Protein AF-A0A3D5FTW2-F1 (afdb_monomer)

Solvent-accessible surface area (backbone atoms only — not comparable to full-atom values): 22189 Å² total; per-residue (Å²): 108,60,78,30,40,50,58,51,63,53,37,45,38,83,90,73,75,39,87,40,58,90,67,76,44,51,85,33,48,79,69,78,37,77,39,68,71,39,78,68,34,91,80,61,80,52,78,82,70,52,69,88,41,74,87,29,73,46,26,45,51,60,73,76,44,71,67,46,61,69,64,62,90,45,72,65,86,75,96,62,74,40,70,87,71,58,71,62,81,57,37,71,78,58,41,82,87,90,71,73,46,99,86,25,73,54,71,52,25,58,50,102,70,48,93,55,42,77,83,47,66,86,73,59,76,60,64,64,54,54,53,49,51,50,51,51,50,55,49,68,71,42,58,73,68,55,41,50,51,52,49,52,48,52,57,72,70,41,72,85,63,86,70,68,75,83,86,73,66,79,41,46,63,55,69,81,72,57,65,55,58,35,48,32,55,49,32,29,13,25,27,20,22,32,50,41,57,54,39,50,30,60,73,65,69,40,73,89,67,60,83,42,76,66,48,57,42,52,52,32,51,52,28,50,52,28,44,48,52,22,50,54,38,52,50,69,71,40,94,58,55,86,54,52,62,46,49,73,77,61,61,52,84,87,38,45,66,38,52,40,53,52,36,46,52,53,34,50,50,48,36,50,45,55,44,47,37,63,77,66,71,50,68,72,67,53,55,54,58,47,33,69,59,35,40,62,33,23,51,46,50,36,29,41,59,48,56,39,44,31,66,15,36,30,24,59,78,36,35,69,56,49,73,63,57,38,50,50,52,29,50,52,48,11,59,65,37,12,52,57,63,46,53,54,52,49,53,73,70,48,79,64,83,82,80,50,72,65,57,56,49,50,50,51,51,50,52,49,49,52,51,51,52,46,50,49,49,38,51,55,54,45,55,43,50,66,50,86,54,80

Structure (mmCIF, N/CA/C/O backbone):
data_AF-A0A3D5FTW2-F1
#
_entry.id   AF-A0A3D5FTW2-F1
#
loop_
_atom_site.group_PDB
_atom_site.id
_atom_site.type_symbol
_atom_site.label_atom_id
_atom_site.label_alt_id
_atom_site.label_comp_id
_atom_site.label_asym_id
_atom_site.label_entity_id
_atom_site.label_seq_id
_atom_site.pdbx_PDB_ins_code
_atom_site.Cartn_x
_atom_site.Cartn_y
_atom_site.Cartn_z
_atom_site.occupancy
_atom_site.B_iso_or_equiv
_atom_site.auth_seq_id
_atom_site.auth_comp_id
_atom_site.auth_asym_id
_atom_site.auth_atom_id
_atom_site.pdbx_PDB_model_num
ATOM 1 N N . CYS A 1 1 ? -4.739 -6.766 4.369 1.00 71.94 1 CYS A N 1
ATOM 2 C CA . CYS A 1 1 ? -5.989 -6.951 5.143 1.00 71.94 1 CYS A CA 1
ATOM 3 C C . CYS A 1 1 ? -5.855 -6.496 6.593 1.00 71.94 1 CYS A C 1
ATOM 5 O O . CYS A 1 1 ? -6.653 -5.660 6.981 1.00 71.94 1 CYS A O 1
ATOM 7 N N . MET A 1 2 ? -4.863 -6.969 7.366 1.00 76.31 2 MET A N 1
ATOM 8 C CA . MET A 1 2 ? -4.695 -6.561 8.777 1.00 76.31 2 MET A CA 1
ATOM 9 C C . MET A 1 2 ? -4.622 -5.037 8.955 1.00 76.31 2 MET A C 1
ATOM 11 O O . MET A 1 2 ? -5.489 -4.464 9.596 1.00 76.31 2 MET A O 1
ATOM 15 N N . GLN A 1 3 ? -3.696 -4.370 8.256 1.00 75.06 3 GLN A N 1
ATOM 16 C CA . GLN A 1 3 ? -3.552 -2.905 8.289 1.00 75.06 3 GLN A CA 1
ATOM 17 C C . GLN A 1 3 ? -4.754 -2.124 7.726 1.00 75.06 3 GLN A C 1
ATOM 19 O O . GLN A 1 3 ? -4.831 -0.913 7.899 1.00 75.06 3 GLN A O 1
ATOM 24 N N . ALA A 1 4 ? -5.677 -2.791 7.026 1.00 76.94 4 ALA A N 1
ATOM 25 C CA . ALA A 1 4 ? -6.841 -2.141 6.432 1.00 76.94 4 ALA A CA 1
ATOM 26 C C . ALA A 1 4 ? -8.054 -2.102 7.372 1.00 76.94 4 ALA A C 1
ATOM 28 O O . ALA A 1 4 ? -8.981 -1.331 7.123 1.00 76.94 4 ALA A O 1
ATOM 29 N N . CYS A 1 5 ? -8.064 -2.929 8.422 1.00 79.81 5 CYS A N 1
ATOM 30 C CA . CYS A 1 5 ? -9.191 -3.042 9.335 1.00 79.81 5 CYS A CA 1
ATOM 31 C C . CYS A 1 5 ? -9.304 -1.797 10.228 1.00 79.81 5 CYS A C 1
ATOM 33 O O . CYS A 1 5 ? -8.355 -1.509 10.950 1.00 79.81 5 CYS A O 1
ATOM 35 N N . PRO A 1 6 ? -10.442 -1.079 10.235 1.00 79.00 6 PRO A N 1
ATOM 36 C CA . PRO A 1 6 ? -10.653 0.041 11.156 1.00 79.00 6 PRO A CA 1
ATOM 37 C C . PRO A 1 6 ? -10.844 -0.387 12.609 1.00 79.00 6 PRO A C 1
ATOM 39 O O . PRO A 1 6 ? -10.558 0.401 13.502 1.00 79.00 6 PRO A O 1
ATOM 42 N N . TYR A 1 7 ? -11.292 -1.625 12.823 1.00 79.00 7 TYR A N 1
ATOM 43 C CA . TYR A 1 7 ? -11.610 -2.190 14.138 1.00 79.00 7 TYR A CA 1
ATOM 44 C C . TYR A 1 7 ? -10.491 -3.053 14.718 1.00 79.00 7 TYR A C 1
ATOM 46 O O . TYR A 1 7 ? -10.719 -3.761 15.686 1.00 79.00 7 TYR A O 1
ATOM 54 N N . ASP A 1 8 ? -9.381 -3.156 13.982 1.00 76.19 8 ASP A N 1
ATOM 55 C CA . ASP A 1 8 ? -8.276 -4.067 14.260 1.00 76.19 8 ASP A CA 1
ATOM 56 C C . ASP A 1 8 ? -8.708 -5.503 14.653 1.00 76.19 8 ASP A C 1
ATOM 58 O O . ASP A 1 8 ? -8.016 -6.222 15.358 1.00 76.19 8 ASP A O 1
ATOM 62 N N . ALA A 1 9 ? -9.835 -5.988 14.126 1.00 78.81 9 ALA A N 1
ATOM 63 C CA . ALA A 1 9 ? -10.448 -7.257 14.541 1.00 78.81 9 ALA A CA 1
ATOM 64 C C . ALA A 1 9 ? -9.851 -8.511 13.859 1.00 78.81 9 ALA A C 1
ATOM 66 O O . ALA A 1 9 ? -10.303 -9.634 14.082 1.00 78.81 9 ALA A O 1
ATOM 67 N N . LEU A 1 10 ? -8.881 -8.327 12.957 1.00 79.75 10 LEU A N 1
ATOM 68 C CA . LEU A 1 10 ? -8.230 -9.401 12.196 1.00 79.75 10 LEU A CA 1
ATOM 69 C C . LEU A 1 10 ? -6.974 -9.903 12.912 1.00 79.75 10 LEU A C 1
ATOM 71 O O . LEU A 1 10 ? -6.067 -9.114 13.136 1.00 79.75 10 LEU A O 1
ATOM 75 N N . TYR A 1 11 ? -6.846 -11.196 13.172 1.00 75.31 11 TYR A N 1
ATOM 76 C CA . TYR A 1 11 ? -5.641 -11.791 13.759 1.00 75.31 11 TYR A CA 1
ATOM 77 C C . TYR A 1 11 ? -5.021 -12.843 12.844 1.00 75.31 11 TYR A C 1
ATOM 79 O O . TYR A 1 11 ? -5.638 -13.249 11.862 1.00 75.31 11 TYR A O 1
ATOM 87 N N . ILE A 1 12 ? -3.788 -13.264 13.128 1.00 75.25 12 ILE A N 1
ATOM 88 C CA . ILE A 1 12 ? -3.185 -14.411 12.447 1.00 75.25 12 ILE A CA 1
ATOM 89 C C . ILE A 1 12 ? -3.496 -15.658 13.264 1.00 75.25 12 ILE A C 1
ATOM 91 O O . ILE A 1 12 ? -3.118 -15.748 14.429 1.00 75.25 12 ILE A O 1
ATOM 95 N N . ASP A 1 13 ? -4.205 -16.600 12.646 1.00 72.81 13 ASP A N 1
ATOM 96 C CA . ASP A 1 13 ? -4.439 -17.918 13.225 1.00 72.81 13 ASP A CA 1
ATOM 97 C C . ASP A 1 13 ? -3.083 -18.618 13.442 1.00 72.81 13 ASP A C 1
ATOM 99 O O . ASP A 1 13 ? -2.309 -18.720 12.480 1.00 72.81 13 ASP A O 1
ATOM 103 N N . PRO A 1 14 ? -2.764 -19.056 14.673 1.00 66.81 14 PRO A N 1
ATOM 104 C CA . PRO A 1 14 ? -1.452 -19.599 14.995 1.00 66.81 14 PRO A CA 1
ATOM 105 C C . PRO A 1 14 ? -1.175 -20.951 14.328 1.00 66.81 14 PRO A C 1
ATOM 107 O O . PRO A 1 14 ? -0.020 -21.258 14.037 1.00 66.81 14 PRO A O 1
ATOM 110 N N . ASP A 1 15 ? -2.217 -21.727 14.041 1.00 73.94 15 ASP A N 1
ATOM 111 C CA . ASP A 1 15 ? -2.097 -23.057 13.454 1.00 73.94 15 ASP A CA 1
ATOM 112 C C . ASP A 1 15 ? -2.048 -22.968 11.925 1.00 73.94 15 ASP A C 1
ATOM 114 O O . ASP A 1 15 ? -1.287 -23.672 11.257 1.00 73.94 15 ASP A O 1
ATOM 118 N N . GLN A 1 16 ? -2.850 -22.068 11.345 1.00 74.31 16 GLN A N 1
ATOM 119 C CA . GLN A 1 16 ? -2.980 -21.939 9.892 1.00 74.31 16 GLN A CA 1
ATOM 120 C C . GLN A 1 16 ? -2.072 -20.868 9.283 1.00 74.31 16 GLN A C 1
ATOM 122 O O . GLN A 1 16 ? -1.856 -20.866 8.067 1.00 74.31 16 GLN A O 1
ATOM 127 N N . GLY A 1 17 ? -1.537 -19.933 10.071 1.00 73.06 17 GLY A N 1
ATOM 128 C CA . GLY A 1 17 ? -0.763 -18.791 9.574 1.00 73.06 17 GLY A CA 1
ATOM 129 C C . GLY A 1 17 ? -1.540 -17.967 8.541 1.00 73.06 17 GLY A C 1
ATOM 130 O O . GLY A 1 17 ? -0.979 -17.534 7.530 1.00 73.06 17 GLY A O 1
ATOM 131 N N . THR A 1 18 ? -2.854 -17.837 8.734 1.00 74.81 18 THR A N 1
ATOM 132 C CA . THR A 1 18 ? -3.762 -17.082 7.863 1.00 74.81 18 THR A CA 1
ATOM 133 C C . THR A 1 18 ? -4.468 -15.990 8.642 1.00 74.81 18 THR A C 1
ATOM 135 O O . THR A 1 18 ? -4.785 -16.169 9.813 1.00 74.81 18 THR A O 1
ATOM 138 N N . ALA A 1 19 ? -4.766 -14.873 7.976 1.00 79.25 19 ALA A N 1
ATOM 139 C CA . ALA A 1 19 ? -5.584 -13.825 8.570 1.00 79.25 19 ALA A CA 1
ATOM 140 C C . ALA A 1 19 ? -7.014 -14.337 8.814 1.00 79.25 19 ALA A C 1
ATOM 142 O O . ALA A 1 19 ? -7.745 -14.620 7.863 1.00 79.25 19 ALA A O 1
ATOM 143 N N . ALA A 1 20 ? -7.395 -14.423 10.081 1.00 79.62 20 ALA A N 1
ATOM 144 C CA . ALA A 1 20 ? -8.704 -14.816 10.568 1.00 79.62 20 ALA A CA 1
ATOM 145 C C . ALA A 1 20 ? -9.416 -13.619 11.214 1.00 79.62 20 ALA A C 1
ATOM 147 O O . ALA A 1 20 ? -8.804 -12.636 11.632 1.00 79.62 20 ALA A O 1
ATOM 148 N N . LYS A 1 21 ? -10.741 -13.690 11.260 1.00 85.12 21 LYS A N 1
ATOM 149 C CA . LYS A 1 21 ? -11.614 -12.740 11.955 1.00 85.12 21 LYS A CA 1
ATOM 150 C C . LYS A 1 21 ? -12.805 -13.504 12.516 1.00 85.12 21 LYS A C 1
ATOM 152 O O . LYS A 1 21 ? -13.027 -14.651 12.125 1.00 85.12 21 LYS A O 1
ATOM 157 N N . CYS A 1 22 ? -13.602 -12.847 13.357 1.00 86.31 22 CYS A N 1
ATOM 158 C CA . CYS A 1 22 ? -14.892 -13.382 13.780 1.00 86.31 22 CYS A CA 1
ATOM 159 C C . CYS A 1 22 ? -15.687 -13.874 12.558 1.00 86.31 22 CYS A C 1
ATOM 161 O O . CYS A 1 22 ? -15.961 -13.114 11.626 1.00 86.31 22 CYS A O 1
ATOM 163 N N . ASN A 1 23 ? -16.030 -15.159 12.569 1.00 87.31 23 ASN A N 1
ATOM 164 C CA . ASN A 1 23 ? -16.877 -15.802 11.570 1.00 87.31 23 ASN A CA 1
ATOM 165 C C . ASN A 1 23 ? -18.330 -15.897 12.053 1.00 87.31 23 ASN A C 1
ATOM 167 O O . ASN A 1 23 ? -19.077 -16.735 11.571 1.00 87.31 23 ASN A O 1
ATOM 171 N N . TYR A 1 24 ? -18.714 -15.094 13.047 1.00 89.50 24 TYR A N 1
ATOM 172 C CA . TYR A 1 24 ? -20.053 -15.107 13.634 1.00 89.50 24 TYR A CA 1
ATOM 173 C C . TYR A 1 24 ? -20.478 -16.490 14.160 1.00 89.50 24 TYR A C 1
ATOM 175 O O . TYR A 1 24 ? -21.649 -16.844 14.145 1.00 89.50 24 TYR A O 1
ATOM 183 N N . CYS A 1 25 ? -19.506 -17.294 14.610 1.00 89.94 25 CYS A N 1
ATOM 184 C CA . CYS A 1 25 ? -19.723 -18.656 15.089 1.00 89.94 25 CYS A CA 1
ATOM 185 C C . CYS A 1 25 ? -20.531 -19.528 14.106 1.00 89.94 25 CYS A C 1
ATOM 187 O O . CYS A 1 25 ? -21.416 -20.249 14.558 1.00 89.94 25 CYS A O 1
ATOM 189 N N . VAL A 1 26 ? -20.221 -19.509 12.796 1.00 92.00 26 VAL A N 1
ATOM 190 C CA . VAL A 1 26 ? -20.943 -20.305 11.766 1.00 92.00 26 VAL A CA 1
ATOM 191 C C . VAL A 1 26 ? -21.262 -21.734 12.231 1.00 92.00 26 VAL A C 1
ATOM 193 O O . VAL A 1 26 ? -22.414 -22.147 12.198 1.00 92.00 26 VAL A O 1
ATOM 196 N N . HIS A 1 27 ? -20.270 -22.443 12.779 1.00 90.94 27 HIS A N 1
ATOM 197 C CA . HIS A 1 27 ? -20.414 -23.815 13.283 1.00 90.94 27 HIS A CA 1
ATOM 198 C C . HIS A 1 27 ? -21.489 -24.002 14.378 1.00 90.94 27 HIS A C 1
ATOM 200 O O . HIS A 1 27 ? -21.985 -25.109 14.571 1.00 90.94 27 HIS A O 1
ATOM 206 N N . ARG A 1 28 ? -21.844 -22.948 15.124 1.00 91.88 28 ARG A N 1
ATOM 207 C CA . ARG A 1 28 ? -22.915 -22.957 16.137 1.00 91.88 28 ARG A CA 1
ATOM 208 C C . ARG A 1 28 ? -24.265 -22.630 15.518 1.00 91.88 28 ARG A C 1
ATOM 210 O O . ARG A 1 28 ? -25.232 -23.336 15.792 1.00 91.88 28 ARG A O 1
ATOM 217 N N . LEU A 1 29 ? -24.305 -21.615 14.657 1.00 88.56 29 LEU A N 1
ATOM 218 C CA . LEU A 1 29 ? -25.530 -21.186 13.979 1.00 88.56 29 LEU A CA 1
ATOM 219 C C . LEU A 1 29 ? -26.108 -22.292 13.090 1.00 88.56 29 LEU A C 1
ATOM 221 O O . LEU A 1 29 ? -27.315 -22.508 13.098 1.00 88.56 29 LEU A O 1
ATOM 225 N N . GLU A 1 30 ? -25.253 -23.055 12.402 1.00 91.12 30 GLU A N 1
ATOM 226 C CA . GLU A 1 30 ? -25.661 -24.227 11.608 1.00 91.12 30 GLU A CA 1
ATOM 227 C C . GLU A 1 30 ? -26.360 -25.312 12.445 1.00 91.12 30 GLU A C 1
ATOM 229 O O . GLU A 1 30 ? -27.147 -26.093 11.919 1.00 91.12 30 GLU A O 1
ATOM 234 N N . ASN A 1 31 ? -26.109 -25.335 13.755 1.00 91.69 31 ASN A N 1
ATOM 235 C CA . ASN A 1 31 ? -26.713 -26.258 14.713 1.00 91.69 31 ASN A CA 1
ATOM 236 C C . ASN A 1 31 ? -27.794 -25.584 15.580 1.00 91.69 31 ASN A C 1
ATOM 238 O O . ASN A 1 31 ? -28.119 -26.090 16.652 1.00 91.69 31 ASN A O 1
ATOM 242 N N . ALA A 1 32 ? -28.337 -24.444 15.134 1.00 89.25 32 ALA A N 1
ATOM 243 C CA . ALA A 1 32 ? -29.361 -23.662 15.831 1.00 89.25 32 ALA A CA 1
ATOM 244 C C . ALA A 1 32 ? -28.964 -23.182 17.245 1.00 89.25 32 ALA A C 1
ATOM 246 O O . ALA A 1 32 ? -29.826 -22.936 18.088 1.00 89.25 32 ALA A O 1
ATOM 247 N N . TYR A 1 33 ? -27.664 -23.017 17.508 1.00 89.19 33 TYR A N 1
ATOM 248 C CA . TYR A 1 33 ? -27.160 -22.388 18.729 1.00 89.19 33 TYR A CA 1
ATOM 249 C C . TYR A 1 33 ? -26.816 -20.918 18.493 1.00 89.19 33 TYR A C 1
ATOM 251 O O . TYR A 1 33 ? -26.269 -20.561 17.451 1.00 89.19 33 TYR A O 1
ATOM 259 N N . GLU A 1 34 ? -27.018 -20.078 19.508 1.00 90.44 34 GLU A N 1
ATOM 260 C CA . GLU A 1 34 ? -26.542 -18.692 19.487 1.00 90.44 34 GLU A CA 1
ATOM 261 C C . GLU A 1 34 ? -25.001 -18.608 19.511 1.00 90.44 34 GLU A C 1
ATOM 263 O O . GLU A 1 34 ? -24.328 -19.537 20.000 1.00 90.44 34 GLU A O 1
ATOM 268 N N . PRO A 1 35 ? -24.412 -17.498 19.017 1.00 92.62 35 PRO A N 1
ATOM 269 C CA . PRO A 1 35 ? -22.977 -17.252 19.089 1.00 92.62 35 PRO A CA 1
ATOM 270 C C . PRO A 1 35 ? -22.433 -17.330 20.518 1.00 92.62 35 PRO A C 1
ATOM 272 O O . PRO A 1 35 ? -23.103 -16.992 21.492 1.00 92.62 35 PRO A O 1
ATOM 275 N N . ALA A 1 36 ? -21.170 -17.739 20.652 1.00 90.94 36 ALA A N 1
ATOM 276 C CA . ALA A 1 36 ? -20.548 -17.926 21.963 1.00 90.94 36 ALA A CA 1
ATOM 277 C C . ALA A 1 36 ? -20.520 -16.638 22.804 1.00 90.94 36 ALA A C 1
ATOM 279 O O . ALA A 1 36 ? -20.735 -16.699 24.011 1.00 90.94 36 ALA A O 1
ATOM 280 N N . CYS A 1 37 ? -20.298 -15.484 22.165 1.00 89.88 37 CYS A N 1
ATOM 281 C CA . CYS A 1 37 ? -20.283 -14.182 22.831 1.00 89.88 37 CYS A CA 1
ATOM 282 C C . CYS A 1 37 ? -21.650 -13.773 23.403 1.00 89.88 37 CYS A C 1
ATOM 284 O O . CYS A 1 37 ? -21.681 -13.078 24.411 1.00 89.88 37 CYS A O 1
ATOM 286 N N . VAL A 1 38 ? -22.757 -14.220 22.801 1.00 92.88 38 VAL A N 1
ATOM 287 C CA . VAL A 1 38 ? -24.117 -13.960 23.300 1.00 92.88 38 VAL A CA 1
ATOM 288 C C . VAL A 1 38 ? -24.373 -14.798 24.547 1.00 92.88 38 VAL A C 1
ATOM 290 O O . VAL A 1 38 ? -24.675 -14.255 25.602 1.00 92.88 38 VAL A O 1
ATOM 293 N N . ILE A 1 39 ? -24.129 -16.110 24.461 1.00 90.69 39 ILE A N 1
ATOM 294 C CA . ILE A 1 39 ? -24.385 -17.055 25.560 1.00 90.69 39 ILE A CA 1
ATOM 295 C C . ILE A 1 39 ? -23.535 -16.771 26.805 1.00 90.69 39 ILE A C 1
ATOM 297 O O . ILE A 1 39 ? -23.992 -16.987 27.923 1.00 90.69 39 ILE A O 1
ATOM 301 N N . VAL A 1 40 ? -22.288 -16.321 26.636 1.00 92.50 40 VAL A N 1
ATOM 302 C CA . VAL A 1 40 ? -21.398 -16.040 27.775 1.00 92.50 40 VAL A CA 1
ATOM 303 C C . VAL A 1 40 ? -21.695 -14.696 28.446 1.00 92.50 40 VAL A C 1
ATOM 305 O O . VAL A 1 40 ? -21.179 -14.445 29.531 1.00 92.50 40 VAL A O 1
ATOM 308 N N . CYS A 1 41 ? -22.482 -13.815 27.818 1.00 91.50 41 CYS A N 1
ATOM 309 C CA . CYS A 1 41 ? -22.739 -12.475 28.331 1.00 91.50 41 CYS A CA 1
ATOM 310 C C . CYS A 1 41 ? -23.719 -12.532 29.517 1.00 91.50 41 CYS A C 1
ATOM 312 O O . CYS A 1 41 ? -24.913 -12.738 29.304 1.00 91.50 41 CYS A O 1
ATOM 314 N N . PRO A 1 42 ? -23.269 -12.304 30.766 1.00 91.94 42 PRO A N 1
ATOM 315 C CA . PRO A 1 42 ? -24.125 -12.489 31.940 1.00 91.94 42 PRO A CA 1
ATOM 316 C C . PRO A 1 42 ? -25.227 -11.430 32.045 1.00 91.94 42 PRO A C 1
ATOM 318 O O . PRO A 1 42 ? -26.235 -11.652 32.706 1.00 91.94 42 PRO A O 1
ATOM 321 N N . THR A 1 43 ? -25.019 -10.268 31.424 1.00 92.94 43 THR A N 1
ATOM 322 C CA . THR A 1 43 ? -25.955 -9.140 31.422 1.00 92.94 43 THR A CA 1
ATOM 323 C C . THR A 1 43 ? -26.801 -9.074 30.153 1.00 92.94 43 THR A C 1
ATOM 325 O O . THR A 1 43 ? -27.528 -8.102 29.980 1.00 92.94 43 THR A O 1
ATOM 328 N N . GLU A 1 44 ? -26.673 -10.052 29.246 1.00 89.88 44 GLU A N 1
ATOM 329 C CA . GLU A 1 44 ? -27.377 -10.081 27.953 1.00 89.88 44 GLU A CA 1
ATOM 330 C C . GLU A 1 44 ? -27.177 -8.807 27.103 1.00 89.88 44 GLU A C 1
ATOM 332 O O . GLU A 1 44 ? -28.012 -8.443 26.276 1.00 89.88 44 GLU A O 1
ATOM 337 N N . ALA A 1 45 ? -26.042 -8.124 27.281 1.00 90.62 45 ALA A N 1
ATOM 338 C CA . ALA A 1 45 ? -25.716 -6.881 26.579 1.00 90.62 45 ALA A CA 1
ATOM 339 C C . ALA A 1 45 ? -25.348 -7.089 25.098 1.00 90.62 45 ALA A C 1
ATOM 341 O O . ALA A 1 45 ? -25.301 -6.132 24.329 1.00 90.62 45 ALA A O 1
ATOM 342 N N . ILE A 1 46 ? -25.061 -8.327 24.685 1.00 92.25 46 ILE A N 1
ATOM 343 C CA . ILE A 1 46 ? -24.728 -8.670 23.300 1.00 92.25 46 ILE A CA 1
ATOM 344 C C . ILE A 1 46 ? -25.942 -9.343 22.669 1.00 92.25 46 ILE A C 1
ATOM 346 O O . ILE A 1 46 ? -26.309 -10.449 23.054 1.00 92.25 46 ILE A O 1
ATOM 350 N N . VAL A 1 47 ? -26.527 -8.698 21.660 1.00 91.56 47 VAL A N 1
ATOM 351 C CA . VAL A 1 47 ? -27.637 -9.249 20.873 1.00 91.56 47 VAL A CA 1
ATOM 352 C C . VAL A 1 47 ? -27.163 -9.505 19.447 1.00 91.56 47 VAL A C 1
ATOM 354 O O . VAL A 1 47 ? -26.537 -8.652 18.822 1.00 91.56 47 VAL A O 1
ATOM 357 N N . SER A 1 48 ? -27.455 -10.697 18.932 1.00 91.56 48 SER A N 1
ATOM 358 C CA . SER A 1 48 ? -27.080 -11.139 17.588 1.00 91.56 48 SER A CA 1
ATOM 359 C C . SER A 1 48 ? -28.326 -11.541 16.803 1.00 91.56 48 SER A C 1
ATOM 361 O O . SER A 1 48 ? -29.244 -12.111 17.389 1.00 91.56 48 SER A O 1
ATOM 363 N N . GLY A 1 49 ? -28.364 -11.290 15.498 1.00 89.31 49 GLY A N 1
ATOM 364 C CA . GLY A 1 49 ? -29.494 -11.652 14.650 1.00 89.31 49 GLY A CA 1
ATOM 365 C C . GLY A 1 49 ? -29.357 -11.100 13.237 1.00 89.31 49 GLY A C 1
ATOM 366 O O . GLY A 1 49 ? -28.343 -10.489 12.898 1.00 89.31 49 GLY A O 1
ATOM 367 N N . ASP A 1 50 ? -30.393 -11.318 12.434 1.00 89.56 50 ASP A N 1
ATOM 368 C CA . ASP A 1 50 ? -30.498 -10.770 11.085 1.00 89.56 50 ASP A CA 1
ATOM 369 C C . ASP A 1 50 ? -31.074 -9.350 11.131 1.00 89.56 50 ASP A C 1
ATOM 371 O O . ASP A 1 50 ? -32.176 -9.137 11.634 1.00 89.56 50 ASP A O 1
ATOM 375 N N . LEU A 1 51 ? -30.321 -8.370 10.636 1.00 90.75 51 LEU A N 1
ATOM 376 C CA . LEU A 1 51 ? -30.754 -6.973 10.610 1.00 90.75 51 LEU A CA 1
ATOM 377 C C . LEU A 1 51 ? -31.766 -6.703 9.485 1.00 90.75 51 LEU A C 1
ATOM 379 O O . LEU A 1 51 ? -32.506 -5.724 9.563 1.00 90.75 51 LEU A O 1
ATOM 383 N N . ASP A 1 52 ? -31.810 -7.566 8.467 1.00 91.94 52 ASP A N 1
ATOM 384 C CA . ASP A 1 52 ? -32.717 -7.436 7.327 1.00 91.94 52 ASP A CA 1
ATOM 385 C C . ASP A 1 52 ? -34.121 -7.993 7.633 1.00 91.94 52 ASP A C 1
ATOM 387 O O . ASP A 1 52 ? -35.073 -7.679 6.915 1.00 91.94 52 ASP A O 1
ATOM 391 N N . ASP A 1 53 ? -34.276 -8.778 8.708 1.00 93.75 53 ASP A N 1
ATOM 392 C CA . ASP A 1 53 ? -35.568 -9.264 9.203 1.00 93.75 53 ASP A CA 1
ATOM 393 C C . ASP A 1 53 ? -36.160 -8.302 10.256 1.00 93.75 53 ASP A C 1
ATOM 395 O O . ASP A 1 53 ? -35.675 -8.265 11.391 1.00 93.75 53 ASP A O 1
ATOM 399 N N . PRO A 1 54 ? -37.254 -7.570 9.956 1.00 92.56 54 PRO A N 1
ATOM 400 C CA . PRO A 1 54 ? -37.886 -6.650 10.905 1.00 92.56 54 PRO A CA 1
ATOM 401 C C . PRO A 1 54 ? -38.466 -7.335 12.151 1.00 92.56 54 PRO A C 1
ATOM 403 O O . PRO A 1 54 ? -38.713 -6.675 13.163 1.00 92.56 54 PRO A O 1
ATOM 406 N N . ALA A 1 55 ? -38.726 -8.646 12.092 1.00 92.56 55 ALA A N 1
ATOM 407 C CA . ALA A 1 55 ? -39.196 -9.411 13.241 1.00 92.56 55 ALA A CA 1
ATOM 408 C C . ALA A 1 55 ? -38.059 -9.761 14.217 1.00 92.56 55 ALA A C 1
ATOM 410 O O . ALA A 1 55 ? -38.336 -10.169 15.348 1.00 92.56 55 ALA A O 1
ATOM 411 N N . SER A 1 56 ? -36.795 -9.587 13.820 1.00 92.69 56 SER A N 1
ATOM 412 C CA . SER A 1 56 ? -35.651 -9.927 14.655 1.00 92.69 56 SER A CA 1
ATOM 413 C C . SER A 1 56 ? -35.488 -8.959 15.833 1.00 92.69 56 SER A C 1
ATOM 415 O O . SER A 1 56 ? -35.746 -7.754 15.744 1.00 92.69 56 SER A O 1
ATOM 417 N N . LYS A 1 57 ? -34.996 -9.486 16.963 1.00 90.25 57 LYS A N 1
ATOM 418 C CA . LYS A 1 57 ? -34.737 -8.686 18.173 1.00 90.25 57 LYS A CA 1
ATOM 419 C C . LYS A 1 57 ? -33.742 -7.553 17.896 1.00 90.25 57 LYS A C 1
ATOM 421 O O . LYS A 1 57 ? -33.909 -6.458 18.421 1.00 90.25 57 LYS A O 1
ATOM 426 N N . ILE A 1 58 ? -32.726 -7.799 17.064 1.00 92.62 58 ILE A N 1
ATOM 427 C CA . ILE A 1 58 ? -31.710 -6.791 16.741 1.00 92.62 58 ILE A CA 1
ATOM 428 C C 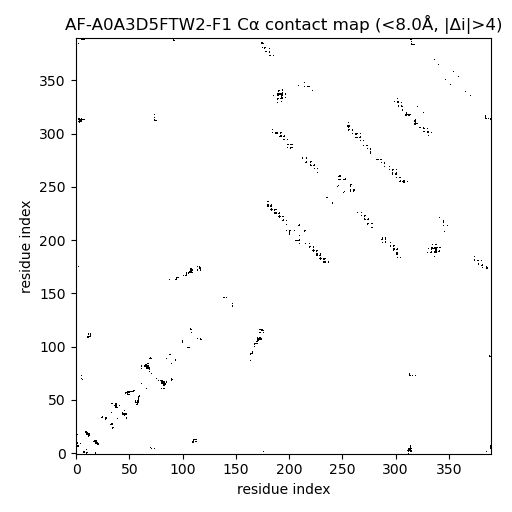. ILE A 1 58 ? -32.281 -5.660 15.877 1.00 92.62 58 ILE A C 1
ATOM 430 O O . ILE A 1 58 ? -32.020 -4.498 16.178 1.00 92.62 58 ILE A O 1
ATOM 434 N N . ALA A 1 59 ? -33.110 -5.970 14.872 1.00 93.12 59 ALA A N 1
ATOM 435 C CA . ALA A 1 59 ? -33.733 -4.958 14.020 1.00 93.12 59 ALA A CA 1
ATOM 436 C C . ALA A 1 59 ? -34.670 -4.047 14.825 1.00 93.12 59 ALA A C 1
ATOM 438 O O . ALA A 1 59 ? -34.636 -2.827 14.667 1.00 93.12 59 ALA A O 1
ATOM 439 N N . GLN A 1 60 ? -35.444 -4.622 15.751 1.00 93.56 60 GLN A N 1
ATOM 440 C CA . GLN A 1 60 ? -36.306 -3.853 16.651 1.00 93.56 60 GLN A CA 1
ATOM 441 C C . GLN A 1 60 ? -35.500 -2.944 17.583 1.00 93.56 60 GLN A C 1
ATOM 443 O O . GLN A 1 60 ? -35.837 -1.771 17.715 1.00 93.56 60 GLN A O 1
ATOM 448 N N . LEU A 1 61 ? -34.417 -3.453 18.184 1.00 93.50 61 LEU A N 1
ATOM 449 C CA . LEU A 1 61 ? -33.567 -2.671 19.086 1.00 93.50 61 LEU A CA 1
ATOM 450 C C . LEU A 1 61 ? -32.903 -1.488 18.380 1.00 93.50 61 LEU A C 1
ATOM 452 O O . LEU A 1 61 ? -32.924 -0.383 18.917 1.00 93.50 61 LEU A O 1
ATOM 456 N N . VAL A 1 62 ? -32.352 -1.714 17.183 1.00 93.19 62 VAL A N 1
ATOM 457 C CA . VAL A 1 62 ? -31.712 -0.665 16.375 1.00 93.19 62 VAL A CA 1
ATOM 458 C C . VAL A 1 62 ? -32.733 0.372 15.899 1.00 93.19 62 VAL A C 1
ATOM 460 O O . VAL A 1 62 ? -32.404 1.549 15.818 1.00 93.19 62 VAL A O 1
ATOM 463 N N . ALA A 1 63 ? -33.973 -0.034 15.611 1.00 92.75 63 ALA A N 1
ATOM 464 C CA . ALA A 1 63 ? -35.028 0.888 15.195 1.00 92.75 63 ALA A CA 1
ATOM 465 C C . ALA A 1 63 ? -35.624 1.703 16.357 1.00 92.75 63 ALA A C 1
ATOM 467 O O . ALA A 1 63 ? -36.109 2.811 16.133 1.00 92.75 63 ALA A O 1
ATOM 468 N N . SER A 1 64 ? -35.637 1.156 17.578 1.00 93.88 64 SER A N 1
ATOM 469 C CA . SER A 1 64 ? -36.293 1.785 18.730 1.00 93.88 64 SER A CA 1
ATOM 470 C C . SER A 1 64 ? -35.366 2.616 19.619 1.00 93.88 64 SER A C 1
ATOM 472 O O . SER A 1 64 ? -35.873 3.373 20.444 1.00 93.88 64 SER A O 1
ATOM 474 N N . HIS A 1 65 ? -34.045 2.468 19.497 1.00 93.44 65 HIS A N 1
ATOM 475 C CA . HIS A 1 65 ? -33.061 3.187 20.312 1.00 93.44 65 HIS A CA 1
ATOM 476 C C . HIS A 1 65 ? -32.172 4.081 19.455 1.00 93.44 65 HIS A C 1
ATOM 478 O O . HIS A 1 65 ? -31.955 3.818 18.272 1.00 93.44 65 HIS A O 1
ATOM 484 N N . ASP A 1 66 ? -31.610 5.115 20.079 1.00 90.44 66 ASP A N 1
ATOM 485 C CA . ASP A 1 66 ? -30.516 5.854 19.465 1.00 90.44 66 ASP A CA 1
ATOM 486 C C . ASP A 1 66 ? -29.258 4.978 19.467 1.00 90.44 66 ASP A C 1
ATOM 488 O O . ASP A 1 66 ? -28.871 4.418 20.500 1.00 90.44 66 ASP A O 1
ATOM 492 N N . THR A 1 67 ? -28.658 4.810 18.290 1.00 92.69 67 THR A N 1
ATOM 493 C CA . THR A 1 67 ? -27.519 3.913 18.098 1.00 92.69 67 THR A CA 1
ATOM 494 C C . THR A 1 67 ? -26.333 4.639 17.502 1.00 92.69 67 THR A C 1
ATOM 496 O O . THR A 1 67 ? -26.454 5.483 16.616 1.00 92.69 67 THR A O 1
ATOM 499 N N . THR A 1 68 ? -25.150 4.256 17.960 1.00 91.06 68 THR A N 1
ATOM 500 C CA . THR A 1 68 ? -23.882 4.775 17.458 1.00 91.06 68 THR A CA 1
ATOM 501 C C . THR A 1 68 ? -23.007 3.643 16.934 1.00 91.06 68 THR A C 1
ATOM 503 O O . THR A 1 68 ? -23.231 2.455 17.189 1.00 91.06 68 THR A O 1
ATOM 506 N N . VAL A 1 69 ? -22.000 4.012 16.147 1.00 89.75 69 VAL A N 1
ATOM 507 C CA . VAL A 1 69 ? -21.037 3.083 15.552 1.00 89.75 69 VAL A CA 1
ATOM 508 C C . VAL A 1 69 ? -19.622 3.558 15.836 1.00 89.75 69 VAL A C 1
ATOM 510 O O . VAL A 1 69 ? -19.371 4.754 15.975 1.00 89.75 69 VAL A O 1
ATOM 513 N N . ARG A 1 70 ? -18.669 2.627 15.869 1.00 84.00 70 ARG A N 1
ATOM 514 C CA . ARG A 1 70 ? -17.254 2.983 16.026 1.00 84.00 70 ARG A CA 1
ATOM 515 C C . ARG A 1 70 ? -16.658 3.494 14.711 1.00 84.00 70 ARG A C 1
ATOM 517 O O . ARG A 1 70 ? -16.902 2.915 13.647 1.00 84.00 70 ARG A O 1
ATOM 524 N N . LYS A 1 71 ? -15.812 4.525 14.812 1.00 80.00 71 LYS A N 1
ATOM 525 C CA . LYS A 1 71 ? -15.048 5.143 13.711 1.00 80.00 71 LYS A CA 1
ATOM 526 C C . LYS A 1 71 ? -15.907 5.553 12.495 1.00 80.00 71 LYS A C 1
ATOM 528 O O . LYS A 1 71 ? -15.619 5.105 11.373 1.00 80.00 71 LYS A O 1
ATOM 533 N N . PRO A 1 72 ? -16.981 6.349 12.677 1.00 83.06 72 PRO A N 1
ATOM 534 C CA . PRO A 1 72 ? -17.876 6.753 11.586 1.00 83.06 72 PRO A CA 1
ATOM 535 C C . PRO A 1 72 ? -17.148 7.490 10.446 1.00 83.06 72 PRO A C 1
ATOM 537 O O . PRO A 1 72 ? -17.484 7.316 9.273 1.00 83.06 72 PRO A O 1
ATOM 540 N N . GLU A 1 73 ? -16.086 8.235 10.754 1.00 79.50 73 GLU A N 1
ATOM 541 C CA . GLU A 1 73 ? -15.249 8.967 9.801 1.00 79.50 73 GLU A CA 1
ATOM 542 C C . GLU A 1 73 ? -14.490 8.059 8.818 1.00 79.50 73 GLU A C 1
ATOM 544 O O . GLU A 1 73 ? -14.081 8.506 7.746 1.00 79.50 73 GLU A O 1
ATOM 549 N N . SER A 1 74 ? -14.348 6.761 9.122 1.00 77.50 74 SER A N 1
ATOM 550 C CA . SER A 1 74 ? -13.758 5.784 8.193 1.00 77.50 74 SER A CA 1
ATOM 551 C C . SER A 1 74 ? -14.626 5.526 6.950 1.00 77.50 74 SER A C 1
ATOM 553 O O . SER A 1 74 ? -14.164 4.918 5.977 1.00 77.50 74 SER A O 1
ATOM 555 N N . GLY A 1 75 ? -15.903 5.935 6.973 1.00 79.50 75 GLY A N 1
ATOM 556 C CA . GLY A 1 75 ? -16.873 5.638 5.918 1.00 79.50 75 GLY A CA 1
ATOM 557 C C . GLY A 1 75 ? -17.100 4.134 5.723 1.00 79.50 75 GLY A C 1
ATOM 558 O O . GLY A 1 75 ? -17.428 3.680 4.618 1.00 79.50 75 GLY A O 1
ATOM 559 N N . ALA A 1 76 ? -16.817 3.327 6.749 1.00 81.94 76 ALA A N 1
ATOM 560 C CA . ALA A 1 76 ? -17.232 1.935 6.819 1.00 81.94 76 ALA A CA 1
ATOM 561 C C . ALA A 1 76 ? -18.731 1.856 7.151 1.00 81.94 76 ALA A C 1
ATOM 563 O O . ALA A 1 76 ? -19.283 2.752 7.781 1.00 81.94 76 ALA A O 1
ATOM 564 N N . LYS A 1 77 ? -19.387 0.775 6.720 1.00 85.81 77 LYS A N 1
ATOM 565 C CA . LYS A 1 77 ? -20.769 0.446 7.096 1.00 85.81 77 LYS A CA 1
ATOM 566 C C . LYS A 1 77 ? -20.724 -0.762 8.041 1.00 85.81 77 LYS A C 1
ATOM 568 O O . LYS A 1 77 ? -20.776 -1.887 7.545 1.00 85.81 77 LYS A O 1
ATOM 573 N N . PRO A 1 78 ? -20.451 -0.570 9.346 1.00 87.31 78 PRO A N 1
ATOM 574 C CA . PRO A 1 78 ? -20.379 -1.677 10.292 1.00 87.31 78 PRO A CA 1
ATOM 575 C C . PRO A 1 78 ? -21.754 -2.283 10.552 1.00 87.31 78 PRO A C 1
ATOM 577 O O . PRO A 1 78 ? -22.765 -1.595 10.495 1.00 87.31 78 PRO A O 1
ATOM 580 N N . ASN A 1 79 ? -21.747 -3.561 10.929 1.00 88.44 79 ASN A N 1
ATOM 581 C CA . ASN A 1 79 ? -22.932 -4.295 11.381 1.00 88.44 79 ASN A CA 1
ATOM 582 C C . ASN A 1 79 ? -22.942 -4.458 12.913 1.00 88.44 79 ASN A C 1
ATOM 584 O O . ASN A 1 79 ? -23.497 -5.418 13.438 1.00 88.44 79 ASN A O 1
ATOM 588 N N . VAL A 1 80 ? -22.244 -3.571 13.627 1.00 90.19 80 VAL A N 1
ATOM 589 C CA . VAL A 1 80 ? -22.172 -3.542 15.092 1.00 90.19 80 VAL A CA 1
ATOM 590 C C . VAL A 1 80 ? -22.615 -2.157 15.534 1.00 90.19 80 VAL A C 1
ATOM 592 O O . VAL A 1 80 ? -21.979 -1.165 15.172 1.00 90.19 80 VAL A O 1
ATOM 595 N N . PHE A 1 81 ? -23.703 -2.123 16.296 1.00 92.56 81 PHE A N 1
ATOM 596 C CA . PHE A 1 81 ? -24.355 -0.917 16.788 1.00 92.56 81 PHE A CA 1
ATOM 597 C C . PHE A 1 81 ? -24.312 -0.913 18.311 1.00 92.56 81 PHE A C 1
ATOM 599 O O . PHE A 1 81 ? -24.482 -1.956 18.943 1.00 92.56 81 PHE A O 1
ATOM 606 N N . TYR A 1 82 ? -24.079 0.259 18.883 1.00 92.69 82 TYR A N 1
ATOM 607 C CA . TYR A 1 82 ? -24.016 0.472 20.321 1.00 92.69 82 TYR A CA 1
ATOM 608 C C . TYR A 1 82 ? -25.219 1.310 20.745 1.00 92.69 82 TYR A C 1
ATOM 610 O O . TYR A 1 82 ? -25.498 2.331 20.123 1.00 92.69 82 TYR A O 1
ATOM 618 N N . ILE A 1 83 ? -25.927 0.870 21.783 1.00 92.50 83 ILE A N 1
ATOM 619 C CA . ILE A 1 83 ? -27.073 1.576 22.369 1.00 92.50 83 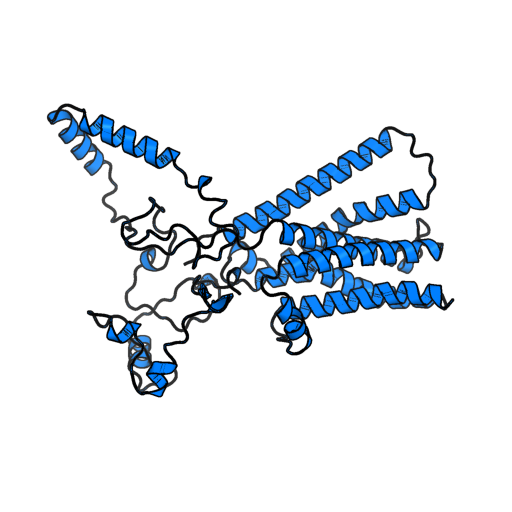ILE A CA 1
ATOM 620 C C . ILE A 1 83 ? -26.573 2.311 23.615 1.00 92.50 83 ILE A C 1
ATOM 622 O O . ILE A 1 83 ? -25.860 1.710 24.417 1.00 92.50 83 ILE A O 1
ATOM 626 N N . GLU A 1 84 ? -26.924 3.593 23.761 1.00 85.69 84 GLU A N 1
ATOM 627 C CA . GLU A 1 84 ? -26.636 4.405 24.964 1.00 85.69 84 GLU A CA 1
ATOM 628 C C . GLU A 1 84 ? -25.154 4.408 25.400 1.00 85.69 84 GLU A C 1
ATOM 630 O O . GLU A 1 84 ? -24.821 4.357 26.584 1.00 85.69 84 GLU A O 1
ATOM 635 N N . THR A 1 85 ? -24.230 4.453 24.440 1.00 85.19 85 THR A N 1
ATOM 636 C CA . THR A 1 85 ? -22.788 4.459 24.727 1.00 85.19 85 THR A CA 1
ATOM 637 C C . THR A 1 85 ? -22.229 5.880 24.835 1.00 85.19 85 THR A C 1
ATOM 639 O O . THR A 1 85 ? -22.732 6.800 24.189 1.00 85.19 85 THR A O 1
ATOM 642 N N . SER A 1 86 ? -21.168 6.056 25.626 1.00 85.19 86 SER A N 1
ATOM 643 C CA . SER A 1 86 ? -20.430 7.320 25.698 1.00 85.19 86 SER A CA 1
ATOM 644 C C . SER A 1 86 ? -19.341 7.388 24.620 1.00 85.19 86 SER A C 1
ATOM 646 O O . SER A 1 86 ? -18.875 6.360 24.122 1.00 85.19 86 SER A O 1
ATOM 648 N N . GLU A 1 87 ? -18.919 8.598 24.250 1.00 81.81 87 GLU A N 1
ATOM 649 C CA . GLU A 1 87 ? -17.893 8.803 23.218 1.00 81.81 87 GLU A CA 1
ATOM 650 C C . GLU A 1 87 ? -16.548 8.179 23.627 1.00 81.81 87 GLU A C 1
ATOM 652 O O . GLU A 1 87 ? -15.880 7.538 22.816 1.00 81.81 87 GLU A O 1
ATOM 657 N N . GLU A 1 88 ? -16.208 8.242 24.915 1.00 83.94 88 GLU A N 1
ATOM 658 C CA . GLU A 1 88 ? -14.969 7.695 25.475 1.00 83.94 88 GLU A CA 1
ATOM 659 C C . GLU A 1 88 ? -14.894 6.165 25.382 1.00 83.94 88 GLU A C 1
ATOM 661 O O . GLU A 1 88 ? -13.804 5.601 25.341 1.00 83.94 88 GLU A O 1
ATOM 666 N N . MET A 1 89 ? -16.038 5.473 25.339 1.00 81.38 89 MET A N 1
ATOM 667 C CA . MET A 1 89 ? -16.088 4.018 25.143 1.00 81.38 89 MET A CA 1
ATOM 668 C C . MET A 1 89 ? -15.867 3.621 23.679 1.00 81.38 89 MET A C 1
ATOM 670 O O . MET A 1 89 ? -15.468 2.489 23.387 1.00 81.38 89 MET A O 1
ATOM 674 N N . LEU A 1 90 ? -16.140 4.538 22.749 1.00 81.31 90 LEU A N 1
ATOM 675 C CA . LEU A 1 90 ? -15.940 4.330 21.320 1.00 81.31 90 LEU A CA 1
ATOM 676 C C . LEU A 1 90 ? -14.538 4.751 20.873 1.00 81.31 90 LEU A C 1
ATOM 678 O O . LEU A 1 90 ? -14.037 4.151 19.916 1.00 81.31 90 LEU A O 1
ATOM 682 N N . ASP A 1 91 ? -13.916 5.711 21.567 1.00 78.69 91 ASP A N 1
ATOM 683 C CA . ASP A 1 91 ? -12.576 6.229 21.287 1.00 78.69 91 ASP A CA 1
ATOM 684 C C . ASP A 1 91 ? -11.468 5.518 22.106 1.00 78.69 91 ASP A C 1
ATOM 686 O O . ASP A 1 91 ? -11.303 5.749 23.304 1.00 78.69 91 ASP A O 1
ATOM 690 N N . PRO A 1 92 ? -10.624 4.688 21.469 1.00 74.31 92 PRO A N 1
ATOM 691 C CA . PRO A 1 92 ? -9.518 3.991 22.115 1.00 74.31 92 PRO A CA 1
ATOM 692 C C . PRO A 1 92 ? -8.384 4.952 22.507 1.00 74.31 92 PRO A C 1
ATOM 694 O O . PRO A 1 92 ? -7.492 4.552 23.250 1.00 74.31 92 PRO A O 1
ATOM 697 N N . ALA A 1 93 ? -8.393 6.202 22.031 1.00 75.81 93 ALA A N 1
ATOM 698 C CA . ALA A 1 93 ? -7.467 7.252 22.441 1.00 75.81 93 ALA A CA 1
ATOM 699 C C . ALA A 1 93 ? -7.977 8.081 23.636 1.00 75.81 93 ALA A C 1
ATOM 701 O O . ALA A 1 93 ? -7.226 8.910 24.148 1.00 75.81 93 ALA A O 1
ATOM 702 N N . ALA A 1 94 ? -9.192 7.824 24.141 1.00 79.44 94 ALA A N 1
ATOM 703 C CA . ALA A 1 94 ? -9.773 8.559 25.271 1.00 79.44 94 ALA A CA 1
ATOM 704 C C . ALA A 1 94 ? -8.999 8.392 26.594 1.00 79.44 94 ALA A C 1
ATOM 706 O O . ALA A 1 94 ? -9.224 9.126 27.555 1.00 79.44 94 ALA A O 1
ATOM 707 N N . THR A 1 95 ? -8.088 7.417 26.671 1.00 78.25 95 THR A N 1
ATOM 708 C CA . THR A 1 95 ? -7.238 7.163 27.842 1.00 78.25 95 THR A CA 1
ATOM 709 C C . THR A 1 95 ? -5.803 6.887 27.416 1.00 78.25 95 THR A C 1
ATOM 711 O O . THR A 1 95 ? -5.578 6.282 26.370 1.00 78.25 95 THR A O 1
ATOM 714 N N . GLU A 1 96 ? -4.818 7.269 28.227 1.00 72.88 96 GLU A N 1
ATOM 715 C CA . GLU A 1 96 ? -3.422 6.889 27.982 1.00 72.88 96 GLU A CA 1
ATOM 716 C C . GLU A 1 96 ? -3.186 5.400 28.287 1.00 72.88 96 GLU A C 1
ATOM 718 O O . GLU A 1 96 ? -3.811 4.813 29.175 1.00 72.88 96 GLU A O 1
ATOM 723 N N . HIS A 1 97 ? -2.262 4.777 27.555 1.00 70.06 97 HIS A N 1
ATOM 724 C CA . HIS A 1 97 ? -1.819 3.412 27.834 1.00 70.06 97 HIS A CA 1
ATOM 725 C C . HIS A 1 97 ? -0.844 3.420 29.024 1.00 70.06 97 HIS A C 1
ATOM 727 O O . HIS A 1 97 ? 0.330 3.739 28.862 1.00 70.06 97 HIS A O 1
ATOM 733 N N . THR A 1 98 ? -1.305 3.036 30.218 1.00 62.53 98 THR A N 1
ATOM 734 C CA . THR A 1 98 ? -0.497 3.060 31.458 1.00 62.53 98 THR A CA 1
ATOM 735 C C . THR A 1 98 ? 0.251 1.747 31.752 1.00 62.53 98 THR A C 1
ATOM 737 O O . THR A 1 98 ? 0.600 1.478 32.899 1.00 62.53 98 THR A O 1
ATOM 740 N N . GLY A 1 99 ? 0.484 0.905 30.738 1.00 62.62 99 GLY A N 1
ATOM 741 C CA . GLY A 1 99 ? 1.183 -0.384 30.860 1.00 62.62 99 GLY A CA 1
ATOM 742 C C . GLY A 1 99 ? 0.267 -1.616 30.870 1.00 62.62 99 GLY A C 1
ATOM 743 O O . GLY A 1 99 ? -0.909 -1.548 30.515 1.00 62.62 99 GLY A O 1
ATOM 744 N N . THR A 1 100 ? 0.827 -2.769 31.241 1.00 57.34 100 THR A N 1
ATOM 745 C CA . THR A 1 100 ? 0.143 -4.073 31.235 1.00 57.34 100 THR A CA 1
ATOM 746 C C . THR A 1 100 ? -0.592 -4.313 32.549 1.00 57.34 100 THR A C 1
ATOM 748 O O . THR A 1 100 ? 0.023 -4.372 33.614 1.00 57.34 100 THR A O 1
ATOM 751 N N . GLY A 1 101 ? -1.906 -4.480 32.481 1.00 59.56 101 GLY A N 1
ATOM 752 C CA . GLY A 1 101 ? -2.722 -4.970 33.583 1.00 59.56 101 GLY A CA 1
ATOM 753 C C . GLY A 1 101 ? -2.728 -6.498 33.632 1.00 59.56 101 GLY A C 1
ATOM 754 O O . GLY A 1 101 ? -2.383 -7.165 32.662 1.00 59.56 101 GLY A O 1
ATOM 755 N N . MET A 1 102 ? -3.203 -7.054 34.749 1.00 59.00 102 MET A N 1
ATOM 756 C CA . MET A 1 102 ? -3.370 -8.505 34.966 1.00 59.00 102 MET A CA 1
ATOM 757 C C . MET A 1 102 ? -4.160 -9.210 33.845 1.00 59.00 102 MET A C 1
ATOM 759 O O . MET A 1 102 ? -3.967 -10.393 33.601 1.00 59.00 102 MET A O 1
ATOM 763 N N . TRP A 1 103 ? -5.040 -8.477 33.156 1.00 56.94 103 TRP A N 1
ATOM 764 C CA . TRP A 1 103 ? -5.877 -8.980 32.060 1.00 56.94 103 TRP A CA 1
ATOM 765 C C . TRP A 1 103 ? -5.471 -8.444 30.678 1.00 56.94 103 TRP A C 1
ATOM 767 O O . TRP A 1 103 ? -6.117 -8.768 29.686 1.00 56.94 103 TRP A O 1
ATOM 777 N N 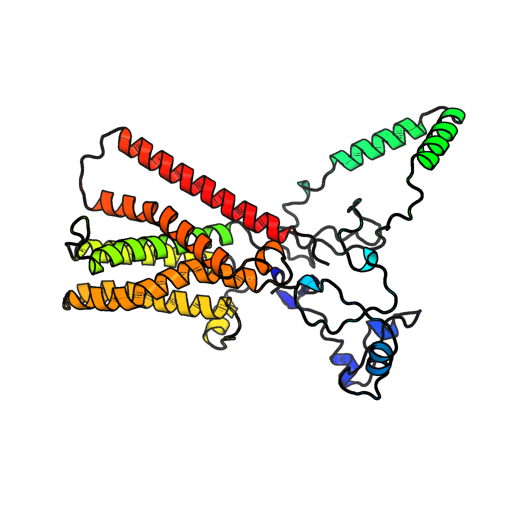. SER A 1 104 ? -4.413 -7.630 30.604 1.00 56.81 104 SER A N 1
ATOM 778 C CA . SER A 1 104 ? -3.833 -7.094 29.365 1.00 56.81 104 SER A CA 1
ATOM 779 C C . SER A 1 104 ? -2.357 -7.481 29.211 1.00 56.81 104 SER A C 1
ATOM 781 O O . SER A 1 104 ? -1.558 -6.735 28.651 1.00 56.81 104 SER A O 1
ATOM 783 N N . GLU A 1 105 ? -1.991 -8.683 29.675 1.00 51.69 105 GLU A N 1
ATOM 784 C CA . GLU A 1 105 ? -0.638 -9.250 29.534 1.00 51.69 105 GLU A CA 1
ATOM 785 C C . GLU A 1 105 ? -0.177 -9.376 28.072 1.00 51.69 105 GLU A C 1
ATOM 787 O O . GLU A 1 105 ? 1.020 -9.487 27.801 1.00 51.69 105 GLU A O 1
ATOM 792 N N . GLN A 1 106 ? -1.095 -9.313 27.104 1.00 53.72 106 GLN A N 1
ATOM 793 C CA . GLN A 1 106 ? -0.732 -9.270 25.696 1.00 53.72 106 GLN A CA 1
ATOM 794 C C . GLN A 1 106 ? -0.345 -7.837 25.300 1.00 53.72 106 GLN A C 1
ATOM 796 O O . GLN A 1 106 ? -1.174 -7.017 24.920 1.00 53.72 106 GLN A O 1
ATOM 801 N N . VAL A 1 107 ? 0.948 -7.537 25.432 1.00 48.72 107 VAL A N 1
ATOM 802 C CA . VAL A 1 107 ? 1.536 -6.196 25.234 1.00 48.72 107 VAL A CA 1
ATOM 803 C C . VAL A 1 107 ? 1.606 -5.803 23.754 1.00 48.72 107 VAL A C 1
ATOM 805 O O . VAL A 1 107 ? 1.455 -4.635 23.392 1.00 48.72 107 VAL A O 1
ATOM 808 N N . ALA A 1 108 ? 1.847 -6.782 22.878 1.00 45.84 108 ALA A N 1
ATOM 809 C CA . ALA A 1 108 ? 1.944 -6.579 21.440 1.00 45.84 108 ALA A CA 1
ATOM 810 C C . ALA A 1 108 ? 1.649 -7.867 20.663 1.00 45.84 108 ALA A C 1
ATOM 812 O O . ALA A 1 108 ? 2.005 -8.964 21.089 1.00 45.84 108 ALA A O 1
ATOM 813 N N . GLY A 1 109 ? 1.059 -7.709 19.478 1.00 46.16 109 GLY A N 1
ATOM 814 C CA . GLY A 1 109 ? 0.781 -8.791 18.540 1.00 46.16 109 GLY A CA 1
ATOM 815 C C . GLY A 1 109 ? -0.454 -9.614 18.904 1.00 46.16 109 GLY A C 1
ATOM 816 O O . GLY A 1 109 ? -0.774 -9.854 20.064 1.00 46.16 109 GLY A O 1
ATOM 817 N N . VAL A 1 110 ? -1.153 -10.084 17.878 1.00 45.81 110 VAL A N 1
ATOM 818 C CA . VAL A 1 110 ? -2.170 -11.129 18.006 1.00 45.81 110 VAL A CA 1
ATOM 819 C C . VAL A 1 110 ? -1.539 -12.431 17.533 1.00 45.81 110 VAL A C 1
ATOM 821 O O . VAL A 1 110 ? -1.423 -12.680 16.335 1.00 45.81 110 VAL A O 1
ATOM 824 N N . GLY A 1 111 ? -1.067 -13.220 18.495 1.00 43.09 111 GLY A N 1
ATOM 825 C CA . GLY A 1 111 ? -0.412 -14.498 18.252 1.00 43.09 111 GLY A CA 1
ATOM 826 C C . GLY A 1 111 ? 1.104 -14.385 18.096 1.00 43.09 111 GLY A C 1
ATOM 827 O O . GLY A 1 111 ? 1.638 -13.368 17.658 1.00 43.09 111 GLY A O 1
ATOM 828 N N . HIS A 1 112 ? 1.762 -15.487 18.436 1.00 39.16 112 HIS A N 1
ATOM 829 C CA . HIS A 1 112 ? 3.179 -15.860 18.332 1.00 39.16 112 HIS A CA 1
ATOM 830 C C . HIS A 1 112 ? 3.916 -15.543 16.995 1.00 39.16 112 HIS A C 1
ATOM 832 O O . HIS A 1 112 ? 4.997 -16.073 16.752 1.00 39.16 112 HIS A O 1
ATOM 838 N N . PHE A 1 113 ? 3.355 -14.719 16.100 1.00 45.50 113 PHE A N 1
ATOM 839 C CA . PHE A 1 113 ? 3.748 -14.588 14.691 1.00 45.50 113 PHE A CA 1
ATOM 840 C C . PHE A 1 113 ? 3.905 -13.150 14.181 1.00 45.50 113 PHE A C 1
ATOM 842 O O . PHE A 1 113 ? 4.194 -12.952 13.000 1.00 45.50 113 PHE A O 1
ATOM 849 N N . ALA A 1 114 ? 3.774 -12.122 15.024 1.00 47.78 114 ALA A N 1
ATOM 850 C CA . ALA A 1 114 ? 4.203 -10.781 14.634 1.00 47.78 114 ALA A CA 1
ATOM 851 C C . ALA A 1 114 ? 5.742 -10.744 14.623 1.00 47.78 114 ALA A C 1
ATOM 853 O O . ALA A 1 114 ? 6.368 -10.369 15.609 1.00 47.78 114 ALA A O 1
ATOM 854 N N . LYS A 1 115 ? 6.340 -11.136 13.490 1.00 48.97 115 LYS A N 1
ATOM 855 C CA . LYS A 1 115 ? 7.783 -11.328 13.209 1.00 48.97 115 LYS A CA 1
ATOM 856 C C . LYS A 1 115 ? 8.714 -10.178 13.655 1.00 48.97 115 LYS A C 1
ATOM 858 O O . LYS A 1 115 ? 9.933 -10.320 13.627 1.00 48.97 115 LYS A O 1
ATOM 863 N N . TYR A 1 116 ? 8.146 -9.040 14.060 1.00 51.09 116 TYR A N 1
ATOM 864 C CA . TYR A 1 116 ? 8.845 -7.826 14.480 1.00 51.09 116 TYR A CA 1
ATOM 865 C C . TYR A 1 116 ? 8.305 -7.176 15.769 1.00 51.09 116 TYR A C 1
ATOM 867 O O . TYR A 1 116 ? 8.850 -6.148 16.173 1.00 51.09 116 TYR A O 1
ATOM 875 N N . ALA A 1 117 ? 7.269 -7.727 16.416 1.00 45.16 117 ALA A N 1
ATOM 876 C CA . ALA A 1 117 ? 6.730 -7.170 17.663 1.00 45.16 117 ALA A CA 1
ATOM 877 C C . ALA A 1 117 ? 7.691 -7.398 18.843 1.00 45.16 117 ALA A C 1
ATOM 879 O O . ALA A 1 117 ? 7.963 -6.469 19.600 1.00 45.16 117 ALA A O 1
ATOM 880 N N . GLU A 1 118 ? 8.302 -8.584 18.927 1.00 47.09 118 GLU A N 1
ATOM 881 C CA . GLU A 1 118 ? 9.293 -8.915 19.964 1.00 47.09 118 GLU A CA 1
ATOM 882 C C . GLU A 1 118 ? 10.553 -8.036 19.870 1.00 47.09 118 GLU A C 1
ATOM 884 O O . GLU A 1 118 ? 11.089 -7.589 20.881 1.00 47.09 118 GLU A O 1
ATOM 889 N N . ASN A 1 119 ? 10.975 -7.673 18.653 1.00 51.88 119 ASN A N 1
ATOM 890 C CA . ASN A 1 119 ? 12.171 -6.850 18.423 1.00 51.88 119 ASN A CA 1
ATOM 891 C C . ASN A 1 119 ? 12.008 -5.372 18.835 1.00 51.88 119 ASN A C 1
ATOM 893 O O . ASN A 1 119 ? 12.963 -4.601 18.731 1.00 51.88 119 ASN A O 1
ATOM 897 N N . ARG A 1 120 ? 10.814 -4.948 19.272 1.00 48.75 120 ARG A N 1
ATOM 898 C CA . ARG A 1 120 ? 10.508 -3.558 19.659 1.00 48.75 120 ARG A CA 1
ATOM 899 C C . ARG A 1 120 ? 10.060 -3.385 21.111 1.00 48.75 120 ARG A C 1
ATOM 901 O O . ARG A 1 120 ? 9.654 -2.286 21.477 1.00 48.75 120 ARG A O 1
ATOM 908 N N . LEU A 1 121 ? 10.225 -4.404 21.956 1.00 48.00 121 LEU A N 1
ATOM 909 C CA . LEU A 1 121 ? 9.936 -4.320 23.396 1.00 48.00 121 LEU A CA 1
ATOM 910 C C . LEU A 1 121 ? 10.691 -3.177 24.108 1.00 48.00 121 LEU A C 1
ATOM 912 O O . LEU A 1 121 ? 10.191 -2.628 25.082 1.00 48.00 121 LEU A O 1
ATOM 916 N N . GLY A 1 122 ? 11.849 -2.754 23.588 1.00 48.78 122 GLY A N 1
ATOM 917 C CA . GLY A 1 122 ? 12.626 -1.628 24.129 1.00 48.78 122 GLY A CA 1
ATOM 918 C C . GLY A 1 122 ? 12.088 -0.225 23.811 1.00 48.78 122 GLY A C 1
ATOM 919 O O . GLY A 1 122 ? 12.745 0.748 24.160 1.00 48.78 122 GLY A O 1
ATOM 920 N N . ALA A 1 123 ? 10.951 -0.102 23.116 1.00 46.56 123 ALA A N 1
ATOM 921 C CA . ALA A 1 123 ? 10.314 1.182 22.802 1.00 46.56 123 ALA A CA 1
ATOM 922 C C . ALA A 1 123 ? 9.118 1.514 23.715 1.00 46.56 123 ALA A C 1
ATOM 924 O O . ALA A 1 123 ? 8.455 2.527 23.494 1.00 46.56 123 ALA A O 1
ATOM 925 N N . ALA A 1 124 ? 8.827 0.673 24.713 1.00 43.31 124 ALA A N 1
ATOM 926 C CA . ALA A 1 124 ? 7.917 1.042 25.789 1.00 43.31 124 ALA A CA 1
ATOM 927 C C . ALA A 1 124 ? 8.585 2.130 26.642 1.00 43.31 124 ALA A C 1
ATOM 929 O O . ALA A 1 124 ? 9.739 1.978 27.038 1.00 43.31 124 ALA A O 1
ATOM 930 N N . ASP A 1 125 ? 7.879 3.232 26.884 1.00 43.12 125 ASP A N 1
ATOM 931 C CA . ASP A 1 125 ? 8.355 4.372 27.669 1.00 43.12 125 ASP A CA 1
ATOM 932 C C . ASP A 1 125 ? 8.524 3.982 29.150 1.00 43.12 125 ASP A C 1
ATOM 934 O O . ASP A 1 125 ? 7.631 4.155 29.981 1.00 43.12 125 ASP A O 1
ATOM 938 N N . THR A 1 126 ? 9.676 3.390 29.471 1.00 49.31 126 THR A N 1
ATOM 939 C CA . THR A 1 126 ? 10.054 2.969 30.827 1.00 49.31 126 THR A CA 1
ATOM 940 C C . THR A 1 126 ? 10.396 4.142 31.743 1.00 49.31 126 THR A C 1
ATOM 942 O O . THR A 1 126 ? 10.432 3.966 32.963 1.00 49.31 126 THR A O 1
ATOM 945 N N . ASP A 1 127 ? 10.640 5.329 31.181 1.00 49.72 127 ASP A N 1
ATOM 946 C CA . ASP A 1 127 ? 11.040 6.511 31.944 1.00 49.72 127 ASP A CA 1
ATOM 947 C C . ASP A 1 127 ? 9.847 7.095 32.713 1.00 49.72 127 ASP A C 1
ATOM 949 O O . ASP A 1 127 ? 9.999 7.484 33.874 1.00 49.72 127 ASP A O 1
ATOM 953 N N . SER A 1 128 ? 8.638 7.059 32.137 1.00 54.19 128 SER A N 1
ATOM 954 C CA . SER A 1 128 ? 7.414 7.496 32.829 1.00 54.19 128 SER A CA 1
ATOM 955 C C . SER A 1 128 ? 7.102 6.648 34.074 1.00 54.19 128 SER A C 1
ATOM 957 O O . SER A 1 128 ? 6.796 7.190 35.139 1.00 54.19 128 SER A O 1
ATOM 959 N N . LEU A 1 129 ? 7.287 5.325 33.984 1.00 44.66 129 LEU A N 1
ATOM 960 C CA . LEU A 1 129 ? 7.015 4.382 35.070 1.00 44.66 129 LEU A CA 1
ATOM 961 C C . LEU A 1 129 ? 8.031 4.515 36.214 1.00 44.66 129 LEU A C 1
ATOM 963 O O . LEU A 1 129 ? 7.658 4.487 37.385 1.00 44.66 129 LEU A O 1
ATOM 967 N N . LEU A 1 130 ? 9.316 4.703 35.893 1.00 52.22 130 LEU A N 1
ATOM 968 C CA . LEU A 1 130 ? 10.375 4.920 36.886 1.00 52.22 130 LEU A CA 1
ATOM 969 C C . LEU A 1 130 ? 10.189 6.237 37.645 1.00 52.22 130 LEU A C 1
ATOM 971 O O . LEU A 1 130 ? 10.375 6.275 38.862 1.00 52.22 130 LEU A O 1
ATOM 975 N N . VAL A 1 131 ? 9.791 7.304 36.948 1.00 54.03 131 VAL A N 1
ATOM 976 C CA . VAL A 1 131 ? 9.497 8.604 37.566 1.00 54.03 131 VAL A CA 1
ATOM 977 C C . VAL A 1 131 ? 8.250 8.516 38.447 1.00 54.03 131 VAL A C 1
ATOM 979 O O . VAL A 1 131 ? 8.265 9.023 39.570 1.00 54.03 131 VAL A O 1
ATOM 982 N N . GLN A 1 132 ? 7.203 7.822 37.997 1.00 52.66 132 GLN A N 1
ATOM 983 C CA . GLN A 1 132 ? 5.984 7.615 38.776 1.00 52.66 132 GLN A CA 1
ATOM 984 C C . GLN A 1 132 ? 6.250 6.789 40.045 1.00 52.66 132 GLN A C 1
ATOM 986 O O . GLN A 1 132 ? 5.897 7.220 41.141 1.00 52.66 132 GLN A O 1
ATOM 991 N N . LEU A 1 133 ? 6.983 5.678 39.932 1.00 61.09 133 LEU A N 1
ATOM 992 C CA . LEU A 1 133 ? 7.396 4.855 41.075 1.00 61.09 133 LEU A CA 1
ATOM 993 C C . LEU A 1 133 ? 8.323 5.612 42.039 1.00 61.09 133 LEU A C 1
ATOM 995 O O . LEU A 1 133 ? 8.244 5.421 43.252 1.00 61.09 133 LEU A O 1
ATOM 999 N N . ALA A 1 134 ? 9.192 6.493 41.533 1.00 61.38 134 ALA A N 1
ATOM 1000 C CA . ALA A 1 134 ? 10.054 7.327 42.369 1.00 61.38 134 ALA A CA 1
ATOM 1001 C C . ALA A 1 134 ? 9.257 8.385 43.150 1.00 61.38 134 ALA A C 1
ATOM 1003 O O . ALA A 1 134 ? 9.552 8.637 44.322 1.00 61.38 134 ALA A O 1
ATOM 1004 N N . LEU A 1 135 ? 8.236 8.982 42.528 1.00 63.78 135 LEU A N 1
ATOM 1005 C CA . LEU A 1 135 ? 7.323 9.921 43.180 1.00 63.78 135 LEU A CA 1
ATOM 1006 C C . LEU A 1 135 ? 6.450 9.218 44.227 1.00 63.78 135 LEU A C 1
ATOM 1008 O O . LEU A 1 135 ? 6.320 9.730 45.338 1.00 63.78 135 LEU A O 1
ATOM 1012 N N . GLU A 1 136 ? 5.932 8.027 43.922 1.00 66.75 136 GLU A N 1
ATOM 1013 C CA . GLU A 1 136 ? 5.171 7.199 44.866 1.00 66.75 136 GLU A CA 1
ATOM 1014 C C . GLU A 1 136 ? 6.028 6.743 46.049 1.00 66.75 136 GLU A C 1
ATOM 1016 O O . GLU A 1 136 ? 5.604 6.851 47.200 1.00 66.75 136 GLU A O 1
ATOM 1021 N N . LYS A 1 137 ? 7.273 6.318 45.799 1.00 70.69 137 LYS A N 1
ATOM 1022 C CA . LYS A 1 137 ? 8.214 5.934 46.856 1.00 70.69 137 LYS A CA 1
ATOM 1023 C C . LYS A 1 137 ? 8.548 7.116 47.763 1.00 70.69 137 LYS A C 1
ATOM 1025 O O . LYS A 1 137 ? 8.448 6.995 48.982 1.00 70.69 137 LYS A O 1
ATOM 1030 N N . LYS A 1 138 ? 8.860 8.281 47.189 1.00 68.69 138 LYS A N 1
ATOM 1031 C CA . LYS A 1 138 ? 9.142 9.502 47.956 1.00 68.69 138 LYS A CA 1
ATOM 1032 C C . LYS A 1 138 ? 7.917 9.985 48.741 1.00 68.69 138 LYS A C 1
ATOM 1034 O O . LYS A 1 138 ? 8.064 10.462 49.863 1.00 68.69 138 LYS A O 1
ATOM 1039 N N . ALA A 1 139 ? 6.715 9.834 48.183 1.00 60.12 139 ALA A N 1
ATOM 1040 C CA . ALA A 1 139 ? 5.467 10.107 48.889 1.00 60.12 139 ALA A CA 1
ATOM 1041 C C . ALA A 1 139 ? 5.235 9.112 50.040 1.00 60.12 139 ALA A C 1
ATOM 1043 O O . ALA A 1 139 ? 4.799 9.522 51.111 1.00 60.12 139 ALA A O 1
ATOM 1044 N N . SER A 1 140 ? 5.584 7.833 49.864 1.00 63.56 140 SER A N 1
ATOM 1045 C CA . SER A 1 140 ? 5.469 6.801 50.906 1.00 63.56 140 SER A CA 1
ATOM 1046 C C . SER A 1 140 ? 6.461 6.975 52.065 1.00 63.56 140 SER A C 1
ATOM 1048 O O . SER A 1 140 ? 6.163 6.582 53.191 1.00 63.56 140 SER A O 1
ATOM 1050 N N . GLU A 1 141 ? 7.614 7.604 51.812 1.00 73.44 141 GLU A N 1
ATOM 1051 C CA . GLU A 1 141 ? 8.654 7.896 52.812 1.00 73.44 141 GLU A CA 1
ATOM 1052 C C . GLU A 1 141 ? 8.391 9.203 53.594 1.00 73.44 141 GLU A C 1
ATOM 1054 O O . GLU A 1 141 ? 9.079 9.490 54.575 1.00 73.44 141 GLU A O 1
ATOM 1059 N N . ALA A 1 142 ? 7.393 10.004 53.195 1.00 70.19 142 ALA A N 1
ATOM 1060 C CA . ALA A 1 142 ? 7.032 11.243 53.884 1.00 70.19 142 ALA A CA 1
ATOM 1061 C C . ALA A 1 142 ? 6.359 10.980 55.247 1.00 70.19 142 ALA A C 1
ATOM 1063 O O . ALA A 1 142 ? 5.730 9.943 55.459 1.00 70.19 142 ALA A O 1
ATOM 1064 N N . GLN A 1 143 ? 6.445 11.945 56.171 1.00 78.69 143 GLN A N 1
ATOM 1065 C CA . GLN A 1 143 ? 5.756 11.878 57.465 1.00 78.69 143 GLN A CA 1
ATOM 1066 C C . GLN A 1 143 ? 4.233 11.704 57.263 1.00 78.69 143 GLN A C 1
ATOM 1068 O O . GLN A 1 143 ? 3.670 12.327 56.360 1.00 78.69 143 GLN A O 1
ATOM 1073 N N . PRO A 1 144 ? 3.522 10.937 58.114 1.00 74.00 144 PRO A N 1
ATOM 1074 C CA . PRO A 1 144 ? 2.103 10.608 57.909 1.00 74.00 144 PRO A CA 1
ATOM 1075 C C . PRO A 1 144 ? 1.178 11.822 57.717 1.00 74.00 144 PRO A C 1
ATOM 1077 O O . PRO A 1 144 ? 0.203 11.764 56.971 1.00 74.00 144 PRO A O 1
ATOM 1080 N N . ARG A 1 145 ? 1.497 12.947 58.369 1.00 74.88 145 ARG A N 1
ATOM 1081 C CA . ARG A 1 145 ? 0.762 14.212 58.226 1.00 74.88 145 ARG A CA 1
ATOM 1082 C C . ARG A 1 145 ? 0.948 14.836 56.841 1.00 74.88 145 ARG A C 1
ATOM 1084 O O . ARG A 1 145 ? -0.015 15.336 56.268 1.00 74.88 145 ARG A O 1
ATOM 1091 N N . ASP A 1 146 ? 2.155 14.771 56.296 1.00 70.75 146 ASP A N 1
ATOM 1092 C CA . ASP A 1 146 ? 2.486 15.348 54.994 1.00 70.75 146 ASP A CA 1
ATOM 1093 C C . ASP A 1 146 ? 1.924 14.486 53.860 1.00 70.75 146 ASP A C 1
ATOM 1095 O O . ASP A 1 146 ? 1.436 15.023 52.872 1.00 70.75 146 ASP A O 1
ATOM 1099 N N . GLN A 1 147 ? 1.863 13.161 54.042 1.00 72.12 147 GLN A N 1
ATOM 1100 C CA . GLN A 1 147 ? 1.150 12.260 53.128 1.00 72.12 147 GLN A CA 1
ATOM 1101 C C . GLN A 1 147 ? -0.335 12.621 53.003 1.00 72.12 147 GLN A C 1
ATOM 1103 O O . GLN A 1 147 ? -0.887 12.607 51.904 1.00 72.12 147 GLN A O 1
ATOM 1108 N N . ALA A 1 148 ? -0.986 12.955 54.122 1.00 72.69 148 ALA A N 1
ATOM 1109 C CA . ALA A 1 148 ? -2.391 13.351 54.134 1.00 72.69 148 ALA A CA 1
ATOM 1110 C C . ALA A 1 148 ? -2.612 14.699 53.432 1.00 72.69 148 ALA A C 1
ATOM 1112 O O . ALA A 1 148 ? -3.560 14.832 52.664 1.00 72.69 148 ALA A O 1
ATOM 1113 N N . ILE A 1 149 ? -1.713 15.668 53.639 1.00 74.38 149 ILE A N 1
ATOM 1114 C CA . ILE A 1 149 ? -1.768 16.977 52.972 1.00 74.38 149 ILE A CA 1
ATOM 1115 C C . ILE A 1 149 ? -1.516 16.830 51.469 1.00 74.38 149 ILE A C 1
ATOM 1117 O O . ILE A 1 149 ? -2.266 17.386 50.676 1.00 74.38 149 ILE A O 1
ATOM 1121 N N . ILE A 1 150 ? -0.509 16.049 51.063 1.00 70.12 150 ILE A N 1
ATOM 1122 C CA . ILE A 1 150 ? -0.230 15.769 49.647 1.00 70.12 150 ILE A CA 1
ATOM 1123 C C . ILE A 1 150 ? -1.440 15.093 49.002 1.00 70.12 150 ILE A C 1
ATOM 1125 O O . ILE A 1 150 ? -1.847 15.495 47.921 1.00 70.12 150 ILE A O 1
ATOM 1129 N N . ARG A 1 151 ? -2.066 14.118 49.671 1.00 68.25 151 ARG A N 1
ATOM 1130 C CA . ARG A 1 151 ? -3.275 13.450 49.170 1.00 68.25 151 ARG A CA 1
ATOM 1131 C C . ARG A 1 151 ? -4.456 14.412 49.026 1.00 68.25 151 ARG A C 1
ATOM 1133 O O . ARG A 1 151 ? -5.131 14.362 48.008 1.00 68.25 151 ARG A O 1
ATOM 1140 N N . ASP A 1 152 ? -4.686 15.282 50.007 1.00 73.19 152 ASP A N 1
ATOM 1141 C CA . ASP A 1 152 ? -5.777 16.269 49.985 1.00 73.19 152 ASP A CA 1
ATOM 1142 C C . ASP A 1 152 ? -5.559 17.342 48.905 1.00 73.19 152 ASP A C 1
ATOM 1144 O O . ASP A 1 152 ? -6.484 17.722 48.193 1.00 73.19 152 ASP A O 1
ATOM 1148 N N . VAL A 1 153 ? -4.313 17.786 48.721 1.00 66.31 153 VAL A N 1
ATOM 1149 C CA . VAL A 1 153 ? -3.934 18.726 47.658 1.00 66.31 153 VAL A CA 1
ATOM 1150 C C . VAL A 1 153 ? -4.034 18.064 46.285 1.00 66.31 153 VAL A C 1
ATOM 1152 O O . VAL A 1 153 ? -4.593 18.665 45.378 1.00 66.31 153 VAL A O 1
ATOM 1155 N N . MET A 1 154 ? -3.572 16.822 46.126 1.00 60.25 154 MET A N 1
ATOM 1156 C CA . MET A 1 154 ? -3.710 16.070 44.872 1.00 60.25 154 MET A CA 1
ATOM 1157 C C . MET A 1 154 ? -5.174 15.775 44.534 1.00 60.25 154 MET A C 1
ATOM 1159 O O . MET A 1 154 ? -5.539 15.832 43.367 1.00 60.25 154 MET A O 1
ATOM 1163 N N . ALA A 1 155 ? -6.017 15.515 45.537 1.00 64.38 155 ALA A N 1
ATOM 1164 C CA . ALA A 1 155 ? -7.456 15.358 45.351 1.00 64.38 155 ALA A CA 1
ATOM 1165 C C . ALA A 1 155 ? -8.123 16.672 44.914 1.00 64.38 155 ALA A C 1
ATOM 1167 O O . ALA A 1 155 ? -8.963 16.649 44.030 1.00 64.38 155 ALA A O 1
ATOM 1168 N N . LYS A 1 156 ? -7.709 17.821 45.469 1.00 65.25 156 LYS A N 1
ATOM 1169 C CA . LYS A 1 156 ? -8.234 19.153 45.098 1.00 65.25 156 LYS A CA 1
ATOM 1170 C C . LYS A 1 156 ? -7.686 19.710 43.783 1.00 65.25 156 LYS A C 1
ATOM 1172 O O . LYS A 1 156 ? -8.316 20.569 43.178 1.00 65.25 156 LYS A O 1
ATOM 1177 N N . LEU A 1 157 ? -6.488 19.286 43.383 1.00 59.19 157 LEU A N 1
ATOM 1178 C CA . LEU A 1 157 ? -5.885 19.608 42.085 1.00 59.19 157 LEU A CA 1
ATOM 1179 C C . LEU A 1 157 ? -6.338 18.638 40.985 1.00 59.19 157 LEU A C 1
ATOM 1181 O O . LEU A 1 157 ? -6.126 18.913 39.804 1.00 59.19 157 LEU A O 1
ATOM 1185 N N . GLY A 1 158 ? -6.930 17.503 41.362 1.00 55.00 158 GLY A N 1
ATOM 1186 C CA . GLY A 1 158 ? -7.595 16.598 40.445 1.00 55.00 158 GLY A CA 1
ATOM 1187 C C . GLY A 1 158 ? -8.861 17.260 39.925 1.00 55.00 158 GLY A C 1
ATOM 1188 O O . GLY A 1 158 ? -9.778 17.530 40.684 1.00 55.00 158 GLY A O 1
ATOM 1189 N N . ASP A 1 159 ? -8.889 17.546 38.630 1.00 53.00 159 ASP A N 1
ATOM 1190 C CA . ASP A 1 159 ? -10.118 17.867 37.909 1.00 53.00 159 ASP A CA 1
ATOM 1191 C C . ASP A 1 159 ? -11.171 16.780 38.218 1.00 53.00 159 ASP A C 1
ATOM 1193 O O . ASP A 1 159 ? -10.960 15.618 37.865 1.00 53.00 159 ASP A O 1
ATOM 1197 N N . ASP A 1 160 ? -12.251 17.148 38.922 1.00 54.25 160 ASP A N 1
ATOM 1198 C CA . ASP A 1 160 ? -13.356 16.265 39.356 1.00 54.25 160 ASP A CA 1
ATOM 1199 C C . ASP A 1 160 ? -14.204 15.746 38.176 1.00 54.25 160 ASP A C 1
ATOM 1201 O O . ASP A 1 160 ? -15.186 15.020 38.354 1.00 54.25 160 ASP A O 1
ATOM 1205 N N . SER A 1 161 ? -13.826 16.101 36.949 1.00 55.41 161 SER A N 1
ATOM 1206 C CA . SER A 1 161 ? -14.369 15.510 35.736 1.00 55.41 161 SER A CA 1
ATOM 1207 C C . SER A 1 161 ? -14.055 14.003 35.720 1.00 55.41 161 SER A C 1
ATOM 1209 O O . SER A 1 161 ? -12.883 13.628 35.837 1.00 55.41 161 SER A O 1
ATOM 1211 N N . PRO A 1 162 ? -15.053 13.107 35.581 1.00 57.91 162 PRO A N 1
ATOM 1212 C CA . PRO A 1 162 ? -14.811 11.670 35.521 1.00 57.91 162 PRO A CA 1
ATOM 1213 C C . PRO A 1 162 ? -13.891 11.356 34.339 1.00 57.91 162 PRO A C 1
ATOM 1215 O O . PRO A 1 162 ? -14.298 11.390 33.182 1.00 57.91 162 PRO A O 1
ATOM 1218 N N . LYS A 1 163 ? -12.621 11.066 34.632 1.00 69.44 163 LYS A N 1
ATOM 1219 C CA . LYS A 1 163 ? -11.653 10.654 33.617 1.00 69.44 163 LYS A CA 1
ATOM 1220 C C . LYS A 1 163 ? -11.963 9.220 33.223 1.00 69.44 163 LYS A C 1
ATOM 1222 O O . LYS A 1 163 ? -12.059 8.347 34.091 1.00 69.44 163 LYS A O 1
ATOM 1227 N N . ALA A 1 164 ? -12.108 8.981 31.923 1.00 76.25 164 ALA A N 1
ATOM 1228 C CA . ALA A 1 164 ? -12.229 7.633 31.395 1.00 76.25 164 ALA A CA 1
ATOM 1229 C C . ALA A 1 164 ? -11.082 6.763 31.936 1.00 76.25 164 ALA A C 1
ATOM 1231 O O . ALA A 1 164 ? -9.941 7.213 32.078 1.00 76.25 164 ALA A O 1
ATOM 1232 N N . LYS A 1 165 ? -11.391 5.511 32.281 1.00 75.38 165 LYS A N 1
ATOM 1233 C CA . LYS A 1 165 ? -10.411 4.568 32.819 1.00 75.38 165 LYS A CA 1
ATOM 1234 C C . LYS A 1 165 ? -10.359 3.327 31.948 1.00 75.38 165 LYS A C 1
ATOM 1236 O O . LYS A 1 165 ? -11.360 2.634 31.773 1.00 75.38 165 LYS A O 1
ATOM 1241 N N . ARG A 1 166 ? -9.164 3.013 31.454 1.00 74.56 166 ARG A N 1
ATOM 1242 C CA . ARG A 1 166 ? -8.918 1.798 30.683 1.00 74.56 166 ARG A CA 1
ATOM 1243 C C . ARG A 1 166 ? -8.979 0.582 31.607 1.00 74.56 166 ARG A C 1
ATOM 1245 O O . ARG A 1 166 ? -8.209 0.490 32.560 1.00 74.56 166 ARG A O 1
ATOM 1252 N N . SER A 1 167 ? -9.923 -0.322 31.346 1.00 72.25 167 SER A N 1
ATOM 1253 C CA . SER A 1 167 ? -10.077 -1.577 32.106 1.00 72.25 167 SER A CA 1
ATOM 1254 C C . SER A 1 167 ? -9.498 -2.773 31.355 1.00 72.25 167 SER A C 1
ATOM 1256 O O . SER A 1 167 ? -8.798 -3.593 31.941 1.00 72.25 167 SER A O 1
ATOM 1258 N N . TYR A 1 168 ? -9.757 -2.833 30.049 1.0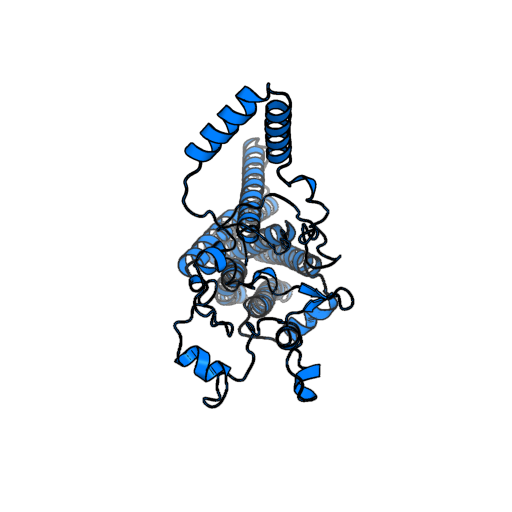0 69.56 168 TYR A N 1
ATOM 1259 C CA . TYR A 1 168 ? -9.189 -3.805 29.125 1.00 69.56 168 TYR A CA 1
ATOM 1260 C C . TYR A 1 168 ? -8.612 -3.063 27.936 1.00 69.56 168 TYR A C 1
ATOM 1262 O O . TYR A 1 168 ? -9.062 -1.963 27.607 1.00 69.56 168 TYR A O 1
ATOM 1270 N N . ASP A 1 169 ? -7.615 -3.672 27.314 1.00 65.44 169 ASP A N 1
ATOM 1271 C CA . ASP A 1 169 ? -6.942 -3.098 26.169 1.00 65.44 169 ASP A CA 1
ATOM 1272 C C . ASP A 1 169 ? -6.668 -4.167 25.126 1.00 65.44 169 ASP A C 1
ATOM 1274 O O . ASP A 1 169 ? -6.430 -5.328 25.470 1.00 65.44 169 ASP A O 1
ATOM 1278 N N . GLN A 1 170 ? -6.696 -3.771 23.859 1.00 63.56 170 GLN A N 1
ATOM 1279 C CA . GLN A 1 170 ? -6.314 -4.661 22.780 1.00 63.56 170 GLN A CA 1
ATOM 1280 C C . GLN A 1 170 ? -4.793 -4.579 22.571 1.00 63.56 170 GLN A C 1
ATOM 1282 O O . GLN A 1 170 ? -4.254 -3.475 22.469 1.00 63.56 170 GLN A O 1
ATOM 1287 N N . PRO A 1 171 ? -4.074 -5.716 22.463 1.00 61.56 171 PRO A N 1
ATOM 1288 C CA . PRO A 1 171 ? -2.663 -5.710 22.093 1.00 61.56 171 PRO A CA 1
ATOM 1289 C C . PRO A 1 171 ? -2.427 -4.908 20.817 1.00 61.56 171 PRO A C 1
ATOM 1291 O O . PRO A 1 171 ? -3.010 -5.200 19.768 1.00 61.56 171 PRO A O 1
ATOM 1294 N N . SER A 1 172 ? -1.498 -3.953 20.869 1.00 64.19 172 SER A N 1
ATOM 1295 C CA . SER A 1 172 ? -1.088 -3.237 19.664 1.00 64.19 172 SER A CA 1
ATOM 1296 C C . SER A 1 172 ? -0.420 -4.210 18.684 1.00 64.19 172 SER A C 1
ATOM 1298 O O . SER A 1 172 ? 0.476 -4.975 19.040 1.00 64.19 172 SER A O 1
ATOM 1300 N N . LYS A 1 173 ? -0.819 -4.204 17.410 1.00 65.50 173 LYS A N 1
ATOM 1301 C CA . LYS A 1 173 ? -0.196 -5.083 16.395 1.00 65.50 173 LYS A CA 1
ATOM 1302 C C . LYS A 1 173 ? 1.168 -4.600 15.910 1.00 65.50 173 LYS A C 1
ATOM 1304 O O . LYS A 1 173 ? 1.827 -5.294 15.137 1.00 65.50 173 LYS A O 1
ATOM 1309 N N . GLY A 1 174 ? 1.586 -3.419 16.361 1.00 68.69 174 GLY A N 1
ATOM 1310 C CA . GLY A 1 174 ? 2.825 -2.776 15.956 1.00 68.69 174 GLY A CA 1
ATOM 1311 C C . GLY A 1 174 ? 2.886 -2.473 14.456 1.00 68.69 174 GLY A C 1
ATOM 1312 O O . GLY A 1 174 ? 1.882 -2.292 13.763 1.00 68.69 174 GLY A O 1
ATOM 1313 N N . ILE A 1 175 ? 4.114 -2.402 13.950 1.00 74.25 175 ILE A N 1
ATOM 1314 C CA . ILE A 1 175 ? 4.416 -2.091 12.551 1.00 74.25 175 ILE A CA 1
ATOM 1315 C C . ILE A 1 175 ? 4.510 -3.410 11.779 1.00 74.25 175 ILE A C 1
ATOM 1317 O O . ILE A 1 175 ? 5.446 -4.179 11.995 1.00 74.25 175 ILE A O 1
ATOM 1321 N N . LEU A 1 176 ? 3.550 -3.653 10.880 1.00 74.50 176 LEU A N 1
ATOM 1322 C CA . LEU A 1 176 ? 3.515 -4.855 10.035 1.00 74.50 176 LEU A CA 1
ATOM 1323 C C . LEU A 1 176 ? 4.315 -4.660 8.745 1.00 74.50 176 LEU A C 1
ATOM 1325 O O . LEU A 1 176 ? 4.987 -5.573 8.287 1.00 74.50 176 LEU A O 1
ATOM 1329 N N . TRP A 1 177 ? 4.248 -3.465 8.164 1.00 79.69 177 TRP A N 1
ATOM 1330 C CA . TRP A 1 177 ? 4.989 -3.107 6.963 1.00 79.69 177 TRP A CA 1
ATOM 1331 C C . TRP A 1 177 ? 6.293 -2.419 7.337 1.00 79.69 177 TRP A C 1
ATOM 1333 O O . TRP A 1 177 ? 6.292 -1.321 7.905 1.00 79.69 177 TRP A O 1
ATOM 1343 N N . GLY A 1 178 ? 7.391 -3.107 7.035 1.00 82.31 178 GLY A N 1
ATOM 1344 C CA . GLY A 1 178 ? 8.748 -2.696 7.351 1.00 82.31 178 GLY A CA 1
ATOM 1345 C C . GLY A 1 178 ? 9.397 -1.806 6.292 1.00 82.31 178 GLY A C 1
ATOM 1346 O O . GLY A 1 178 ? 8.755 -1.090 5.519 1.00 82.31 178 GLY A O 1
ATOM 1347 N N . TRP A 1 179 ? 10.726 -1.852 6.274 1.00 87.75 179 TRP A N 1
ATOM 1348 C CA . TRP A 1 179 ? 11.545 -1.085 5.340 1.00 87.75 179 TRP A CA 1
ATOM 1349 C C . TRP A 1 179 ? 11.421 -1.621 3.905 1.00 87.75 179 TRP A C 1
ATOM 1351 O O . TRP A 1 179 ? 11.622 -0.868 2.955 1.00 87.75 179 TRP A O 1
ATOM 1361 N N . GLU A 1 180 ? 11.041 -2.891 3.754 1.00 89.25 180 GLU A N 1
ATOM 1362 C CA . GLU A 1 180 ? 10.802 -3.590 2.493 1.00 89.25 180 GLU A CA 1
ATOM 1363 C C . GLU A 1 180 ? 9.770 -2.847 1.638 1.00 89.25 180 GLU A C 1
ATOM 1365 O O . GLU A 1 180 ? 10.000 -2.616 0.450 1.00 89.25 180 GLU A O 1
ATOM 1370 N N . VAL A 1 181 ? 8.685 -2.377 2.268 1.00 89.31 181 VAL A N 1
ATOM 1371 C CA . VAL A 1 181 ? 7.633 -1.593 1.608 1.00 89.31 181 VAL A CA 1
ATOM 1372 C C . VAL A 1 181 ? 8.150 -0.261 1.094 1.00 89.31 181 VAL A C 1
ATOM 1374 O O . VAL A 1 181 ? 7.903 0.117 -0.050 1.00 89.31 181 VAL A O 1
ATOM 1377 N N . SER A 1 182 ? 8.937 0.430 1.913 1.00 92.62 182 SER A N 1
ATOM 1378 C CA . SER A 1 182 ? 9.564 1.689 1.506 1.00 92.62 182 SER A CA 1
ATOM 1379 C C . SER A 1 182 ? 10.544 1.472 0.351 1.00 92.62 182 SER A C 1
ATOM 1381 O O . SER A 1 182 ? 10.601 2.280 -0.576 1.00 92.62 182 SER A O 1
ATOM 1383 N N . ALA A 1 183 ? 11.281 0.358 0.377 1.00 92.81 183 ALA A N 1
ATOM 1384 C CA . ALA A 1 183 ? 12.254 0.011 -0.649 1.00 92.81 183 ALA A CA 1
ATOM 1385 C C . ALA A 1 183 ? 11.574 -0.271 -1.988 1.00 92.81 183 ALA A C 1
ATOM 1387 O O . ALA A 1 183 ? 11.985 0.308 -2.991 1.00 92.81 183 ALA A O 1
ATOM 1388 N N . TYR A 1 184 ? 10.508 -1.080 -2.018 1.00 93.00 184 TYR A N 1
ATOM 1389 C CA . TYR A 1 184 ? 9.838 -1.358 -3.286 1.00 93.00 184 TYR A CA 1
ATOM 1390 C C . TYR A 1 184 ? 9.044 -0.161 -3.824 1.00 93.00 184 TYR A C 1
ATOM 1392 O O . TYR A 1 184 ? 8.904 -0.033 -5.041 1.00 93.00 184 TYR A O 1
ATOM 1400 N N . ILE A 1 185 ? 8.546 0.735 -2.957 1.00 93.88 185 ILE A N 1
ATOM 1401 C CA . ILE A 1 185 ? 7.943 2.010 -3.385 1.00 93.88 185 ILE A CA 1
ATOM 1402 C C . ILE A 1 185 ? 8.983 2.882 -4.078 1.00 93.88 185 ILE A C 1
ATOM 1404 O O . ILE A 1 185 ? 8.715 3.448 -5.133 1.00 93.88 185 ILE A O 1
ATOM 1408 N N . MET A 1 186 ? 10.186 2.951 -3.522 1.00 94.56 186 MET A N 1
ATOM 1409 C CA . MET A 1 186 ? 11.267 3.719 -4.116 1.00 94.56 186 MET A CA 1
ATOM 1410 C C . MET A 1 186 ? 11.733 3.108 -5.444 1.00 94.56 186 MET A C 1
ATOM 1412 O O . MET A 1 186 ? 11.812 3.820 -6.442 1.00 94.56 186 MET A O 1
ATOM 1416 N N . THR A 1 187 ? 11.993 1.796 -5.500 1.00 94.69 187 THR A N 1
ATOM 1417 C CA . THR A 1 187 ? 12.527 1.152 -6.714 1.00 94.69 187 THR A CA 1
ATOM 1418 C C . THR A 1 187 ? 11.531 1.158 -7.871 1.00 94.69 187 THR A C 1
ATOM 1420 O O . THR A 1 187 ? 11.931 1.398 -9.010 1.00 94.69 187 THR A O 1
ATOM 1423 N N . LYS A 1 188 ? 10.226 0.996 -7.604 1.00 95.19 188 LYS A N 1
ATOM 1424 C CA . LYS A 1 188 ? 9.203 1.123 -8.655 1.00 95.19 188 LYS A CA 1
ATOM 1425 C C . LYS A 1 188 ? 9.064 2.564 -9.146 1.00 95.19 188 LYS A C 1
ATOM 1427 O O . LYS A 1 188 ? 8.910 2.768 -10.345 1.00 95.19 188 LYS A O 1
ATOM 1432 N N . SER A 1 189 ? 9.156 3.558 -8.254 1.00 95.12 189 SER A N 1
ATOM 1433 C CA . SER A 1 189 ? 9.103 4.977 -8.628 1.00 95.12 189 SER A CA 1
ATOM 1434 C C . SER A 1 189 ? 10.343 5.398 -9.421 1.00 95.12 189 SER A C 1
ATOM 1436 O O . SER A 1 189 ? 10.206 6.147 -10.384 1.00 95.12 189 SER A O 1
ATOM 1438 N N . MET A 1 190 ? 11.525 4.854 -9.097 1.00 95.50 190 MET A N 1
ATOM 1439 C CA . MET A 1 190 ? 12.738 4.992 -9.916 1.00 95.50 190 MET A CA 1
ATOM 1440 C C . MET A 1 190 ? 12.524 4.424 -11.323 1.00 95.50 190 MET A C 1
ATOM 1442 O O . MET A 1 190 ? 12.789 5.119 -12.299 1.00 95.50 190 MET A O 1
ATOM 1446 N N . ALA A 1 191 ? 12.012 3.192 -11.440 1.00 96.56 191 ALA A N 1
ATOM 1447 C CA . ALA A 1 191 ? 11.779 2.546 -12.734 1.00 96.56 191 ALA A CA 1
ATOM 1448 C C . ALA A 1 191 ? 10.755 3.306 -13.591 1.00 96.56 191 ALA A C 1
ATOM 1450 O O . ALA A 1 191 ? 10.999 3.561 -14.770 1.00 96.56 191 ALA A O 1
ATOM 1451 N N . ALA A 1 192 ? 9.622 3.682 -12.991 1.00 96.94 192 ALA A N 1
ATOM 1452 C CA . ALA A 1 192 ? 8.545 4.405 -13.656 1.00 96.94 192 ALA A CA 1
ATOM 1453 C C . ALA A 1 192 ? 8.973 5.815 -14.078 1.00 96.94 192 ALA A C 1
ATOM 1455 O O . ALA A 1 192 ? 8.800 6.191 -15.236 1.00 96.94 192 ALA A O 1
ATOM 1456 N N . GLY A 1 193 ? 9.566 6.583 -13.161 1.00 95.38 193 GLY A N 1
ATOM 1457 C CA . GLY A 1 193 ? 10.024 7.939 -13.440 1.00 95.38 193 GLY A CA 1
ATOM 1458 C C . GLY A 1 193 ? 11.103 7.975 -14.518 1.00 95.38 193 GLY A C 1
ATOM 1459 O O . GLY A 1 193 ? 11.031 8.797 -15.428 1.00 95.38 193 GLY A O 1
ATOM 1460 N N . PHE A 1 194 ? 12.063 7.049 -14.464 1.00 93.81 194 PHE A N 1
ATOM 1461 C CA . PHE A 1 194 ? 13.120 6.955 -15.466 1.00 93.81 194 PHE A CA 1
ATOM 1462 C C . PHE A 1 194 ? 12.577 6.671 -16.864 1.00 93.81 194 PHE A C 1
ATOM 1464 O O . PHE A 1 194 ? 12.933 7.363 -17.817 1.00 93.81 194 PHE A O 1
ATOM 1471 N N . TYR A 1 195 ? 11.664 5.703 -16.967 1.00 95.00 195 TYR A N 1
ATOM 1472 C CA . TYR A 1 195 ? 11.002 5.381 -18.222 1.00 95.00 195 TYR A CA 1
ATOM 1473 C C . TYR A 1 195 ? 10.219 6.577 -18.775 1.00 95.00 195 TYR A C 1
ATOM 1475 O O . TYR A 1 195 ? 10.352 6.896 -19.951 1.00 95.00 195 TYR A O 1
ATOM 1483 N N . ILE A 1 196 ? 9.446 7.276 -17.934 1.00 94.31 196 ILE A N 1
ATOM 1484 C CA . ILE A 1 196 ? 8.668 8.451 -18.354 1.00 94.31 196 ILE A CA 1
ATOM 1485 C C . ILE A 1 196 ? 9.591 9.546 -18.894 1.00 94.31 196 ILE A C 1
ATOM 1487 O O . ILE A 1 196 ? 9.345 10.054 -19.983 1.00 94.31 196 ILE A O 1
ATOM 1491 N N . VAL A 1 197 ? 10.661 9.893 -18.172 1.00 89.94 197 VAL A N 1
ATOM 1492 C CA . VAL A 1 197 ? 11.608 10.932 -18.609 1.00 89.94 197 VAL A CA 1
ATOM 1493 C C . VAL A 1 197 ? 12.262 10.551 -19.940 1.00 89.94 197 VAL A C 1
ATOM 1495 O O . VAL A 1 197 ? 12.301 11.370 -20.856 1.00 89.94 197 VAL A O 1
ATOM 1498 N N . ALA A 1 198 ? 12.719 9.305 -20.077 1.00 87.94 198 ALA A N 1
ATOM 1499 C CA . ALA A 1 198 ? 13.353 8.827 -21.302 1.00 87.94 198 ALA A CA 1
ATOM 1500 C C . ALA A 1 198 ? 12.381 8.807 -22.495 1.00 87.94 198 ALA A C 1
ATOM 1502 O O . ALA A 1 198 ? 12.712 9.294 -23.574 1.00 87.94 198 ALA A O 1
ATOM 1503 N N . MET A 1 199 ? 11.164 8.289 -22.305 1.00 89.88 199 MET A N 1
ATOM 1504 C CA . MET A 1 199 ? 10.168 8.171 -23.373 1.00 89.88 199 MET A CA 1
ATOM 1505 C C . MET A 1 199 ? 9.529 9.507 -23.758 1.00 89.88 199 MET A C 1
ATOM 1507 O O . MET A 1 199 ? 9.169 9.693 -24.917 1.00 89.88 199 MET A O 1
ATOM 1511 N N . LEU A 1 200 ? 9.431 10.471 -22.839 1.00 88.62 200 LEU A N 1
ATOM 1512 C CA . LEU A 1 200 ? 9.075 11.844 -23.206 1.00 88.62 200 LEU A CA 1
ATOM 1513 C C . LEU A 1 200 ? 10.140 12.469 -24.114 1.00 88.62 200 LEU A C 1
ATOM 1515 O O . LEU A 1 200 ? 9.785 13.177 -25.051 1.00 88.62 200 LEU A O 1
ATOM 1519 N N . GLY A 1 201 ? 11.421 12.157 -23.892 1.00 82.25 201 GLY A N 1
ATOM 1520 C CA . GLY A 1 201 ? 12.502 12.528 -24.809 1.00 82.25 201 GLY A CA 1
ATOM 1521 C C . GLY A 1 201 ? 12.314 11.945 -26.215 1.00 82.25 201 GLY A C 1
ATOM 1522 O O . GLY A 1 201 ? 12.474 12.677 -27.188 1.00 82.25 201 GLY A O 1
ATOM 1523 N N . VAL A 1 202 ? 11.894 10.673 -26.317 1.00 82.06 202 VAL A N 1
ATOM 1524 C CA . VAL A 1 202 ? 11.555 10.012 -27.600 1.00 82.06 202 VAL A CA 1
ATOM 1525 C C . VAL A 1 202 ? 10.396 10.725 -28.307 1.00 82.06 202 VAL A C 1
ATOM 1527 O O . VAL A 1 202 ? 10.452 10.944 -29.512 1.00 82.06 202 VAL A O 1
ATOM 1530 N N . LEU A 1 203 ? 9.332 11.078 -27.578 1.00 85.69 203 LEU A N 1
ATOM 1531 C CA . LEU A 1 203 ? 8.125 11.676 -28.166 1.00 85.69 203 LEU A CA 1
ATOM 1532 C C . LEU A 1 203 ? 8.302 13.143 -28.575 1.00 85.69 203 LEU A C 1
ATOM 1534 O O . LEU A 1 203 ? 7.648 13.595 -29.511 1.00 85.69 203 LEU A O 1
ATOM 1538 N N . LEU A 1 204 ? 9.149 13.888 -27.864 1.00 83.88 204 LEU A N 1
ATOM 1539 C CA . LEU A 1 204 ? 9.415 15.306 -28.126 1.00 83.88 204 LEU A CA 1
ATOM 1540 C C . LEU A 1 204 ? 10.598 15.533 -29.077 1.00 83.88 204 LEU A C 1
ATOM 1542 O O . LEU A 1 204 ? 10.999 16.679 -29.264 1.00 83.88 204 LEU A O 1
ATOM 1546 N N . ASP A 1 205 ? 11.158 14.457 -29.641 1.00 73.50 205 ASP A N 1
ATOM 1547 C CA . ASP A 1 205 ? 12.337 14.472 -30.519 1.00 73.50 205 ASP A CA 1
ATOM 1548 C C . ASP A 1 205 ? 13.526 15.243 -29.909 1.00 73.50 205 ASP A C 1
ATOM 1550 O O . ASP A 1 205 ? 14.292 15.939 -30.578 1.00 73.50 205 ASP A O 1
ATOM 1554 N N . TYR A 1 206 ? 13.660 15.173 -28.579 1.00 67.25 206 TYR A N 1
ATOM 1555 C CA . TYR A 1 206 ? 14.687 15.916 -27.862 1.00 67.25 206 TYR A CA 1
ATOM 1556 C C . TYR A 1 206 ? 16.015 15.150 -27.920 1.00 67.25 206 TYR A C 1
ATOM 1558 O O . TYR A 1 206 ? 16.189 14.095 -27.307 1.00 67.25 206 TYR A O 1
ATOM 1566 N N . SER A 1 207 ? 16.980 15.716 -28.646 1.00 56.12 207 SER A N 1
ATOM 1567 C CA . SER A 1 207 ? 18.268 15.110 -29.015 1.00 56.12 207 SER A CA 1
ATOM 1568 C C . SER A 1 207 ? 19.261 14.877 -27.868 1.00 56.12 207 SER A C 1
ATOM 1570 O O . SER A 1 207 ? 20.342 14.344 -28.103 1.00 56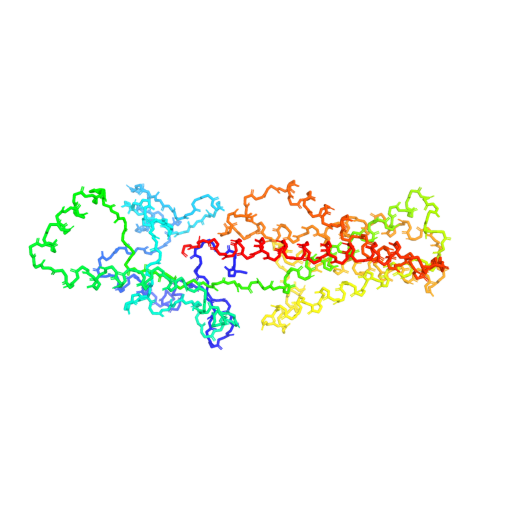.12 207 SER A O 1
ATOM 1572 N N . VAL A 1 208 ? 18.930 15.243 -26.626 1.00 51.69 208 VAL A N 1
ATOM 1573 C CA . VAL A 1 208 ? 19.907 15.268 -25.520 1.00 51.69 208 VAL A CA 1
ATOM 1574 C C . VAL A 1 208 ? 20.286 13.874 -24.991 1.00 51.69 208 VAL A C 1
ATOM 1576 O O . VAL A 1 208 ? 21.291 13.761 -24.303 1.00 51.69 208 VAL A O 1
ATOM 1579 N N . LEU A 1 209 ? 19.576 12.795 -25.354 1.00 51.75 209 LEU A N 1
ATOM 1580 C CA . LEU A 1 209 ? 20.016 11.418 -25.028 1.00 51.75 209 LEU A CA 1
ATOM 1581 C C . LEU A 1 209 ? 19.482 10.297 -25.940 1.00 51.75 209 LEU A C 1
ATOM 1583 O O . LEU A 1 209 ? 19.952 9.166 -25.854 1.00 51.75 209 LEU A O 1
ATOM 1587 N N . VAL A 1 210 ? 18.498 10.568 -26.799 1.00 52.56 210 VAL A N 1
ATOM 1588 C CA . VAL A 1 210 ? 17.605 9.530 -27.354 1.00 52.56 210 VAL A CA 1
ATOM 1589 C C . VAL A 1 210 ? 17.897 9.182 -28.827 1.00 52.56 210 VAL A C 1
ATOM 1591 O O . VAL A 1 210 ? 17.180 8.418 -29.456 1.00 52.56 210 VAL A O 1
ATOM 1594 N N . ALA A 1 211 ? 18.997 9.680 -29.392 1.00 52.06 211 ALA A N 1
ATOM 1595 C CA . ALA A 1 211 ? 19.306 9.500 -30.815 1.00 52.06 211 ALA A CA 1
ATOM 1596 C C . ALA A 1 211 ? 19.959 8.148 -31.178 1.00 52.06 211 ALA A C 1
ATOM 1598 O O . ALA A 1 211 ? 20.289 7.931 -32.342 1.00 52.06 211 ALA A O 1
ATOM 1599 N N . SER A 1 212 ? 20.174 7.236 -30.218 1.00 62.97 212 SER A N 1
ATOM 1600 C CA . SER A 1 212 ? 20.714 5.903 -30.518 1.00 62.97 212 SER A CA 1
ATOM 1601 C C . SER A 1 212 ? 19.893 4.785 -29.880 1.00 62.97 212 SER A C 1
ATOM 1603 O O . SER A 1 212 ? 19.640 4.789 -28.674 1.00 62.97 212 SER A O 1
ATOM 1605 N N . ASN A 1 213 ? 19.547 3.793 -30.700 1.00 65.25 213 ASN A N 1
ATOM 1606 C CA . ASN A 1 213 ? 18.911 2.522 -30.341 1.00 65.25 213 ASN A CA 1
ATOM 1607 C C . ASN A 1 213 ? 19.525 1.863 -29.089 1.00 65.25 213 ASN A C 1
ATOM 1609 O O . ASN A 1 213 ? 18.832 1.319 -28.229 1.00 65.25 213 ASN A O 1
ATOM 1613 N N . GLY A 1 214 ? 20.844 2.006 -28.915 1.00 74.19 214 GLY A N 1
ATOM 1614 C CA . GLY A 1 214 ? 21.558 1.521 -27.735 1.00 74.19 214 GLY A CA 1
ATOM 1615 C C . GLY A 1 214 ? 21.030 2.100 -26.419 1.00 74.19 214 GLY A C 1
ATOM 1616 O O . GLY A 1 214 ? 20.846 1.353 -25.462 1.00 74.19 214 GLY A O 1
ATOM 1617 N N . VAL A 1 215 ? 20.732 3.400 -26.347 1.00 80.12 215 VAL A N 1
ATOM 1618 C CA . VAL A 1 215 ? 20.297 4.042 -25.092 1.00 80.12 215 VAL A CA 1
ATOM 1619 C C . VAL A 1 215 ? 18.940 3.510 -24.637 1.00 80.12 215 VAL A C 1
ATOM 1621 O O . VAL A 1 215 ? 18.756 3.257 -23.447 1.00 80.12 215 VAL A O 1
ATOM 1624 N N . ILE A 1 216 ? 18.009 3.260 -25.562 1.00 84.38 216 ILE A N 1
ATOM 1625 C CA . ILE A 1 216 ? 16.670 2.755 -25.224 1.00 84.38 216 ILE A CA 1
ATOM 1626 C C . ILE A 1 216 ? 16.744 1.355 -24.603 1.00 84.38 216 ILE A C 1
ATOM 1628 O O . ILE A 1 216 ? 16.039 1.078 -23.631 1.00 84.38 216 ILE A O 1
ATOM 1632 N N . ILE A 1 217 ? 17.637 0.493 -25.098 1.00 86.50 217 ILE A N 1
ATOM 1633 C CA . ILE A 1 217 ? 17.862 -0.842 -24.522 1.00 86.50 217 ILE A CA 1
ATOM 1634 C C . ILE A 1 217 ? 18.343 -0.728 -23.080 1.00 86.50 217 ILE A C 1
ATOM 1636 O O . ILE A 1 217 ? 17.836 -1.430 -22.209 1.00 86.50 217 ILE A O 1
ATOM 1640 N N . TRP A 1 218 ? 19.300 0.158 -22.806 1.00 86.94 218 TRP A N 1
ATOM 1641 C CA . TRP A 1 218 ? 19.809 0.345 -21.450 1.00 86.94 218 TRP A CA 1
ATOM 1642 C C . TRP A 1 218 ? 18.768 0.962 -20.523 1.00 86.94 218 TRP A C 1
ATOM 1644 O O . TRP A 1 218 ? 18.656 0.528 -19.379 1.00 86.94 218 TRP A O 1
ATOM 1654 N N . VAL A 1 219 ? 17.947 1.891 -21.024 1.00 89.88 219 VAL A N 1
ATOM 1655 C CA . VAL A 1 219 ? 16.783 2.400 -20.287 1.00 89.88 219 VAL A CA 1
ATOM 1656 C C . VAL A 1 219 ? 15.859 1.242 -19.905 1.00 89.88 219 VAL A C 1
ATOM 1658 O O . VAL A 1 219 ? 15.566 1.045 -18.724 1.00 89.88 219 VAL A O 1
ATOM 1661 N N . ALA A 1 220 ? 15.450 0.432 -20.885 1.00 92.00 220 ALA A N 1
ATOM 1662 C CA . ALA A 1 220 ? 14.559 -0.701 -20.667 1.00 92.00 220 ALA A CA 1
ATOM 1663 C C . ALA A 1 220 ? 15.172 -1.745 -19.720 1.00 92.00 220 ALA A C 1
ATOM 1665 O O . ALA A 1 220 ? 14.505 -2.198 -18.791 1.00 92.00 220 ALA A O 1
ATOM 1666 N N . ALA A 1 221 ? 16.452 -2.080 -19.891 1.00 91.62 221 ALA A N 1
ATOM 1667 C CA . ALA A 1 221 ? 17.176 -3.034 -19.057 1.00 91.62 221 ALA A CA 1
ATOM 1668 C C . ALA A 1 221 ? 17.307 -2.550 -17.605 1.00 91.62 221 ALA A C 1
ATOM 1670 O O . ALA A 1 221 ? 17.048 -3.319 -16.679 1.00 91.62 221 ALA A O 1
ATOM 1671 N N . SER A 1 222 ? 17.641 -1.275 -17.380 1.00 92.12 222 SER A N 1
ATOM 1672 C CA . SER A 1 222 ? 17.681 -0.687 -16.036 1.00 92.12 222 SER A CA 1
ATOM 1673 C C . SER A 1 222 ? 16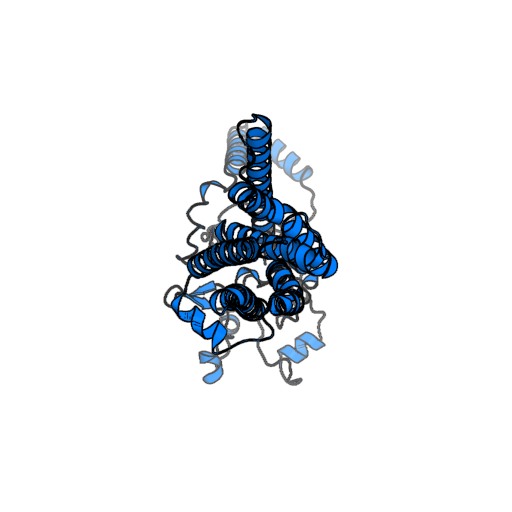.297 -0.666 -15.381 1.00 92.12 222 SER A C 1
ATOM 1675 O O . SER A 1 222 ? 16.177 -1.009 -14.204 1.00 92.12 222 SER A O 1
ATOM 1677 N N . CYS A 1 223 ? 15.238 -0.334 -16.127 1.00 95.19 223 CYS A N 1
ATOM 1678 C CA . CYS A 1 223 ? 13.864 -0.410 -15.627 1.00 95.19 223 CYS A CA 1
ATOM 1679 C C . CYS A 1 223 ? 13.463 -1.851 -15.270 1.00 95.19 223 CYS A C 1
ATOM 1681 O O . CYS A 1 223 ? 12.882 -2.063 -14.208 1.00 95.19 223 CYS A O 1
ATOM 1683 N N . ILE A 1 224 ? 13.807 -2.845 -16.098 1.00 95.75 224 ILE A N 1
ATOM 1684 C CA . ILE A 1 224 ? 13.556 -4.268 -15.810 1.00 95.75 224 ILE A CA 1
ATOM 1685 C C . ILE A 1 224 ? 14.323 -4.716 -14.566 1.00 95.75 224 ILE A C 1
ATOM 1687 O O . ILE A 1 224 ? 13.753 -5.408 -13.729 1.00 95.75 224 ILE A O 1
ATOM 1691 N N . ALA A 1 225 ? 15.580 -4.300 -14.397 1.00 95.31 225 ALA A N 1
ATOM 1692 C CA . ALA A 1 225 ? 16.361 -4.623 -13.205 1.00 95.31 225 ALA A CA 1
ATOM 1693 C C . ALA A 1 225 ? 15.723 -4.039 -11.931 1.00 95.31 225 ALA A C 1
ATOM 1695 O O . ALA A 1 225 ? 15.584 -4.739 -10.927 1.00 95.31 225 ALA A O 1
ATOM 1696 N N . LEU A 1 226 ? 15.271 -2.781 -11.981 1.00 95.75 226 LEU A N 1
ATOM 1697 C CA . LEU A 1 226 ? 14.582 -2.125 -10.866 1.00 95.75 226 LEU A CA 1
ATOM 1698 C C . LEU A 1 226 ? 13.222 -2.769 -10.561 1.00 95.75 226 LEU A C 1
ATOM 1700 O O . LEU A 1 226 ? 12.924 -3.014 -9.393 1.00 95.75 226 LEU A O 1
ATOM 1704 N N . LEU A 1 227 ? 12.422 -3.100 -11.581 1.00 95.56 227 LEU A N 1
ATOM 1705 C CA . LEU A 1 227 ? 11.164 -3.834 -11.403 1.00 95.56 227 LEU A CA 1
ATOM 1706 C C . LEU A 1 227 ? 11.392 -5.264 -10.910 1.00 95.56 227 LEU A C 1
ATOM 1708 O O . LEU A 1 227 ? 10.604 -5.760 -10.110 1.00 95.56 227 LEU A O 1
ATOM 1712 N N . GLY A 1 228 ? 12.469 -5.919 -11.340 1.00 95.31 228 GLY A N 1
ATOM 1713 C CA . GLY A 1 228 ? 12.893 -7.217 -10.828 1.00 95.31 228 GLY A CA 1
ATOM 1714 C C . GLY A 1 228 ? 13.214 -7.136 -9.338 1.00 95.31 228 GLY A C 1
ATOM 1715 O O . GLY A 1 228 ? 12.717 -7.946 -8.560 1.00 95.31 228 GLY A O 1
ATOM 1716 N N . LEU A 1 229 ? 13.948 -6.101 -8.914 1.00 95.12 229 LEU A N 1
ATOM 1717 C CA . LEU A 1 229 ? 14.195 -5.819 -7.499 1.00 95.12 229 LEU A CA 1
ATOM 1718 C C . LEU A 1 229 ? 12.892 -5.532 -6.738 1.00 95.12 229 LEU A C 1
ATOM 1720 O O . LEU A 1 229 ? 12.704 -6.058 -5.643 1.00 95.12 229 LEU A O 1
ATOM 1724 N N . THR A 1 230 ? 11.965 -4.759 -7.314 1.00 94.50 230 THR A N 1
ATOM 1725 C CA . THR A 1 230 ? 10.616 -4.570 -6.755 1.00 94.50 230 THR A CA 1
ATOM 1726 C C . THR A 1 230 ? 9.892 -5.906 -6.590 1.00 94.50 230 THR A C 1
ATOM 1728 O O . THR A 1 230 ? 9.361 -6.172 -5.517 1.00 94.50 230 THR A O 1
ATOM 1731 N N . GLY A 1 231 ? 9.900 -6.767 -7.608 1.00 91.81 231 GLY A N 1
ATOM 1732 C CA . GLY A 1 231 ? 9.280 -8.090 -7.564 1.00 91.81 231 GLY A CA 1
ATOM 1733 C C . GLY A 1 231 ? 9.879 -8.981 -6.476 1.00 91.81 231 GLY A C 1
ATOM 1734 O O . GLY A 1 231 ? 9.137 -9.583 -5.705 1.00 91.81 231 GLY A O 1
ATOM 1735 N N . LEU A 1 232 ? 11.209 -9.004 -6.348 1.00 91.44 232 LEU A N 1
ATOM 1736 C CA . LEU A 1 232 ? 11.909 -9.742 -5.290 1.00 91.44 232 LEU A CA 1
ATOM 1737 C C . LEU A 1 232 ? 11.540 -9.232 -3.893 1.00 91.44 232 LEU A C 1
ATOM 1739 O O . LEU A 1 232 ? 11.283 -10.033 -2.995 1.00 91.44 232 LEU A O 1
ATOM 1743 N N . LEU A 1 233 ? 11.482 -7.910 -3.708 1.00 91.50 233 LEU A N 1
ATOM 1744 C CA . LEU A 1 233 ? 11.061 -7.301 -2.447 1.00 91.50 233 LEU A CA 1
ATOM 1745 C C . LEU A 1 233 ? 9.592 -7.601 -2.133 1.00 91.50 233 LEU A C 1
ATOM 1747 O O . LEU A 1 233 ? 9.288 -7.908 -0.986 1.00 91.50 233 LEU A O 1
ATOM 1751 N N . LEU A 1 234 ? 8.702 -7.581 -3.133 1.00 88.38 234 LEU A N 1
ATOM 1752 C CA . LEU A 1 234 ? 7.302 -7.976 -2.962 1.00 88.38 234 LEU A CA 1
ATOM 1753 C C . LEU A 1 234 ? 7.186 -9.432 -2.514 1.00 88.38 234 LEU A C 1
ATOM 1755 O O . LEU A 1 234 ? 6.462 -9.718 -1.571 1.00 88.38 234 LEU A O 1
ATOM 1759 N N . VAL A 1 235 ? 7.899 -10.354 -3.166 1.00 85.25 235 VAL A N 1
ATOM 1760 C CA . VAL A 1 235 ? 7.855 -11.779 -2.802 1.00 85.25 235 VAL A CA 1
ATOM 1761 C C . VAL A 1 235 ? 8.430 -12.009 -1.404 1.00 85.25 235 VAL A C 1
ATOM 1763 O O . VAL A 1 235 ? 7.891 -12.821 -0.661 1.00 85.25 235 VAL A O 1
ATOM 1766 N N . LYS A 1 236 ? 9.480 -11.273 -1.021 1.00 84.81 236 LYS A N 1
ATOM 1767 C CA . LYS A 1 236 ? 10.061 -11.325 0.328 1.00 84.81 236 LYS A CA 1
ATOM 1768 C C . LYS A 1 236 ? 9.108 -10.797 1.410 1.00 84.81 236 LYS A C 1
ATOM 1770 O O . LYS A 1 236 ? 9.126 -11.318 2.521 1.00 84.81 236 LYS A O 1
ATOM 1775 N N . ASP A 1 237 ? 8.326 -9.765 1.099 1.00 82.44 237 ASP A N 1
ATOM 1776 C CA . ASP A 1 237 ? 7.335 -9.159 2.003 1.00 82.44 237 ASP A CA 1
ATOM 1777 C C . ASP A 1 237 ? 6.089 -10.050 2.187 1.00 82.44 237 ASP A C 1
ATOM 1779 O O . ASP A 1 237 ? 5.346 -9.901 3.153 1.00 82.44 237 ASP A O 1
ATOM 1783 N N . LEU A 1 238 ? 5.854 -11.015 1.288 1.00 77.88 238 LEU A N 1
ATOM 1784 C CA . LEU A 1 238 ? 4.769 -11.982 1.432 1.00 77.88 238 LEU A CA 1
ATOM 1785 C C . LEU A 1 238 ? 5.121 -13.050 2.475 1.00 77.88 238 LEU A C 1
ATOM 1787 O O . LEU A 1 238 ? 6.009 -13.870 2.269 1.00 77.88 238 LEU A O 1
ATOM 1791 N N . ASP A 1 239 ? 4.320 -13.141 3.535 1.00 72.75 239 ASP A N 1
ATOM 1792 C CA . ASP A 1 239 ? 4.416 -14.245 4.503 1.00 72.75 239 ASP A CA 1
ATOM 1793 C C . ASP A 1 239 ? 4.039 -15.616 3.901 1.00 72.75 239 ASP A C 1
ATOM 1795 O O . ASP A 1 239 ? 4.426 -16.660 4.420 1.00 72.75 239 ASP A O 1
ATOM 1799 N N . ARG A 1 240 ? 3.259 -15.617 2.809 1.00 77.75 240 ARG A N 1
ATOM 1800 C CA . ARG A 1 240 ? 2.709 -16.804 2.124 1.00 77.75 240 ARG A CA 1
ATOM 1801 C C . ARG A 1 240 ? 2.965 -16.736 0.605 1.00 77.75 240 ARG A C 1
ATOM 1803 O O . ARG A 1 240 ? 2.006 -16.573 -0.164 1.00 77.75 240 ARG A O 1
ATOM 1810 N N . PRO A 1 241 ? 4.231 -16.794 0.144 1.00 81.00 241 PRO A N 1
ATOM 1811 C CA . PRO A 1 241 ? 4.591 -16.602 -1.265 1.00 81.00 241 PRO A CA 1
ATOM 1812 C C . PRO A 1 241 ? 3.963 -17.649 -2.197 1.00 81.00 241 PRO A C 1
ATOM 1814 O O . PRO A 1 241 ? 3.659 -17.348 -3.350 1.00 81.00 241 PRO A O 1
ATOM 1817 N N . GLU A 1 242 ? 3.665 -18.849 -1.695 1.00 80.81 242 GLU A N 1
ATOM 1818 C CA . GLU A 1 242 ? 2.996 -19.921 -2.436 1.00 80.81 242 GLU A CA 1
ATOM 1819 C C . GLU A 1 242 ? 1.603 -19.521 -2.950 1.00 80.81 242 GLU A C 1
ATOM 1821 O O . GLU A 1 242 ? 1.115 -20.067 -3.939 1.00 80.81 242 GLU A O 1
ATOM 1826 N N . ARG A 1 243 ? 0.960 -18.534 -2.310 1.00 80.81 243 ARG A N 1
ATOM 1827 C CA . ARG A 1 243 ? -0.372 -18.042 -2.691 1.00 80.81 243 ARG A CA 1
ATOM 1828 C C . ARG A 1 243 ? -0.331 -16.900 -3.700 1.00 80.81 243 ARG A C 1
ATOM 1830 O O . ARG A 1 243 ? -1.393 -16.476 -4.151 1.00 80.81 243 ARG A O 1
ATOM 1837 N N . PHE A 1 244 ? 0.850 -16.412 -4.082 1.00 81.38 244 PHE A N 1
ATOM 1838 C CA . PHE A 1 244 ? 0.984 -15.298 -5.023 1.00 81.38 244 PHE A CA 1
ATOM 1839 C C . PHE A 1 244 ? 0.266 -15.574 -6.352 1.00 81.38 244 PHE A C 1
ATOM 1841 O O . PHE A 1 244 ? -0.446 -14.713 -6.866 1.00 81.38 244 PHE A O 1
ATOM 1848 N N . LEU A 1 245 ? 0.352 -16.809 -6.859 1.00 83.38 245 LEU A N 1
ATOM 1849 C CA . LEU A 1 245 ? -0.324 -17.214 -8.094 1.00 83.38 245 LEU A CA 1
ATOM 1850 C C . LEU A 1 245 ? -1.850 -17.050 -8.024 1.00 83.38 245 LEU A C 1
ATOM 1852 O O . LEU A 1 245 ? -2.473 -16.766 -9.045 1.00 83.38 245 LEU A O 1
ATOM 1856 N N . TYR A 1 246 ? -2.469 -17.150 -6.842 1.00 84.19 246 TYR A N 1
ATOM 1857 C CA . TYR A 1 246 ? -3.910 -16.924 -6.707 1.00 84.19 246 TYR A CA 1
ATOM 1858 C C . TYR A 1 246 ? -4.316 -15.475 -6.962 1.00 84.19 246 TYR A C 1
ATOM 1860 O O . TYR A 1 246 ? -5.433 -15.249 -7.414 1.00 84.19 246 TYR A O 1
ATOM 1868 N N . VAL A 1 247 ? -3.425 -14.504 -6.742 1.00 83.44 247 VAL A N 1
ATOM 1869 C CA . VAL A 1 247 ? -3.687 -13.095 -7.077 1.00 83.44 247 VAL A CA 1
ATOM 1870 C C . VAL A 1 247 ? -3.906 -12.935 -8.585 1.00 83.44 247 VAL A C 1
ATOM 1872 O O . VAL A 1 247 ? -4.753 -12.147 -9.004 1.00 83.44 247 VAL A O 1
ATOM 1875 N N . LEU A 1 248 ? -3.183 -13.717 -9.394 1.00 83.75 248 LEU A N 1
ATOM 1876 C CA . LEU A 1 248 ? -3.306 -13.724 -10.851 1.00 83.75 248 LEU A CA 1
ATOM 1877 C C . LEU A 1 248 ? -4.466 -14.612 -11.319 1.00 83.75 248 LEU A C 1
ATOM 1879 O O . LEU A 1 248 ? -5.254 -14.192 -12.158 1.00 83.75 248 LEU A O 1
ATOM 1883 N N . LEU A 1 249 ? -4.608 -15.813 -10.751 1.00 90.12 249 LEU A N 1
ATOM 1884 C CA . LEU A 1 249 ? -5.584 -16.814 -11.202 1.00 90.12 249 LEU A CA 1
ATOM 1885 C C . LEU A 1 249 ? -7.011 -16.598 -10.666 1.00 90.12 249 LEU A C 1
ATOM 1887 O O . LEU A 1 249 ? -7.963 -17.103 -11.255 1.00 90.12 249 LEU A O 1
ATOM 1891 N N . ARG A 1 250 ? -7.182 -15.887 -9.544 1.00 90.56 250 ARG A N 1
ATOM 1892 C CA . ARG A 1 250 ? -8.485 -15.568 -8.927 1.00 90.56 250 ARG A CA 1
ATOM 1893 C C . ARG A 1 250 ? -8.547 -14.082 -8.536 1.00 90.56 250 ARG A C 1
ATOM 1895 O O . ARG A 1 250 ? -8.554 -13.757 -7.346 1.00 90.56 250 ARG A O 1
ATOM 1902 N N . PRO A 1 251 ? -8.556 -13.167 -9.521 1.00 91.38 251 PRO A N 1
ATOM 1903 C CA . PRO A 1 251 ? -8.426 -11.741 -9.259 1.00 91.38 251 PRO A CA 1
ATOM 1904 C C . PRO A 1 251 ? -9.681 -11.161 -8.594 1.00 91.38 251 PRO A C 1
ATOM 1906 O O . PRO A 1 251 ? -10.792 -11.292 -9.105 1.00 91.38 251 PRO A O 1
ATOM 1909 N N . ASN A 1 252 ? -9.492 -10.442 -7.485 1.00 90.00 252 ASN A N 1
ATOM 1910 C CA . ASN A 1 252 ? -10.492 -9.509 -6.970 1.00 90.00 252 ASN A CA 1
ATOM 1911 C C . ASN A 1 252 ? -10.224 -8.106 -7.537 1.00 90.00 252 ASN A C 1
ATOM 1913 O O . ASN A 1 252 ? -9.358 -7.379 -7.042 1.00 90.00 252 ASN A O 1
ATOM 1917 N N . TRP A 1 253 ? -10.992 -7.720 -8.556 1.00 90.81 253 TRP A N 1
ATOM 1918 C CA . TRP A 1 253 ? -10.826 -6.456 -9.273 1.00 90.81 253 TRP A CA 1
ATOM 1919 C C . TRP A 1 253 ? -11.138 -5.207 -8.453 1.00 90.81 253 TRP A C 1
ATOM 1921 O O . TRP A 1 253 ? -10.802 -4.113 -8.895 1.00 90.81 253 TRP A O 1
ATOM 1931 N N . GLU A 1 254 ? -11.736 -5.314 -7.269 1.00 89.94 254 GLU A N 1
ATOM 1932 C CA . GLU A 1 254 ? -11.917 -4.166 -6.373 1.00 89.94 254 GLU A CA 1
ATOM 1933 C C . GLU A 1 254 ? -10.630 -3.818 -5.611 1.00 89.94 254 GLU A C 1
ATOM 1935 O O . GLU A 1 254 ? -10.449 -2.684 -5.164 1.00 89.94 254 GLU A O 1
ATOM 1940 N N . SER A 1 255 ? -9.690 -4.760 -5.499 1.00 89.50 255 SER A N 1
ATOM 1941 C CA . SER A 1 255 ? -8.439 -4.558 -4.771 1.00 89.50 255 SER A CA 1
ATOM 1942 C C . SER A 1 255 ? -7.376 -3.868 -5.627 1.00 89.50 255 SER A C 1
ATOM 1944 O O . SER A 1 255 ? -6.997 -4.353 -6.696 1.00 89.50 255 SER A O 1
ATOM 1946 N N . TRP A 1 256 ? -6.800 -2.777 -5.112 1.00 91.94 256 TRP A N 1
ATOM 1947 C CA . TRP A 1 256 ? -5.653 -2.119 -5.749 1.00 91.94 256 TRP A CA 1
ATOM 1948 C C . TRP A 1 256 ? -4.387 -2.980 -5.751 1.00 91.94 256 TRP A C 1
ATOM 1950 O O . TRP A 1 256 ? -3.510 -2.748 -6.577 1.00 91.94 256 TRP A O 1
ATOM 1960 N N . LEU A 1 257 ? -4.296 -3.995 -4.886 1.00 89.62 257 LEU A N 1
ATOM 1961 C CA . LEU A 1 257 ? -3.177 -4.940 -4.888 1.00 89.62 257 LEU A CA 1
ATOM 1962 C C . LEU A 1 257 ? -3.209 -5.811 -6.149 1.00 89.62 257 LEU A C 1
ATOM 1964 O O . LEU A 1 257 ? -2.191 -5.958 -6.821 1.00 89.62 257 LEU A O 1
ATOM 1968 N N . VAL A 1 258 ? -4.394 -6.320 -6.504 1.00 91.69 258 VAL A N 1
ATOM 1969 C CA . VAL A 1 258 ? -4.608 -7.105 -7.729 1.00 91.69 258 VAL A CA 1
ATOM 1970 C C . VAL A 1 258 ? -4.380 -6.220 -8.951 1.00 91.69 258 VAL A C 1
ATOM 1972 O O . VAL A 1 258 ? -3.560 -6.557 -9.797 1.00 91.69 258 VAL A O 1
ATOM 1975 N N . ARG A 1 259 ? -5.022 -5.043 -9.014 1.00 94.19 259 ARG A N 1
ATOM 1976 C CA . ARG A 1 259 ? -4.818 -4.086 -10.119 1.00 94.19 259 ARG A CA 1
ATOM 1977 C C . ARG A 1 259 ? -3.342 -3.733 -10.299 1.00 94.19 259 ARG A C 1
ATOM 1979 O O . ARG A 1 259 ? -2.852 -3.731 -11.421 1.00 94.19 259 ARG A O 1
ATOM 1986 N N . GLY A 1 260 ? -2.634 -3.491 -9.196 1.00 93.31 260 GLY A N 1
ATOM 1987 C CA . GLY A 1 260 ? -1.201 -3.221 -9.183 1.00 93.31 260 GLY A CA 1
ATOM 1988 C C . GLY A 1 260 ? -0.377 -4.339 -9.816 1.00 93.31 260 GLY A C 1
ATOM 1989 O O . GLY A 1 260 ? 0.456 -4.055 -10.666 1.00 93.31 260 GLY A O 1
ATOM 1990 N N . ALA A 1 261 ? -0.642 -5.604 -9.474 1.00 92.00 261 ALA A N 1
ATOM 1991 C CA . ALA A 1 261 ? 0.069 -6.746 -10.056 1.00 92.00 261 ALA A CA 1
ATOM 1992 C C . ALA A 1 261 ? -0.079 -6.814 -11.588 1.00 92.00 261 ALA A C 1
ATOM 1994 O O . ALA A 1 261 ? 0.906 -7.016 -12.296 1.00 92.00 261 ALA A O 1
ATOM 1995 N N . TYR A 1 262 ? -1.289 -6.573 -12.103 1.00 94.12 262 TYR A N 1
ATOM 1996 C CA . TYR A 1 262 ? -1.540 -6.518 -13.547 1.00 94.12 262 TYR A CA 1
ATOM 1997 C C . TYR A 1 262 ? -0.882 -5.301 -14.212 1.00 94.12 262 TYR A C 1
ATOM 1999 O O . TYR A 1 262 ? -0.326 -5.435 -15.299 1.00 94.12 262 TYR A O 1
ATOM 2007 N N . ILE A 1 263 ? -0.888 -4.135 -13.557 1.00 95.44 263 ILE A N 1
ATOM 2008 C CA . ILE A 1 263 ? -0.201 -2.926 -14.041 1.00 95.44 263 ILE A CA 1
ATOM 2009 C C . ILE A 1 263 ? 1.314 -3.163 -14.132 1.00 95.44 263 ILE A C 1
ATOM 2011 O O . ILE A 1 263 ? 1.908 -2.857 -15.163 1.00 95.44 263 ILE A O 1
ATOM 2015 N N . LEU A 1 264 ? 1.931 -3.755 -13.100 1.00 93.94 264 LEU A N 1
ATOM 2016 C CA . LEU A 1 264 ? 3.356 -4.105 -13.105 1.00 93.94 264 LEU A CA 1
ATOM 2017 C C . LEU A 1 264 ? 3.686 -5.095 -14.225 1.00 93.94 264 LEU A C 1
ATOM 2019 O O . LEU A 1 264 ? 4.683 -4.914 -14.920 1.00 93.94 264 LEU A O 1
ATOM 2023 N N . GLY A 1 265 ? 2.852 -6.123 -14.411 1.00 94.69 265 GLY A N 1
ATOM 2024 C CA . GLY A 1 265 ? 3.022 -7.101 -15.486 1.00 94.69 265 GLY A CA 1
ATOM 2025 C C . GLY A 1 265 ? 2.919 -6.467 -16.874 1.00 94.69 265 GLY A C 1
ATOM 2026 O O . GLY A 1 265 ? 3.771 -6.711 -17.724 1.00 94.69 265 GLY A O 1
ATOM 2027 N N . ALA A 1 266 ? 1.924 -5.602 -17.090 1.00 96.50 266 ALA A N 1
ATOM 2028 C CA . ALA A 1 266 ? 1.746 -4.880 -18.348 1.00 96.50 266 ALA A CA 1
ATOM 2029 C C . ALA A 1 266 ? 2.912 -3.921 -18.630 1.00 96.50 266 ALA A C 1
ATOM 2031 O O . ALA A 1 266 ? 3.426 -3.886 -19.745 1.00 96.50 266 ALA A O 1
ATOM 2032 N N . PHE A 1 267 ? 3.373 -3.181 -17.619 1.00 97.19 267 PHE A N 1
ATOM 2033 C CA . PHE A 1 2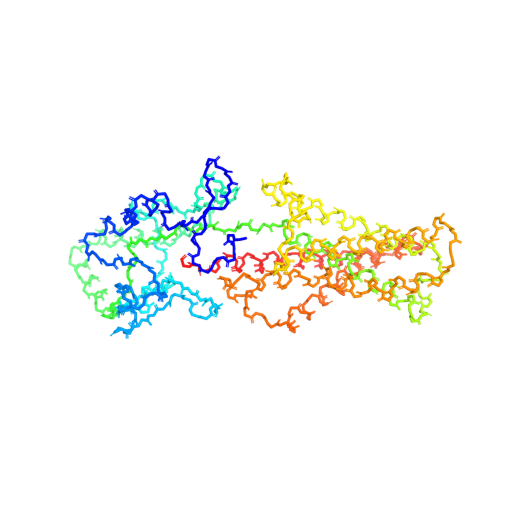67 ? 4.531 -2.303 -17.759 1.00 97.19 267 PHE A CA 1
ATOM 2034 C C . PHE A 1 267 ? 5.815 -3.097 -18.040 1.00 97.19 267 PHE A C 1
ATOM 2036 O O . PHE A 1 267 ? 6.565 -2.749 -18.950 1.00 97.19 267 PHE A O 1
ATOM 2043 N N . GLY A 1 268 ? 6.028 -4.217 -17.342 1.00 96.81 268 GLY A N 1
ATOM 2044 C CA . GLY A 1 268 ? 7.122 -5.146 -17.625 1.00 96.81 268 GLY A CA 1
ATOM 2045 C C . GLY A 1 268 ? 7.095 -5.663 -19.066 1.00 96.81 268 GLY A C 1
ATOM 2046 O O . GLY A 1 268 ? 8.127 -5.661 -19.730 1.00 96.81 268 GLY A O 1
ATOM 2047 N N . ALA A 1 269 ? 5.915 -6.015 -19.585 1.00 96.56 269 ALA A N 1
ATOM 2048 C CA . ALA A 1 269 ? 5.752 -6.449 -20.971 1.00 96.56 269 ALA A CA 1
ATOM 2049 C C . ALA A 1 269 ? 6.114 -5.348 -21.984 1.00 96.56 269 ALA A C 1
ATOM 2051 O O . ALA A 1 269 ? 6.771 -5.643 -22.979 1.00 96.56 269 ALA A O 1
ATOM 2052 N N . VAL A 1 270 ? 5.754 -4.084 -21.723 1.00 96.56 270 VAL A N 1
ATOM 2053 C CA . VAL A 1 270 ? 6.162 -2.944 -22.569 1.00 96.56 270 VAL A CA 1
ATOM 2054 C C . VAL A 1 270 ? 7.683 -2.766 -22.568 1.00 96.56 270 VAL A C 1
ATOM 2056 O O . VAL A 1 270 ? 8.281 -2.574 -23.625 1.00 96.56 270 VAL A O 1
ATOM 2059 N N . LEU A 1 271 ? 8.333 -2.884 -21.407 1.00 95.12 271 LEU A N 1
ATOM 2060 C CA . LEU A 1 271 ? 9.796 -2.811 -21.318 1.00 95.12 271 LEU A CA 1
ATOM 2061 C C . LEU A 1 271 ? 10.471 -3.950 -22.092 1.00 95.12 271 LEU A C 1
ATOM 2063 O O . LEU A 1 271 ? 11.429 -3.715 -22.824 1.00 95.12 271 LEU A O 1
ATOM 2067 N N . THR A 1 272 ? 9.955 -5.175 -21.976 1.00 95.19 272 THR A N 1
ATOM 2068 C CA . THR A 1 272 ? 10.440 -6.314 -22.766 1.00 95.19 272 THR A CA 1
ATOM 2069 C C . THR A 1 272 ? 10.199 -6.104 -24.261 1.00 95.19 272 THR A C 1
ATOM 2071 O O . THR A 1 272 ? 11.068 -6.438 -25.062 1.00 95.19 272 THR A O 1
ATOM 2074 N N . ALA A 1 273 ? 9.069 -5.506 -24.650 1.00 94.38 273 ALA A N 1
ATOM 2075 C CA . ALA A 1 273 ? 8.772 -5.197 -26.044 1.00 94.38 273 ALA A CA 1
ATOM 2076 C C . ALA A 1 273 ? 9.777 -4.203 -26.641 1.00 94.38 273 ALA A C 1
ATOM 2078 O O . ALA A 1 273 ? 10.218 -4.420 -27.762 1.00 94.38 273 ALA A O 1
ATOM 2079 N N . HIS A 1 274 ? 10.218 -3.181 -25.896 1.00 91.62 274 HIS A N 1
ATOM 2080 C CA . HIS A 1 274 ? 11.279 -2.279 -26.364 1.00 91.62 274 HIS A CA 1
ATOM 2081 C C . HIS A 1 274 ? 12.591 -3.011 -26.664 1.00 91.62 274 HIS A C 1
ATOM 2083 O O . HIS A 1 274 ? 13.235 -2.719 -27.664 1.00 91.62 274 HIS A O 1
ATOM 2089 N N . ILE A 1 275 ? 12.975 -3.983 -25.832 1.00 91.44 275 ILE A N 1
ATOM 2090 C CA . ILE A 1 275 ? 14.154 -4.819 -26.099 1.00 91.44 275 ILE A CA 1
ATOM 2091 C C . ILE A 1 275 ? 13.908 -5.709 -27.327 1.00 91.44 275 ILE A C 1
ATOM 2093 O O . ILE A 1 275 ? 14.799 -5.885 -28.152 1.00 91.44 275 ILE A O 1
ATOM 2097 N N . GLY A 1 276 ? 12.695 -6.248 -27.472 1.00 91.31 276 GLY A N 1
ATOM 2098 C CA . GLY A 1 276 ? 12.299 -7.070 -28.614 1.00 91.31 276 GLY A CA 1
ATOM 2099 C C . GLY A 1 276 ? 12.327 -6.331 -29.954 1.00 91.31 276 GLY A C 1
ATOM 2100 O O . GLY A 1 276 ? 12.731 -6.930 -30.944 1.00 91.31 276 GLY A O 1
ATOM 2101 N N . VAL A 1 277 ? 11.945 -5.048 -29.989 1.00 90.25 277 VAL A N 1
ATOM 2102 C CA . VAL A 1 277 ? 12.018 -4.207 -31.201 1.00 90.25 277 VAL A CA 1
ATOM 2103 C C . VAL A 1 277 ? 13.452 -4.142 -31.723 1.00 90.25 277 VAL A C 1
ATOM 2105 O O . VAL A 1 277 ? 13.676 -4.371 -32.906 1.00 90.25 277 VAL A O 1
ATOM 2108 N N . GLU A 1 278 ? 14.423 -3.944 -30.836 1.00 85.50 278 GLU A N 1
ATOM 2109 C CA . GLU A 1 278 ? 15.838 -3.860 -31.208 1.00 85.50 278 GLU A CA 1
ATOM 2110 C C . GLU A 1 278 ? 16.446 -5.227 -31.545 1.00 85.50 278 GLU A C 1
ATOM 2112 O O . GLU A 1 278 ? 17.177 -5.360 -32.521 1.00 85.50 278 GLU A O 1
ATOM 2117 N N . LEU A 1 279 ? 16.117 -6.276 -30.779 1.00 88.44 279 LEU A N 1
ATOM 2118 C CA . LEU A 1 279 ? 16.611 -7.637 -31.041 1.00 88.44 279 LEU A CA 1
ATOM 2119 C C . LEU A 1 279 ? 16.104 -8.223 -32.366 1.00 88.44 279 LEU A C 1
ATOM 2121 O O . LEU A 1 279 ? 16.749 -9.107 -32.925 1.00 88.44 279 LEU A O 1
ATOM 2125 N N . LEU A 1 280 ? 14.937 -7.775 -32.830 1.00 91.44 280 LEU A N 1
ATOM 2126 C CA . LEU A 1 280 ? 14.326 -8.195 -34.090 1.00 91.44 280 LEU A CA 1
ATOM 2127 C C . LEU A 1 280 ? 14.578 -7.200 -35.234 1.00 91.44 280 LEU A C 1
ATOM 2129 O O . LEU A 1 280 ? 14.009 -7.385 -36.308 1.00 91.44 280 LEU A O 1
ATOM 2133 N N . GLU A 1 281 ? 15.394 -6.163 -35.003 1.00 85.88 281 GLU A N 1
ATOM 2134 C CA . GLU A 1 281 ? 15.707 -5.102 -35.973 1.00 85.88 281 GLU A CA 1
ATOM 2135 C C . GLU A 1 281 ? 14.444 -4.465 -36.595 1.00 85.88 281 GLU A C 1
ATOM 2137 O O . GLU A 1 281 ? 14.379 -4.172 -37.790 1.00 85.88 281 GLU A O 1
ATOM 2142 N N . LEU A 1 282 ? 13.400 -4.284 -35.778 1.00 86.19 282 LEU A N 1
ATOM 2143 C CA . LEU A 1 282 ? 12.142 -3.664 -36.189 1.00 86.19 282 LEU A CA 1
ATOM 2144 C C . LEU A 1 282 ? 12.282 -2.139 -36.294 1.00 86.19 282 LEU A C 1
ATOM 2146 O O . LEU A 1 282 ? 13.194 -1.527 -35.746 1.00 86.19 282 LEU A O 1
ATOM 2150 N N . ASP A 1 283 ? 11.335 -1.514 -36.996 1.00 84.44 283 ASP A N 1
ATOM 2151 C CA . ASP A 1 283 ? 11.355 -0.071 -37.231 1.00 84.44 283 ASP A CA 1
ATOM 2152 C C . ASP A 1 283 ? 11.285 0.754 -35.930 1.00 84.44 283 ASP A C 1
ATOM 2154 O O . ASP A 1 283 ? 10.526 0.452 -35.004 1.00 84.44 283 ASP A O 1
ATOM 2158 N N . ALA A 1 284 ? 12.030 1.859 -35.881 1.00 78.06 284 ALA A N 1
ATOM 2159 C CA . ALA A 1 284 ? 12.135 2.693 -34.684 1.00 78.06 284 ALA A CA 1
ATOM 2160 C C . ALA A 1 284 ? 10.792 3.336 -34.271 1.00 78.06 284 ALA A C 1
ATOM 2162 O O . ALA A 1 284 ? 10.598 3.680 -33.100 1.00 78.06 284 ALA A O 1
ATOM 2163 N N . SER A 1 285 ? 9.824 3.444 -35.191 1.00 82.69 285 SER A N 1
ATOM 2164 C CA . SER A 1 285 ? 8.466 3.936 -34.900 1.00 82.69 285 SER A CA 1
ATOM 2165 C C . SER A 1 285 ? 7.717 3.087 -33.864 1.00 82.69 285 SER A C 1
ATOM 2167 O O . SER A 1 285 ? 6.840 3.592 -33.148 1.00 82.69 285 SER A O 1
ATOM 2169 N N . PHE A 1 286 ? 8.090 1.813 -33.698 1.00 86.56 286 PHE A N 1
ATOM 2170 C CA . PHE A 1 286 ? 7.515 0.966 -32.657 1.00 86.56 286 PHE A CA 1
ATOM 2171 C C . PHE A 1 286 ? 7.869 1.462 -31.250 1.00 86.56 286 PHE A C 1
ATOM 2173 O O . PHE A 1 286 ? 7.033 1.350 -30.353 1.00 86.56 286 PHE A O 1
ATOM 2180 N N . HIS A 1 287 ? 9.033 2.094 -31.044 1.00 86.31 287 HIS A N 1
ATOM 2181 C CA . HIS A 1 287 ? 9.372 2.696 -29.750 1.00 86.31 287 HIS A CA 1
ATOM 2182 C C . HIS A 1 287 ? 8.451 3.866 -29.399 1.00 86.31 287 HIS A C 1
ATOM 2184 O O . HIS A 1 287 ? 8.047 3.985 -28.245 1.00 86.31 287 HIS A O 1
ATOM 2190 N N . GLN A 1 288 ? 8.053 4.683 -30.378 1.00 87.56 288 GLN A N 1
ATOM 2191 C CA . GLN A 1 288 ? 7.092 5.772 -30.163 1.00 87.56 288 GLN A CA 1
ATOM 2192 C C . GLN A 1 288 ? 5.707 5.226 -29.802 1.00 87.56 288 GLN A C 1
ATOM 2194 O O . GLN A 1 288 ? 5.073 5.689 -28.854 1.00 87.56 288 GLN A O 1
ATOM 2199 N N . SER A 1 289 ? 5.259 4.188 -30.509 1.00 90.06 289 SER A N 1
ATOM 2200 C CA . SER A 1 289 ? 3.975 3.531 -30.238 1.00 90.06 289 SER A CA 1
ATOM 2201 C C . SER A 1 289 ? 3.945 2.896 -28.843 1.00 90.06 289 SER A C 1
ATOM 2203 O O . SER A 1 289 ? 2.980 3.059 -28.093 1.00 90.06 289 SER A O 1
ATOM 2205 N N . LEU A 1 290 ? 5.032 2.220 -28.463 1.00 92.25 290 LEU A N 1
ATOM 2206 C CA . LEU A 1 290 ? 5.202 1.650 -27.130 1.00 92.25 290 LEU A CA 1
ATOM 2207 C C . LEU A 1 290 ? 5.289 2.734 -26.052 1.00 92.25 290 LEU A C 1
ATOM 2209 O O . LEU A 1 290 ? 4.704 2.548 -24.992 1.00 92.25 290 LEU A O 1
ATOM 2213 N N . ALA A 1 291 ? 5.927 3.878 -26.318 1.00 91.44 291 ALA A N 1
ATOM 2214 C CA . ALA A 1 291 ? 5.988 5.007 -25.389 1.00 91.44 291 ALA A CA 1
ATOM 2215 C C . ALA A 1 291 ? 4.598 5.587 -25.077 1.00 91.44 291 ALA A C 1
ATOM 2217 O O . ALA A 1 291 ? 4.301 5.871 -23.916 1.00 91.44 291 ALA A O 1
ATOM 2218 N N . ILE A 1 292 ? 3.719 5.704 -26.081 1.00 92.69 292 ILE A N 1
ATOM 2219 C CA . ILE A 1 292 ? 2.343 6.205 -25.902 1.00 92.69 292 ILE A CA 1
ATOM 2220 C C . ILE A 1 292 ? 1.560 5.336 -24.908 1.00 92.69 292 ILE A C 1
ATOM 2222 O O . ILE A 1 292 ? 0.830 5.859 -24.066 1.00 92.69 292 ILE A O 1
ATOM 2226 N N . VAL A 1 293 ? 1.725 4.013 -24.977 1.00 95.19 293 VAL A N 1
ATOM 2227 C CA . VAL A 1 293 ? 1.057 3.063 -24.068 1.00 95.19 293 VAL A CA 1
ATOM 2228 C C . VAL A 1 293 ? 1.815 2.921 -22.744 1.00 95.19 293 VAL A C 1
ATOM 2230 O O . VAL A 1 293 ? 1.218 2.797 -21.673 1.00 95.19 293 VAL A O 1
ATOM 2233 N N . GLY A 1 294 ? 3.141 2.957 -22.806 1.00 95.62 294 GLY A N 1
ATOM 2234 C CA . GLY A 1 294 ? 4.032 2.733 -21.684 1.00 95.62 294 GLY A CA 1
ATOM 2235 C C . GLY A 1 294 ? 4.026 3.870 -20.676 1.00 95.62 294 GLY A C 1
ATOM 2236 O O . GLY A 1 294 ? 4.078 3.593 -19.485 1.00 95.62 294 GLY A O 1
ATOM 2237 N N . ILE A 1 295 ? 3.932 5.134 -21.105 1.00 95.81 295 ILE A N 1
ATOM 2238 C CA . ILE A 1 295 ? 3.955 6.289 -20.190 1.00 95.81 295 ILE A CA 1
ATOM 2239 C C . ILE A 1 295 ? 2.781 6.236 -19.190 1.00 95.81 295 ILE A C 1
ATOM 2241 O O . ILE A 1 295 ? 3.038 6.315 -17.985 1.00 95.81 295 ILE A O 1
ATOM 2245 N N . PRO A 1 296 ? 1.516 6.030 -19.615 1.00 96.88 296 PRO A N 1
ATOM 2246 C CA . PRO A 1 296 ? 0.406 5.826 -18.684 1.00 96.88 296 PRO A CA 1
ATOM 2247 C C . PRO A 1 296 ? 0.607 4.628 -17.747 1.00 96.88 296 PRO A C 1
ATOM 2249 O O . PRO A 1 296 ? 0.325 4.729 -16.553 1.00 96.88 296 PRO A O 1
ATOM 2252 N N . LEU A 1 297 ? 1.118 3.500 -18.255 1.00 96.88 297 LEU A N 1
ATOM 2253 C CA . LEU A 1 297 ? 1.368 2.299 -17.447 1.00 96.88 297 LEU A CA 1
ATOM 2254 C C . LEU A 1 297 ? 2.495 2.500 -16.424 1.00 96.88 297 LEU A C 1
ATOM 2256 O O . LEU A 1 297 ? 2.378 2.056 -15.279 1.00 96.88 297 LEU A O 1
ATOM 2260 N N . ALA A 1 298 ? 3.559 3.203 -16.804 1.00 97.06 298 ALA A N 1
ATOM 2261 C CA . ALA A 1 298 ? 4.652 3.590 -15.923 1.00 97.06 298 ALA A CA 1
ATOM 2262 C C . ALA A 1 298 ? 4.134 4.514 -14.817 1.00 97.06 298 ALA A C 1
ATOM 2264 O O . ALA A 1 298 ? 4.353 4.249 -13.635 1.00 97.06 298 ALA A O 1
ATOM 2265 N N . TRP A 1 299 ? 3.355 5.536 -15.179 1.00 97.19 299 TRP A N 1
ATOM 2266 C CA . TRP A 1 299 ? 2.758 6.449 -14.206 1.00 97.19 299 TRP A CA 1
ATOM 2267 C C . TRP A 1 299 ? 1.852 5.703 -13.220 1.00 97.19 299 TRP A C 1
ATOM 2269 O O . TRP A 1 299 ? 1.980 5.864 -12.004 1.00 97.19 299 TRP A O 1
ATOM 2279 N N . MET A 1 300 ? 1.009 4.799 -13.727 1.00 96.44 300 MET A N 1
ATOM 2280 C CA . MET A 1 300 ? 0.186 3.927 -12.893 1.00 96.44 300 MET A CA 1
ATOM 2281 C C . MET A 1 300 ? 1.030 3.023 -11.986 1.00 96.44 300 MET A C 1
ATOM 2283 O O . MET A 1 300 ? 0.666 2.847 -10.827 1.00 96.44 300 MET A O 1
ATOM 2287 N N . THR A 1 301 ? 2.169 2.499 -12.451 1.00 96.25 301 THR A N 1
ATOM 2288 C CA . THR A 1 301 ? 3.105 1.686 -11.645 1.00 96.25 301 THR A CA 1
ATOM 2289 C C . THR A 1 301 ? 3.691 2.483 -10.468 1.00 96.25 301 THR A C 1
ATOM 2291 O O . THR A 1 301 ? 3.790 1.978 -9.342 1.00 96.25 301 THR A O 1
ATOM 2294 N N . GLY A 1 302 ? 4.020 3.759 -10.678 1.00 94.50 302 GLY A N 1
ATOM 2295 C CA . GLY A 1 302 ? 4.438 4.661 -9.602 1.00 94.50 302 GLY A CA 1
ATOM 2296 C C . GLY A 1 302 ? 3.296 4.995 -8.636 1.00 94.50 302 GLY A C 1
ATOM 2297 O O . GLY A 1 302 ? 3.461 4.893 -7.419 1.00 94.50 302 GLY A O 1
ATOM 2298 N N . ALA A 1 303 ? 2.105 5.296 -9.157 1.00 95.06 303 ALA A N 1
ATOM 2299 C CA . ALA A 1 303 ? 1.007 5.865 -8.376 1.00 95.06 303 ALA A CA 1
ATOM 2300 C C . ALA A 1 303 ? 0.086 4.848 -7.672 1.00 95.06 303 ALA A C 1
ATOM 2302 O O . ALA A 1 303 ? -0.456 5.168 -6.611 1.00 95.06 303 ALA A O 1
ATOM 2303 N N . TYR A 1 304 ? -0.078 3.617 -8.191 1.00 94.94 304 TYR A N 1
ATOM 2304 C CA . TYR A 1 304 ? -1.132 2.694 -7.721 1.00 94.94 304 TYR A CA 1
ATOM 2305 C C . TYR A 1 304 ? -1.092 2.421 -6.202 1.00 94.94 304 TYR A C 1
ATOM 2307 O O . TYR A 1 304 ? -2.128 2.255 -5.556 1.00 94.94 304 TYR A O 1
ATOM 2315 N N . THR A 1 305 ? 0.111 2.404 -5.612 1.00 93.00 305 THR A N 1
ATOM 2316 C CA . THR A 1 305 ? 0.324 2.123 -4.183 1.00 93.00 305 THR A CA 1
ATOM 2317 C C . THR A 1 305 ? -0.304 3.178 -3.275 1.00 93.00 305 THR A C 1
ATOM 2319 O O . THR A 1 305 ? -0.761 2.844 -2.185 1.00 93.00 305 THR A O 1
ATOM 2322 N N . GLY A 1 306 ? -0.419 4.432 -3.719 1.00 93.06 306 GLY A N 1
ATOM 2323 C CA . GLY A 1 306 ? -1.117 5.452 -2.940 1.00 93.06 306 GLY A CA 1
ATOM 2324 C C . GLY A 1 306 ? -2.611 5.147 -2.791 1.00 93.06 306 GLY A C 1
ATOM 2325 O O . GLY A 1 306 ? -3.161 5.278 -1.698 1.00 93.06 306 GLY A O 1
ATOM 2326 N N . TRP A 1 307 ? -3.266 4.640 -3.843 1.00 94.12 307 TRP A N 1
ATOM 2327 C CA . TRP A 1 307 ? -4.653 4.179 -3.726 1.00 94.12 307 TRP A CA 1
ATOM 2328 C C . TRP A 1 307 ? -4.782 2.839 -2.992 1.00 94.12 307 TRP A C 1
ATOM 2330 O O . TRP A 1 307 ? -5.806 2.606 -2.347 1.00 94.12 307 TRP A O 1
ATOM 2340 N N . LEU A 1 308 ? -3.754 1.981 -3.028 1.00 92.44 308 LEU A N 1
ATOM 2341 C CA . LEU A 1 308 ? -3.687 0.804 -2.156 1.00 92.44 308 LEU A CA 1
ATOM 2342 C C . LEU A 1 308 ? -3.709 1.216 -0.679 1.00 92.44 308 LEU A C 1
ATOM 2344 O O . LEU A 1 308 ? -4.477 0.650 0.094 1.00 92.44 308 LEU A O 1
ATOM 2348 N N . PHE A 1 309 ? -2.932 2.231 -0.291 1.00 91.00 309 PHE A N 1
ATOM 2349 C CA . PHE A 1 309 ? -2.973 2.768 1.070 1.00 91.00 309 PHE A CA 1
ATOM 2350 C C . PHE A 1 309 ? -4.315 3.418 1.394 1.00 91.00 309 PHE A C 1
ATOM 2352 O O . PHE A 1 309 ? -4.857 3.183 2.468 1.00 91.00 309 PHE A O 1
ATOM 2359 N N . LYS A 1 310 ? -4.921 4.144 0.451 1.00 90.62 310 LYS A N 1
ATOM 2360 C CA . LYS A 1 310 ? -6.260 4.719 0.638 1.00 90.62 310 LYS A CA 1
ATOM 2361 C C . LYS A 1 310 ? -7.351 3.669 0.904 1.00 90.62 310 LYS A C 1
ATOM 2363 O O . LYS A 1 310 ? -8.320 3.967 1.596 1.00 90.62 310 LYS A O 1
ATOM 2368 N N . GLN A 1 311 ? -7.208 2.436 0.399 1.00 88.44 311 GLN A N 1
ATOM 2369 C CA . GLN A 1 311 ? -8.142 1.338 0.709 1.00 88.44 311 GLN A CA 1
ATOM 2370 C C . GLN A 1 311 ? -8.099 0.901 2.178 1.00 88.44 311 GLN A C 1
ATOM 2372 O O . GLN A 1 311 ? -9.052 0.284 2.657 1.00 88.44 311 GLN A O 1
ATOM 2377 N N . ALA A 1 312 ? -7.031 1.221 2.911 1.00 86.62 312 ALA A N 1
ATOM 2378 C CA . ALA A 1 312 ? -6.934 0.951 4.336 1.00 86.62 312 ALA A CA 1
ATOM 2379 C C . ALA A 1 312 ? -7.738 1.983 5.142 1.00 86.62 312 ALA A C 1
ATOM 2381 O O . ALA A 1 312 ? -7.172 2.830 5.826 1.00 86.62 312 ALA A O 1
ATOM 2382 N N . LYS A 1 313 ? -9.074 1.881 5.083 1.00 80.69 313 LYS A N 1
ATOM 2383 C CA . LYS A 1 313 ? -10.027 2.764 5.786 1.00 80.69 313 LYS A CA 1
ATOM 2384 C C . LYS A 1 313 ? -9.769 2.888 7.291 1.00 80.69 313 LYS A C 1
ATOM 2386 O O . LYS A 1 313 ? -10.150 3.883 7.895 1.00 80.69 313 LYS A O 1
ATOM 2391 N N . GLY A 1 314 ? -9.114 1.894 7.893 1.00 75.81 314 GLY A N 1
ATOM 2392 C CA . GLY A 1 314 ? -8.703 1.951 9.291 1.00 75.81 314 GLY A CA 1
ATOM 2393 C C . GLY A 1 314 ? -7.605 2.953 9.618 1.00 75.81 314 GLY A C 1
ATOM 2394 O O . GLY A 1 314 ? -7.515 3.369 10.767 1.00 75.81 314 GLY A O 1
ATOM 2395 N N . ARG A 1 315 ? -6.808 3.381 8.638 1.00 83.12 315 ARG A N 1
ATOM 2396 C CA . ARG A 1 315 ? -5.709 4.335 8.819 1.00 83.12 315 ARG A CA 1
ATOM 2397 C C . ARG A 1 315 ? -6.126 5.689 8.268 1.00 83.12 315 ARG A C 1
ATOM 2399 O O . ARG A 1 315 ? -6.080 5.891 7.053 1.00 83.12 315 ARG A O 1
ATOM 2406 N N . THR A 1 316 ? -6.546 6.617 9.126 1.00 80.12 316 THR A N 1
ATOM 2407 C CA . THR A 1 316 ? -7.095 7.908 8.674 1.00 80.12 316 THR A CA 1
ATOM 2408 C C . THR A 1 316 ? -6.057 8.720 7.906 1.00 80.12 316 THR A C 1
ATOM 2410 O O . THR A 1 316 ? -6.397 9.341 6.900 1.00 80.12 316 THR A O 1
ATOM 2413 N N .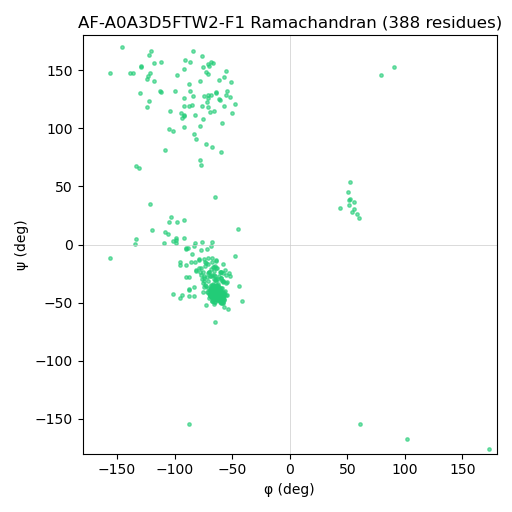 ILE A 1 317 ? -4.773 8.622 8.276 1.00 85.75 317 ILE A N 1
ATOM 2414 C CA . ILE A 1 317 ? -3.647 9.262 7.568 1.00 85.75 317 ILE A CA 1
ATOM 2415 C C . ILE A 1 317 ? -3.559 8.831 6.092 1.00 85.75 317 ILE A C 1
ATOM 2417 O O . ILE A 1 317 ? -3.114 9.604 5.237 1.00 85.75 317 ILE A O 1
ATOM 2421 N N . TRP A 1 318 ? -3.953 7.596 5.773 1.00 88.19 318 TRP A N 1
ATOM 2422 C CA . TRP A 1 318 ? -3.962 7.093 4.399 1.00 88.19 318 TRP A CA 1
ATOM 2423 C C . TRP A 1 318 ? -5.320 7.277 3.723 1.00 88.19 318 TRP A C 1
ATOM 2425 O O . TRP A 1 318 ? -5.374 7.698 2.568 1.00 88.19 318 TRP A O 1
ATOM 2435 N N . ALA A 1 319 ? -6.406 6.985 4.436 1.00 86.19 319 ALA A N 1
ATOM 2436 C CA . ALA A 1 319 ? -7.765 7.003 3.908 1.00 86.19 319 ALA A CA 1
ATOM 2437 C C . ALA A 1 319 ? -8.257 8.418 3.562 1.00 86.19 319 ALA A C 1
ATOM 2439 O O . ALA A 1 319 ? -8.967 8.589 2.569 1.00 86.19 319 ALA A O 1
ATOM 2440 N N . SER A 1 320 ? -7.845 9.429 4.336 1.00 87.19 320 SER A N 1
ATOM 2441 C CA . SER A 1 320 ? -8.250 10.829 4.136 1.00 87.19 320 SER A CA 1
ATOM 2442 C C . SER A 1 320 ? -7.641 11.481 2.892 1.00 87.19 320 SER A C 1
ATOM 2444 O O . SER A 1 320 ? -8.155 12.496 2.428 1.00 87.19 320 SER A O 1
ATOM 2446 N N . ARG A 1 321 ? -6.584 10.897 2.305 1.00 90.25 321 ARG A N 1
ATOM 2447 C CA . ARG A 1 321 ? -5.896 11.499 1.157 1.00 90.25 321 ARG A CA 1
ATOM 2448 C C . ARG A 1 321 ? -6.809 11.583 -0.060 1.00 90.25 321 ARG A C 1
ATOM 2450 O O . ARG A 1 321 ? -7.418 10.599 -0.503 1.00 90.25 321 ARG A O 1
ATOM 2457 N N . SER A 1 322 ? -6.861 12.758 -0.668 1.00 92.69 322 SER A N 1
ATOM 2458 C CA . SER A 1 322 ? -7.562 12.962 -1.929 1.00 92.69 322 SER A CA 1
ATOM 2459 C C . SER A 1 322 ? -6.849 12.228 -3.074 1.00 92.69 322 SER A C 1
ATOM 2461 O O . SER A 1 322 ? -5.655 11.928 -3.022 1.00 92.69 322 SER A O 1
ATOM 2463 N N . ASN A 1 323 ? -7.583 11.922 -4.148 1.00 94.12 323 ASN A N 1
ATOM 2464 C CA . ASN A 1 323 ? -6.970 11.301 -5.330 1.00 94.12 323 ASN A CA 1
ATOM 2465 C C . ASN A 1 323 ? -5.931 12.232 -5.977 1.00 94.12 323 ASN A C 1
ATOM 2467 O O . ASN A 1 323 ? -4.961 11.751 -6.560 1.00 94.12 323 ASN A O 1
ATOM 2471 N N . PHE A 1 324 ? -6.126 13.548 -5.845 1.00 94.62 324 PHE A N 1
ATOM 2472 C CA . PHE A 1 324 ? -5.196 14.561 -6.327 1.00 94.62 324 PHE A CA 1
ATOM 2473 C C . PHE A 1 324 ? -3.878 14.531 -5.547 1.00 94.62 324 PHE A C 1
ATOM 2475 O O . PHE A 1 324 ? -2.825 14.448 -6.165 1.00 94.62 324 PHE A O 1
ATOM 2482 N N . GLU A 1 325 ? -3.928 14.501 -4.212 1.00 93.50 325 GLU A N 1
ATOM 2483 C CA . GLU A 1 325 ? -2.729 14.392 -3.365 1.00 93.50 325 GLU A CA 1
ATOM 2484 C C . GLU A 1 325 ? -1.947 13.106 -3.628 1.00 93.50 325 GLU A C 1
ATOM 2486 O O . GLU A 1 325 ? -0.725 13.126 -3.716 1.00 93.50 325 GLU A O 1
ATOM 2491 N N . ILE A 1 326 ? -2.642 11.976 -3.788 1.00 93.31 326 ILE A N 1
ATOM 2492 C CA . ILE A 1 326 ? -1.994 10.702 -4.127 1.00 93.31 326 ILE A CA 1
ATOM 2493 C C . ILE A 1 326 ? -1.250 10.819 -5.459 1.00 93.31 326 ILE A C 1
ATOM 2495 O O . ILE A 1 326 ? -0.087 10.429 -5.560 1.00 93.31 326 ILE A O 1
ATOM 2499 N N . SER A 1 327 ? -1.919 11.378 -6.465 1.00 94.19 327 SER A N 1
ATOM 2500 C CA . SER A 1 327 ? -1.373 11.528 -7.813 1.00 94.19 327 SER A CA 1
ATOM 2501 C C . SER A 1 327 ? -0.198 12.510 -7.849 1.00 94.19 327 SER A C 1
ATOM 2503 O O . SER A 1 327 ? 0.800 12.247 -8.522 1.00 94.19 327 SER A O 1
ATOM 2505 N N . SER A 1 328 ? -0.284 13.622 -7.115 1.00 93.75 328 SER A N 1
ATOM 2506 C CA . SER A 1 328 ? 0.768 14.639 -7.066 1.00 93.75 328 SER A CA 1
ATOM 2507 C C . SER A 1 328 ? 2.002 14.139 -6.321 1.00 93.75 328 SER A C 1
ATOM 2509 O O . SER A 1 328 ? 3.103 14.251 -6.854 1.00 93.75 328 SER A O 1
ATOM 2511 N N . ILE A 1 329 ? 1.830 13.505 -5.155 1.00 91.81 329 ILE A N 1
ATOM 2512 C CA . ILE A 1 329 ? 2.933 12.907 -4.390 1.00 91.81 329 ILE A CA 1
ATOM 2513 C C . ILE A 1 329 ? 3.639 11.844 -5.232 1.00 91.81 329 ILE A C 1
ATOM 2515 O O . ILE A 1 329 ? 4.855 11.904 -5.384 1.00 91.81 329 ILE A O 1
ATOM 2519 N N . ALA A 1 330 ? 2.890 10.922 -5.847 1.00 93.50 330 ALA A N 1
ATOM 2520 C CA . ALA A 1 330 ? 3.480 9.879 -6.683 1.00 93.50 330 ALA A CA 1
ATOM 2521 C C . ALA A 1 330 ? 4.255 10.455 -7.878 1.00 93.50 330 ALA A C 1
ATOM 2523 O O . ALA A 1 330 ? 5.337 9.974 -8.209 1.00 93.50 330 ALA A O 1
ATOM 2524 N N . THR A 1 331 ? 3.726 11.501 -8.517 1.00 94.38 331 THR A N 1
ATOM 2525 C CA . THR A 1 331 ? 4.395 12.161 -9.649 1.00 94.38 331 THR A CA 1
ATOM 2526 C C . THR A 1 331 ? 5.686 12.850 -9.208 1.00 94.38 331 THR A C 1
ATOM 2528 O O . THR A 1 331 ? 6.712 12.698 -9.868 1.00 94.38 331 THR A O 1
ATOM 2531 N N . LEU A 1 332 ? 5.669 13.550 -8.070 1.00 92.50 332 LEU A N 1
ATOM 2532 C CA . LEU A 1 332 ? 6.862 14.178 -7.499 1.00 92.50 332 LEU A CA 1
ATOM 2533 C C . LEU A 1 332 ? 7.921 13.143 -7.105 1.00 92.50 332 LEU A C 1
ATOM 2535 O O . LEU A 1 332 ? 9.098 13.341 -7.398 1.00 92.50 332 LEU A O 1
ATOM 2539 N N . GLU A 1 333 ? 7.514 12.025 -6.499 1.00 91.62 333 GLU A N 1
ATOM 2540 C CA . GLU A 1 333 ? 8.414 10.915 -6.174 1.00 91.62 333 GLU A CA 1
ATOM 2541 C C . GLU A 1 333 ? 9.055 10.329 -7.435 1.00 91.62 333 GLU A C 1
ATOM 2543 O O . GLU A 1 333 ? 10.271 10.159 -7.476 1.00 91.62 333 GLU A O 1
ATOM 2548 N N . MET A 1 334 ? 8.270 10.067 -8.486 1.00 94.62 334 MET A N 1
ATOM 2549 C CA . MET A 1 334 ? 8.795 9.571 -9.761 1.00 94.62 334 MET A CA 1
ATOM 2550 C C . MET A 1 334 ? 9.814 10.533 -10.374 1.00 94.62 334 MET A C 1
ATOM 2552 O O . MET A 1 334 ? 10.895 10.093 -10.749 1.00 94.62 334 MET A O 1
ATOM 2556 N N . ILE A 1 335 ? 9.511 11.834 -10.437 1.00 91.19 335 ILE A N 1
ATOM 2557 C CA . ILE A 1 335 ? 10.434 12.844 -10.980 1.00 91.19 335 ILE A CA 1
ATOM 2558 C C . ILE A 1 335 ? 11.729 12.880 -10.165 1.00 91.19 335 ILE A C 1
ATOM 2560 O O . ILE A 1 335 ? 12.822 12.844 -10.728 1.00 91.19 335 ILE A O 1
ATOM 2564 N N . ALA A 1 336 ? 11.616 12.925 -8.838 1.00 89.81 336 ALA A N 1
ATOM 2565 C CA . ALA A 1 336 ? 12.777 13.056 -7.975 1.00 89.81 336 ALA A CA 1
ATOM 2566 C C . ALA A 1 336 ? 13.673 11.808 -8.013 1.00 89.81 336 ALA A C 1
ATOM 2568 O O . ALA A 1 336 ? 14.899 11.914 -8.033 1.00 89.81 336 ALA A O 1
ATOM 2569 N N . PHE A 1 337 ? 13.071 10.619 -8.068 1.00 91.88 337 PHE A N 1
ATOM 2570 C CA . PHE A 1 337 ? 13.799 9.358 -8.120 1.00 91.88 337 PHE A CA 1
ATOM 2571 C C . PHE A 1 337 ? 14.299 8.983 -9.520 1.00 91.88 337 PHE A C 1
ATOM 2573 O O . PHE A 1 337 ? 15.276 8.241 -9.611 1.00 91.88 337 PHE A O 1
ATOM 2580 N N . ALA A 1 338 ? 13.709 9.513 -10.598 1.00 91.00 338 ALA A N 1
ATOM 2581 C CA . ALA A 1 338 ? 14.168 9.296 -11.975 1.00 91.00 338 ALA A CA 1
ATOM 2582 C C . ALA A 1 338 ? 15.609 9.775 -12.209 1.00 91.00 338 ALA A C 1
ATOM 2584 O O . ALA A 1 338 ? 16.331 9.186 -13.013 1.00 91.00 338 ALA A O 1
ATOM 2585 N N . LEU A 1 339 ? 16.042 10.812 -11.482 1.00 86.00 339 LEU A N 1
ATOM 2586 C CA . LEU A 1 339 ? 17.384 11.393 -11.595 1.00 86.00 339 LEU A CA 1
ATOM 2587 C C . LEU A 1 339 ? 18.496 10.371 -11.324 1.00 86.00 339 LEU A C 1
ATOM 2589 O O . LEU A 1 339 ? 19.570 10.461 -11.914 1.00 86.00 339 LEU A O 1
ATOM 2593 N N . VAL A 1 340 ? 18.234 9.383 -10.463 1.00 87.06 340 VAL A N 1
ATOM 2594 C CA . VAL A 1 340 ? 19.204 8.351 -10.079 1.00 87.06 340 VAL A CA 1
ATOM 2595 C C . VAL A 1 340 ? 19.583 7.469 -11.274 1.00 87.06 340 VAL A C 1
ATOM 2597 O O . VAL A 1 340 ? 20.725 7.567 -11.726 1.00 87.06 340 VAL A O 1
ATOM 2600 N N . PRO A 1 341 ? 18.676 6.651 -11.845 1.00 88.19 341 PRO A N 1
ATOM 2601 C CA . PRO A 1 341 ? 18.996 5.837 -13.014 1.00 88.19 341 PRO A CA 1
ATOM 2602 C C . PRO A 1 341 ? 19.335 6.685 -14.245 1.00 88.19 341 PRO A C 1
ATOM 2604 O O . PRO A 1 341 ? 20.200 6.280 -15.016 1.00 88.19 341 PRO A O 1
ATOM 2607 N N . TYR A 1 342 ? 18.747 7.879 -14.393 1.00 84.25 342 TYR A N 1
ATOM 2608 C CA . TYR A 1 342 ? 19.107 8.796 -15.475 1.00 84.25 342 TYR A CA 1
ATOM 2609 C C . TYR A 1 342 ? 20.590 9.177 -15.423 1.00 84.25 342 TYR A C 1
ATOM 2611 O O . TYR A 1 342 ? 21.297 9.015 -16.411 1.00 84.25 342 TYR A O 1
ATOM 2619 N N . SER A 1 343 ? 21.093 9.603 -14.260 1.00 80.38 343 SER A N 1
ATOM 2620 C CA . SER A 1 343 ? 22.511 9.951 -14.090 1.00 80.38 343 SER A CA 1
ATOM 2621 C C . SER A 1 343 ? 23.455 8.770 -14.347 1.00 80.38 343 SER A C 1
ATOM 2623 O O . SER A 1 343 ? 24.515 8.955 -14.942 1.00 80.38 343 SER A O 1
ATOM 2625 N N . LEU A 1 344 ? 23.056 7.554 -13.956 1.00 81.31 344 LEU A N 1
ATOM 2626 C CA . LEU A 1 344 ? 23.846 6.336 -14.148 1.00 81.31 344 LEU A CA 1
ATOM 2627 C C . LEU A 1 344 ? 23.934 5.932 -15.622 1.00 81.31 344 LEU A C 1
ATOM 2629 O O . LEU A 1 344 ? 25.013 5.580 -16.093 1.00 81.31 344 LEU A O 1
ATOM 2633 N N . VAL A 1 345 ? 22.818 5.994 -16.353 1.00 79.75 345 VAL A N 1
ATOM 2634 C CA . VAL A 1 345 ? 22.801 5.678 -17.786 1.00 79.75 345 VAL A CA 1
ATOM 2635 C C . VAL A 1 345 ? 23.544 6.750 -18.576 1.00 79.75 345 VAL A C 1
ATOM 2637 O O . VAL A 1 345 ? 24.391 6.403 -19.394 1.00 79.75 345 VAL A O 1
ATOM 2640 N N . SER A 1 346 ? 23.331 8.035 -18.281 1.00 75.50 346 SER A N 1
ATOM 2641 C CA . SER A 1 346 ? 24.092 9.116 -18.918 1.00 75.50 346 SER A CA 1
ATOM 2642 C C . SER A 1 346 ? 25.600 8.953 -18.710 1.00 75.50 346 SER A C 1
ATOM 2644 O O . SER A 1 346 ? 26.356 9.105 -19.661 1.00 75.50 346 SER A O 1
ATOM 2646 N N . TYR A 1 347 ? 26.038 8.555 -17.509 1.00 74.81 347 TYR A N 1
ATOM 2647 C CA . TYR A 1 347 ? 27.448 8.264 -17.233 1.00 74.81 347 TYR A CA 1
ATOM 2648 C C . TYR A 1 347 ? 28.002 7.066 -18.021 1.00 74.81 347 TYR A C 1
ATOM 2650 O O . TYR A 1 347 ? 29.166 7.061 -18.413 1.00 74.81 347 TYR A O 1
ATOM 2658 N N . ALA A 1 348 ? 27.193 6.029 -18.241 1.00 75.69 348 ALA A N 1
ATOM 2659 C CA . ALA A 1 348 ? 27.633 4.833 -18.955 1.00 75.69 348 ALA A CA 1
ATOM 2660 C C . ALA A 1 348 ? 27.848 5.077 -20.461 1.00 75.69 348 ALA A C 1
ATOM 2662 O O . ALA A 1 348 ? 28.705 4.431 -21.069 1.00 75.69 348 ALA A O 1
ATOM 2663 N N . PHE A 1 349 ? 27.076 5.988 -21.060 1.00 71.94 349 PHE A N 1
ATOM 2664 C CA . PHE A 1 349 ? 27.115 6.282 -22.496 1.00 71.94 349 PHE A CA 1
ATOM 2665 C C . PHE A 1 349 ? 27.999 7.459 -22.852 1.00 71.94 349 PHE A C 1
ATOM 2667 O O . PHE A 1 349 ? 28.795 7.381 -23.790 1.00 71.94 349 PHE A O 1
ATOM 2674 N N . ASP A 1 350 ? 27.855 8.545 -22.106 1.00 65.12 350 ASP A N 1
ATOM 2675 C CA . ASP A 1 350 ? 28.708 9.695 -22.263 1.00 65.12 350 ASP A CA 1
ATOM 2676 C C . ASP A 1 350 ? 29.962 9.386 -21.450 1.00 65.12 350 ASP A C 1
ATOM 2678 O O . ASP A 1 350 ? 30.006 9.581 -20.234 1.00 65.12 350 ASP A O 1
ATOM 2682 N N . LYS A 1 351 ? 31.002 8.860 -22.116 1.00 56.00 351 LYS A N 1
ATOM 2683 C CA . LYS A 1 351 ? 32.370 8.771 -21.569 1.00 56.00 351 LYS A CA 1
ATOM 2684 C C . LYS A 1 351 ? 32.952 10.177 -21.344 1.00 56.00 351 LYS A C 1
ATOM 2686 O O . LYS A 1 351 ? 34.113 10.429 -21.659 1.00 56.00 351 LYS A O 1
ATOM 2691 N N . ALA A 1 352 ? 32.153 11.113 -20.842 1.00 50.75 352 ALA A N 1
ATOM 2692 C CA . ALA A 1 352 ? 32.631 12.362 -20.313 1.00 50.75 352 ALA A CA 1
ATOM 2693 C C . ALA A 1 352 ? 33.666 12.011 -19.247 1.00 50.75 352 ALA A C 1
ATOM 2695 O O . ALA A 1 352 ? 33.448 11.127 -18.415 1.00 50.75 352 ALA A O 1
ATOM 2696 N N . GLU A 1 353 ? 34.818 12.667 -19.312 1.00 49.16 353 GLU A N 1
ATOM 2697 C CA . GLU A 1 353 ? 35.893 12.566 -18.335 1.00 49.16 353 GLU A CA 1
ATOM 2698 C C . GLU A 1 353 ? 35.376 13.008 -16.958 1.00 49.16 353 GLU A C 1
ATOM 2700 O O . GLU A 1 353 ? 35.593 14.127 -16.492 1.00 49.16 353 GLU A O 1
ATOM 2705 N N . ILE A 1 354 ? 34.658 12.121 -16.272 1.00 52.28 354 ILE A N 1
ATOM 2706 C CA . ILE A 1 354 ? 34.251 12.292 -14.886 1.00 52.28 354 ILE A CA 1
ATOM 2707 C C . ILE A 1 354 ? 35.473 11.990 -14.017 1.00 52.28 354 ILE A C 1
ATOM 2709 O O . ILE A 1 354 ? 35.568 10.987 -13.319 1.00 52.28 354 ILE A O 1
ATOM 2713 N N . GLN A 1 355 ? 36.460 12.872 -14.106 1.00 54.66 355 GLN A N 1
ATOM 2714 C CA . GLN A 1 355 ? 37.539 12.998 -13.131 1.00 54.66 355 GLN A CA 1
ATOM 2715 C C . GLN A 1 355 ? 37.386 14.280 -12.303 1.00 54.66 355 GLN A C 1
ATOM 2717 O O . GLN A 1 355 ? 38.284 14.651 -11.551 1.00 54.66 355 GLN A O 1
ATOM 2722 N N . THR A 1 356 ? 36.243 14.970 -12.400 1.00 64.94 356 THR A N 1
ATOM 2723 C CA . THR A 1 356 ? 36.024 16.212 -11.659 1.00 64.94 356 THR A CA 1
ATOM 2724 C C . THR A 1 356 ? 35.445 15.944 -10.262 1.00 64.94 356 THR A C 1
ATOM 2726 O O . THR A 1 356 ? 34.516 15.144 -10.110 1.00 64.94 356 THR A O 1
ATOM 2729 N N . PRO A 1 357 ? 35.915 16.654 -9.219 1.00 71.44 357 PRO A N 1
ATOM 2730 C CA . PRO A 1 357 ? 35.327 16.593 -7.876 1.00 71.44 357 PRO A CA 1
ATOM 2731 C C . PRO A 1 357 ? 33.828 16.945 -7.865 1.00 71.44 357 PRO A C 1
ATOM 2733 O O . PRO A 1 357 ? 33.099 16.509 -6.978 1.00 71.44 357 PRO A O 1
ATOM 2736 N N . LEU A 1 358 ? 33.342 17.675 -8.875 1.00 72.25 358 LEU A N 1
ATOM 2737 C CA . LEU A 1 358 ? 31.942 18.068 -9.019 1.00 72.25 358 LEU A CA 1
ATOM 2738 C C . LEU A 1 358 ? 30.995 16.875 -9.218 1.00 72.25 358 LEU A C 1
ATOM 2740 O O . LEU A 1 358 ? 29.905 16.865 -8.653 1.00 72.25 358 LEU A O 1
ATOM 2744 N N . ALA A 1 359 ? 31.403 15.853 -9.971 1.00 71.94 359 ALA A N 1
ATOM 2745 C CA . ALA A 1 359 ? 30.567 14.675 -10.187 1.00 71.94 359 ALA A CA 1
ATOM 2746 C C . ALA A 1 359 ? 30.481 13.783 -8.942 1.00 71.94 359 ALA A C 1
ATOM 2748 O O . ALA A 1 359 ? 29.416 13.249 -8.641 1.00 71.94 359 ALA A O 1
ATOM 2749 N N . LEU A 1 360 ? 31.574 13.673 -8.177 1.00 74.94 360 LEU A N 1
ATOM 2750 C CA . LEU A 1 360 ? 31.565 12.995 -6.878 1.00 74.94 360 LEU A CA 1
ATOM 2751 C C . LEU A 1 360 ? 30.658 13.725 -5.883 1.00 74.94 360 LEU A C 1
ATOM 2753 O O . LEU A 1 360 ? 29.894 13.083 -5.167 1.00 74.94 360 LEU A O 1
ATOM 2757 N N . VAL A 1 361 ? 30.686 15.062 -5.880 1.00 81.44 361 VAL A N 1
ATOM 2758 C CA . VAL A 1 361 ? 29.760 15.881 -5.084 1.00 81.44 361 VAL A CA 1
ATOM 2759 C C . VAL A 1 361 ? 28.314 15.667 -5.538 1.00 81.44 361 VAL A C 1
ATOM 2761 O O . VAL A 1 361 ? 27.448 15.446 -4.696 1.00 81.44 361 VAL A O 1
ATOM 2764 N N . ALA A 1 362 ? 28.037 15.660 -6.844 1.00 80.50 362 ALA A N 1
ATOM 2765 C CA . ALA A 1 362 ? 26.696 15.411 -7.375 1.00 80.50 362 ALA A CA 1
ATOM 2766 C C . ALA A 1 362 ? 26.177 14.008 -7.010 1.00 80.50 362 ALA A C 1
ATOM 2768 O O . ALA A 1 362 ? 25.046 13.873 -6.543 1.00 80.50 362 ALA A O 1
ATOM 2769 N N . ALA A 1 363 ? 27.016 12.977 -7.138 1.00 80.38 363 ALA A N 1
ATOM 2770 C CA . ALA A 1 363 ? 26.690 11.614 -6.729 1.00 80.38 363 ALA A CA 1
ATOM 2771 C C . ALA A 1 363 ? 26.442 11.518 -5.214 1.00 80.38 363 ALA A C 1
ATOM 2773 O O . ALA A 1 363 ? 25.465 10.904 -4.789 1.00 80.38 363 ALA A O 1
ATOM 2774 N N . ALA A 1 364 ? 27.271 12.170 -4.392 1.00 84.06 364 ALA A N 1
ATOM 2775 C CA . ALA A 1 364 ? 27.088 12.213 -2.943 1.00 84.06 364 ALA A CA 1
ATOM 2776 C C . ALA A 1 364 ? 25.782 12.922 -2.543 1.00 84.06 364 ALA A C 1
ATOM 2778 O O . ALA A 1 364 ? 25.056 12.430 -1.676 1.00 84.06 364 ALA A O 1
ATOM 2779 N N . LEU A 1 365 ? 25.443 14.040 -3.193 1.00 87.44 365 LEU A N 1
ATOM 2780 C CA . LEU A 1 365 ? 24.183 14.757 -2.974 1.00 87.44 365 LEU A CA 1
ATOM 2781 C C . LEU A 1 365 ? 22.974 13.904 -3.36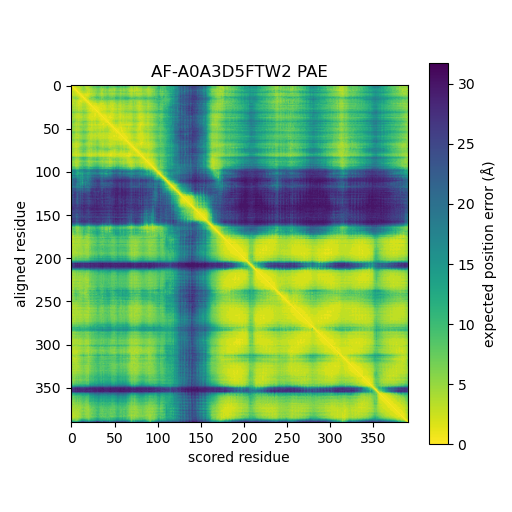3 1.00 87.44 365 LEU A C 1
ATOM 2783 O O . LEU A 1 365 ? 21.997 13.849 -2.618 1.00 87.44 365 LEU A O 1
ATOM 2787 N N . LEU A 1 366 ? 23.056 13.193 -4.486 1.00 86.50 366 LEU A N 1
ATOM 2788 C CA . LEU A 1 366 ? 21.996 12.318 -4.973 1.00 86.50 366 LEU A CA 1
ATOM 2789 C C . LEU A 1 366 ? 21.803 11.093 -4.064 1.00 86.50 366 LEU A C 1
ATOM 2791 O O . LEU A 1 366 ? 20.672 10.773 -3.707 1.00 86.50 366 LEU A O 1
ATOM 2795 N N . LEU A 1 367 ? 22.882 10.463 -3.588 1.00 86.12 367 LEU A N 1
ATOM 2796 C CA . LEU A 1 367 ? 22.807 9.390 -2.585 1.00 86.12 367 LEU A CA 1
ATOM 2797 C C . LEU A 1 367 ? 22.227 9.886 -1.255 1.00 86.12 367 LEU A C 1
ATOM 2799 O O . LEU A 1 367 ? 21.399 9.209 -0.643 1.00 86.12 367 LEU A O 1
ATOM 2803 N N . THR A 1 368 ? 22.617 11.087 -0.826 1.00 88.19 368 THR A N 1
ATOM 2804 C CA . THR A 1 368 ? 22.076 11.725 0.381 1.00 88.19 368 THR A CA 1
ATOM 2805 C C . THR A 1 368 ? 20.578 11.992 0.226 1.00 88.19 368 THR A C 1
ATOM 2807 O O . THR A 1 368 ? 19.799 11.667 1.123 1.00 88.19 368 THR A O 1
ATOM 2810 N N . PHE A 1 369 ? 20.154 12.508 -0.930 1.00 89.81 369 PHE A N 1
ATOM 2811 C CA . PHE A 1 369 ? 18.747 12.705 -1.267 1.00 89.81 369 PHE A CA 1
ATOM 2812 C C . PHE A 1 369 ? 17.962 11.388 -1.205 1.00 89.81 369 PHE A C 1
ATOM 2814 O O . PHE A 1 369 ? 16.951 11.318 -0.507 1.00 89.81 369 PHE A O 1
ATOM 2821 N N . VAL A 1 370 ? 18.459 10.326 -1.850 1.00 89.44 370 VAL A N 1
ATOM 2822 C CA . VAL A 1 370 ? 17.833 8.992 -1.833 1.00 89.44 370 VAL A CA 1
ATOM 2823 C C . VAL A 1 370 ? 17.693 8.464 -0.406 1.00 89.44 370 VAL A C 1
ATOM 2825 O O . VAL A 1 370 ? 16.623 7.987 -0.030 1.00 89.44 370 VAL A O 1
ATOM 2828 N N . TYR A 1 371 ? 18.732 8.599 0.421 1.00 91.00 371 TYR A N 1
ATOM 2829 C CA . TYR A 1 371 ? 18.696 8.172 1.819 1.00 91.00 371 TYR A CA 1
ATOM 2830 C C . TYR A 1 371 ? 17.635 8.923 2.639 1.00 91.00 371 TYR A C 1
ATOM 2832 O O . TYR A 1 371 ? 16.849 8.303 3.363 1.00 91.00 371 TYR A O 1
ATOM 2840 N N . PHE A 1 372 ? 17.570 10.253 2.522 1.00 91.44 372 PHE A N 1
ATOM 2841 C CA . PHE A 1 372 ? 16.571 11.044 3.243 1.00 91.44 372 PHE A CA 1
ATOM 2842 C C . PHE A 1 372 ? 15.152 10.803 2.730 1.00 91.44 372 PHE A C 1
ATOM 2844 O O . PHE A 1 372 ? 14.232 10.714 3.544 1.00 91.44 372 PHE A O 1
ATOM 2851 N N . ALA A 1 373 ? 14.973 10.639 1.420 1.00 89.38 373 ALA A N 1
ATOM 2852 C CA . ALA A 1 373 ? 13.687 10.308 0.822 1.00 89.38 373 ALA A CA 1
ATOM 2853 C C . ALA A 1 373 ? 13.200 8.925 1.288 1.00 89.38 373 ALA A C 1
ATOM 2855 O O . ALA A 1 373 ? 12.068 8.794 1.751 1.00 89.38 373 ALA A O 1
ATOM 2856 N N . PHE A 1 374 ? 14.078 7.918 1.303 1.00 92.06 374 PHE A N 1
ATOM 2857 C CA . PHE A 1 374 ? 13.778 6.602 1.867 1.00 92.06 374 PHE A CA 1
ATOM 2858 C C . PHE A 1 374 ? 13.372 6.688 3.345 1.00 92.06 374 PHE A C 1
ATOM 2860 O O . PHE A 1 374 ? 12.360 6.121 3.762 1.00 92.06 374 PHE A O 1
ATOM 2867 N N . LYS A 1 375 ? 14.125 7.449 4.151 1.00 91.81 375 LYS A N 1
ATOM 2868 C CA . LYS A 1 375 ? 13.810 7.668 5.570 1.00 91.81 375 LYS A CA 1
ATOM 2869 C C . LYS A 1 375 ? 12.471 8.388 5.754 1.00 91.81 375 LYS A C 1
ATOM 2871 O O . LYS A 1 375 ? 11.750 8.072 6.699 1.00 91.81 375 LYS A O 1
ATOM 2876 N N . HIS A 1 376 ? 12.139 9.335 4.879 1.00 90.38 376 HIS A N 1
ATOM 2877 C CA . HIS A 1 376 ? 10.862 10.046 4.890 1.00 90.38 376 HIS A CA 1
ATOM 2878 C C . HIS A 1 376 ? 9.691 9.097 4.604 1.00 90.38 376 HIS A C 1
ATOM 2880 O O . HIS A 1 376 ? 8.754 9.048 5.402 1.00 90.38 376 HIS A O 1
ATOM 2886 N N . ILE A 1 377 ? 9.787 8.284 3.544 1.00 89.75 377 ILE A N 1
ATOM 2887 C CA . ILE A 1 377 ? 8.777 7.273 3.193 1.00 89.75 377 ILE A CA 1
ATOM 2888 C C . ILE A 1 377 ? 8.585 6.293 4.358 1.00 89.75 377 ILE A C 1
ATOM 2890 O O . ILE A 1 377 ? 7.461 6.095 4.820 1.00 89.75 377 ILE A O 1
ATOM 2894 N N . ASN A 1 378 ? 9.680 5.756 4.908 1.00 90.50 378 ASN A N 1
ATOM 2895 C CA . ASN A 1 378 ? 9.629 4.791 6.007 1.00 90.50 378 ASN A CA 1
ATOM 2896 C C . ASN A 1 378 ? 9.004 5.384 7.281 1.00 90.50 378 ASN A C 1
ATOM 2898 O O . ASN A 1 378 ? 8.149 4.758 7.903 1.00 90.50 378 ASN A O 1
ATOM 2902 N N . LYS A 1 379 ? 9.358 6.620 7.657 1.00 88.62 379 LYS A N 1
ATOM 2903 C CA . LYS A 1 379 ? 8.726 7.302 8.799 1.00 88.62 379 LYS A CA 1
ATOM 2904 C C . LYS A 1 379 ? 7.239 7.567 8.566 1.00 88.62 379 LYS A C 1
ATOM 2906 O O . LYS A 1 379 ? 6.449 7.385 9.489 1.00 88.62 379 LYS A O 1
ATOM 2911 N N . GLY A 1 380 ? 6.851 7.985 7.361 1.00 87.12 380 GLY A N 1
ATOM 2912 C CA . GLY A 1 380 ? 5.447 8.204 7.007 1.00 87.12 380 GLY A CA 1
ATOM 2913 C C . GLY A 1 380 ? 4.623 6.917 7.094 1.00 87.12 380 GLY A C 1
ATOM 2914 O O . GLY A 1 380 ? 3.523 6.918 7.646 1.00 87.12 380 GLY A O 1
ATOM 2915 N N . LEU A 1 381 ? 5.194 5.808 6.620 1.00 86.62 381 LEU A N 1
ATOM 2916 C CA . LEU A 1 381 ? 4.601 4.478 6.700 1.00 86.62 381 LEU A CA 1
ATOM 2917 C C . LEU A 1 381 ? 4.452 4.000 8.153 1.00 86.62 381 LEU A C 1
ATOM 2919 O O . LEU A 1 381 ? 3.417 3.449 8.518 1.00 86.62 381 LEU A O 1
ATOM 2923 N N . GLN A 1 382 ? 5.463 4.221 8.996 1.00 85.88 382 GLN A N 1
ATOM 2924 C CA . GLN A 1 382 ? 5.411 3.863 10.417 1.00 85.88 382 GLN A CA 1
ATOM 2925 C C . GLN A 1 382 ? 4.390 4.709 11.179 1.00 85.88 382 GLN A C 1
ATOM 2927 O O . GLN A 1 382 ? 3.584 4.157 11.921 1.00 85.88 382 GLN A O 1
ATOM 2932 N N . LYS A 1 383 ? 4.369 6.029 10.954 1.00 85.56 383 LYS A N 1
ATOM 2933 C CA . LYS A 1 383 ? 3.431 6.945 11.618 1.00 85.56 383 LYS A CA 1
ATOM 2934 C C . LYS A 1 383 ? 1.977 6.538 11.382 1.00 85.56 383 LYS A C 1
ATOM 2936 O O . LYS A 1 383 ? 1.194 6.529 12.320 1.00 85.56 383 LYS A O 1
ATOM 2941 N N . ALA A 1 384 ? 1.630 6.171 10.150 1.00 84.88 384 ALA A N 1
ATOM 2942 C CA . ALA A 1 384 ? 0.282 5.717 9.827 1.00 84.88 384 ALA A CA 1
ATOM 2943 C C . ALA A 1 384 ? -0.076 4.376 10.490 1.00 84.88 384 ALA A C 1
ATOM 2945 O O . ALA A 1 384 ? -1.208 4.190 10.915 1.00 84.88 384 ALA A O 1
ATOM 2946 N N . GLN A 1 385 ? 0.880 3.453 10.628 1.00 81.62 385 GLN A N 1
ATOM 2947 C CA . GLN A 1 385 ? 0.649 2.154 11.278 1.00 81.62 385 GLN A CA 1
ATOM 2948 C C . GLN A 1 385 ? 0.561 2.231 12.807 1.00 81.62 385 GLN A C 1
ATOM 2950 O O . GLN A 1 385 ? -0.036 1.354 13.425 1.00 81.62 385 GLN A O 1
ATOM 2955 N N . MET A 1 386 ? 1.155 3.262 13.405 1.00 77.12 386 MET A N 1
ATOM 2956 C CA . MET A 1 386 ? 1.104 3.517 14.847 1.00 77.12 386 MET A CA 1
ATOM 2957 C C . MET A 1 386 ? -0.107 4.359 15.263 1.00 77.12 386 MET A C 1
ATOM 2959 O O . MET A 1 386 ? -0.287 4.602 16.450 1.00 77.12 386 MET A O 1
ATOM 2963 N N . GLU A 1 387 ? -0.931 4.813 14.310 1.00 75.19 387 GLU A N 1
ATOM 2964 C CA . GLU A 1 387 ? -2.218 5.434 14.624 1.00 75.19 387 GLU A CA 1
ATOM 2965 C C . GLU A 1 387 ? -3.037 4.451 15.479 1.00 75.19 387 GLU A C 1
ATOM 2967 O O . GLU A 1 387 ? -3.142 3.283 15.078 1.00 75.19 387 GLU A O 1
ATOM 2972 N N . PRO A 1 388 ? -3.574 4.867 16.640 1.00 65.12 388 PRO A N 1
ATOM 2973 C CA . PRO A 1 388 ? -4.380 3.985 17.464 1.00 65.12 388 PRO A CA 1
ATOM 2974 C C . PRO A 1 388 ? -5.550 3.471 16.626 1.00 65.12 388 PRO A C 1
ATOM 2976 O O . PRO A 1 388 ? -6.341 4.230 16.058 1.00 65.12 388 PRO A O 1
ATOM 2979 N N . LEU A 1 389 ? -5.579 2.153 16.470 1.00 65.25 389 LEU A N 1
ATOM 2980 C CA . LEU A 1 389 ? -6.752 1.459 15.985 1.00 65.25 389 LEU A CA 1
ATOM 2981 C C . LEU A 1 389 ? -7.594 1.070 17.190 1.00 65.25 389 LEU A C 1
ATOM 2983 O O . LEU A 1 389 ? -7.103 1.025 18.316 1.00 65.25 389 LEU A O 1
ATOM 2987 N N . LEU A 1 390 ? -8.866 0.826 16.920 1.00 57.81 390 LEU A N 1
ATOM 2988 C CA . LEU A 1 390 ? -9.806 0.314 17.904 1.00 57.81 390 LEU A CA 1
ATOM 2989 C C . LEU A 1 390 ? -9.410 -1.040 18.465 1.00 57.81 390 LEU A C 1
ATOM 2991 O O . LEU A 1 390 ? -8.860 -1.848 17.681 1.00 57.81 390 LEU A O 1
#

Sequence (390 aa):
CMQACPYDALYIDPDQGTAAKCNYCVHRLENAYEPACVIVCPTEAIVSGDLDDPASKIAQLVASHDTTVRKPESGAKPNVFYIETSEEMLDPAATEHTGTGMWSEQVAGVGHFAKYAENRLGAADTDSLLVQLALEKKASEAQPRDQAIIRDVMAKLGDDSPKAKRSYDQPSKGILWGWEVSAYIMTKSMAAGFYIVAMLGVLLDYSVLVASNGVIIWVAASCIALLGLTGLLLVKDLDRPERFLYVLLRPNWESWLVRGAYILGAFGAVLTAHIGVELLELDASFHQSLAIVGIPLAWMTGAYTGWLFKQAKGRTIWASRSNFEISSIATLEMIAFALVPYSLVSYAFDKAEIQTPLALVAAALLLTFVYFAFKHINKGLQKAQMEPLL

Radius of gyration: 28.25 Å; Cα contacts (8 Å, |Δi|>4): 409; chains: 1; bounding box: 77×46×96 Å

Secondary structure (DSSP, 8-state):
-GGG-TT---EE-TTT-SEE---TTHHHHTTTPPPHHHHT-TT-------SS-TTSHHHHHHHHS-EE-S-GGG----S--EES--HHHH-TTSS------TT----B-SSTT-TTTGGGGGGS-HHHHHHHHHHHHHHHTS-HHHHHHHHHHHHHHS--S------S-PPB----S-HHHHHHHHHHHHHHHHHHHHHHHHHTT-TTT-SSHHHHHHHHHHHHHHHHHHHHHHHHH-S-GGGHHHHHHS--TT-HHHHHHHHHHHHHHHHHHHHHHHHTT--THHHHHHHHHHHHHHHHHHHHHHHHHHT-TT-HHHHT--HHHHHHHHHHHHHHHHHHHHHHHHHHH------SHHHHHHHHHHHHHHHHHHHHHHHHHHHHHTSPP-

Foldseek 3Di:
DQLLDLQSQWAQDQVPRDTDGDPLPPVQVVVVHHGPVQVPDPVSQDADDDCVDCVGPVVVDPVPADWDDAPVVLVDDDPDIDGPDDPCVRDPVLDDDPDADPQRPQQEGRDPPLVCGVVCPVVPCVVVVVVVVVVVVVLVPDDPVVVVVVVVVVVVVPPPPPRDDDPYDDHQHAALDALLVLLLLLLLLLLLLLLLVQLVCVQVVPPPQNPDLVLLLLNLVSSLVSLVSSVVSVCVSDPCNVCVVCLVVPPDPVALVSVLVVLSVVLNVLSVVSVVCVVVVHDPVVSNVSSVVNNVSSLCNQQSVLVNQLSSSSQCLSVVDDPVNSSVVSNVSSNLSNVVSVVVSCCVPPVPPPPDVVVVVVVVVSVVVSVVSSVVSRVSSNVRSPPDRD

Nearest PDB structures (foldseek):
  2asr-assembly1_A-2  TM=2.166E-01  e=5.464E+00  Escherichia coli

pLDDT: mean 80.61, std 14.41, range [39.16, 97.19]

Mean predicted aligned error: 11.6 Å